Protein AF-0000000080983108 (afdb_homodimer)

Nearest PDB structures (foldseek):
  7ovx-assembly1_A  TM=9.553E-01  e=8.733E-21  Homo sapiens
  7y3a-assembly2_C  TM=9.576E-01  e=9.808E-21  Homo sapiens
  7y3c-assembly1_A  TM=9.564E-01  e=1.311E-20  Homo sapiens
  7y3a-assembly1_B  TM=9.528E-01  e=1.167E-20  Homo sapiens
  8a5m-assembly2_B  TM=9.554E-01  e=3.951E-20  Homo sapiens

Foldseek 3Di:
DPPPPPQDPVNVVVVVVVVVVVVVVVVVVVVVVVVVVVVVLVVQVVVVVVVVVVLLVVLVVVLVVVLVVLVVVVVVVLVVVQVVLVVVLVVVVVVLVVVVVVLVVVVVVLVVVLVVLVPDDPVSNVVCVVVSVVVPPPDDDPRDDDPPSDRPVCVRPPCNVVVSVVVSCVSVFAFLWFWDPVAFEQQWDADSRRFKIFGHDDRNPHRDDFNYAHPAGKTWTPDWDQAAKDKWKKFCAPAQWKKWAKFFPPQGRDDDDQQEVVRGHFIWIHHPNWTWGVYVPIGTWDDPDDQRMWMWMDHQVQQKIWIARPVVRHTGDMDGDHDDGIMIIMMHGNHRDMMGIDTDDDDDDDDPPPDD/DPPPPPQDPVNVVVVVVVVVVVVVVVVVVVVVVVVVVVVVLVVQVVVVVVVVVVLLVVLVVVLVVVLVVLVVVVVVVLVVVQVVLVVVLVVVVVVLVVVVVVVVVVVVVLVVVVVVLVPDDPVSNVVCVVVSPVVNPPPDDDRDDDPPSDRPVCVRPPCNVVVSVVVSCVSVFAFLWFWDPVAFEQQWDADSRRFKIFGHDDRNPDRDDFNYAHPAGKTWTPDWDQAAKDKWKKFCAPAQWKKWAKFFPPQGRDDDDQQEVVRGHFIWIHHPNWTWGVYVPIGTWDDPDDQRMWMWMDHQVQQKIWIARPVVRHTRDMDGDHDDGIMIIMMGGHHRDMMGIDTDDDDDDDDPPPDD

Radius of gyration: 43.67 Å; Cα contacts (8 Å, |Δi|>4): 1227; chains: 2; bounding box: 48×184×103 Å

InterPro domains:
  IPR001870 B30.2/SPRY domain [PS50188] (157-348)
  IPR003877 SPRY domain [PF00622] (230-337)
  IPR003877 SPRY domain [SM00449] (227-345)
  IPR003879 Butyrophylin-like, SPRY domain [PR01407] (173-190)
  IPR003879 Butyrophylin-like, SPRY domain [PR01407] (190-207)
  IPR003879 Butyrophylin-like, SPRY domain [PR01407] (212-236)
  IPR003879 Butyrophylin-like, SPRY domain [PR01407] (242-255)
  IPR003879 Butyrophylin-like, SPRY domain [PR01407] (285-309)
  IPR003879 Butyrophylin-like, SPRY domain [PR01407] (315-333)
  IPR006574 SPRY-associated [PF13765] (177-225)
  IPR006574 SPRY-associated [SM00589] (174-226)
  IPR013320 Concanavalin A-like lectin/glucanase domain superfamily [SSF49899] (174-339)
  IPR043136 B30.2/SPRY domain superfamily [G3DSA:2.60.120.920] (160-346)
  IPR050143 Tripartite motif-containing [PTHR24103] (2-336)

Secondary structure (DSSP, 8-state):
--------HHHHHHHHHHHHHHHHHHHHHHHHHHHHHHHHHHHHHHHHHHHHHHHHHHHHHHHHHHHHHHHHHHHHHHHHHHHHHHHHHHHHHHHHHHHHHHHHHHHHHHHHHHHHHHTS-HHHHHHHHHHHHHHHHSS-PPPPP-TT-S--HHHHHTTHHHHHHHHHGGGS-B-S--B-GGGS-TTEEE-TTSSEEEE-SS---PPP-TTS--SSSEEEBSS-BSSSEEEEEEE-TT--SEEEEEEETT--SSS---SSGGGTEEEEEEETTEEEE--SS-EE---SS--SEEEEEEETTTTEEEEE-TTT--EEEEEE----S-EEEEEEE--SSPEEEPPB-EEEEE------/--------HHHHHHHHHHHHHHHHHHHHHHHHHHHHHHHHHHHHHHHHHHHHHHHHHHHHHHHHHHHHHHHHHHHHHHHHHHHHHHHHHHHHHHHHHHHHHHHHHHHHHHHHHHHHHHTS-HHHHHHHHHHHHHHHHTT-PPPPP-TT-S--HHHHHTTHHHHHHHHHGGGS-B-S--B-GGGS-TTEEE-TTSSEEEE-SS---PPP-TTS--SSSEEEBSS-BSSSEEEEEEE-TT--SEEEEEEETT--SSS---SSGGGTEEEEEEETTEEEE--SS-EE---SS--SEEEEEEETTTTEEEEE-TTT--EEEEEE----S-EEEEEEE--SSPEEEPPB-EEEEE------

pLDDT: mean 90.58, std 11.95, range [24.92, 98.75]

Sequence (712 aa):
MHKGHDCSPTAEAALDCKDEMCAAMKILQHKLELFNKARQSSAFTLEHIKNQAQRVERQMKDEFLKLHQFLYEEEERRLSGLKEEEERRVAAVKNRDDDNRRRISALTDMIRTMEQTMNAEDLTLLQNFKATIQGTWCTLQDPECMSESLLDESKYLGNLKYKVWESMQAVAPYSPIILDPNTAHPCLTLSDDLTSLQYSTPNQGLPSNPERFHISAEVLGSTGFNSASHSWEVEVGDNEDWILGLASERVKRDQEVPARPENGFWTICLRDGQYRAMASPPMALKVEDKLQSVLVQLNWDSGEVIFSKPSCQEIIYAFKQVFTEKLLPYFYTQSKHPLRILSKPVLVSSFKIEKLMHKGHDCSPTAEAALDCKDEMCAAMKILQHKLELFNKARQSSAFTLEHIKNQAQRVERQMKDEFLKLHQFLYEEEERRLSGLKEEEERRVAAVKNRDDDNRRRISALTDMIRTMEQTMNAEDLTLLQNFKATIQGTWCTLQDPECMSESLLDESKYLGNLKYKVWESMQAVAPYSPIILDPNTAHPCLTLSDDLTSLQYSTPNQGLPSNPERFHISAEVLGSTGFNSASHSWEVEVGDNEDWILGLASERVKRDQEVPARPENGFWTICLRDGQYRAMASPPMALKVEDKLQSVLVQLNWDSGEVIFSKPSCQEIIYAFKQVFTEKLLPYFYTQSKHPLRILSKPVLVSSFKIEKL

Structure (mmCIF, N/CA/C/O backbone):
data_AF-0000000080983108-model_v1
#
loop_
_entity.id
_entity.type
_entity.pdbx_description
1 polymer 'B30.2/SPRY domain-containing protein'
#
loop_
_atom_site.group_PDB
_atom_site.id
_atom_site.type_symbol
_atom_site.label_atom_id
_atom_site.label_alt_id
_atom_site.label_comp_id
_atom_site.label_asym_id
_atom_site.label_entity_id
_atom_site.label_seq_id
_atom_site.pdbx_PDB_ins_code
_atom_site.Cartn_x
_atom_site.Cartn_y
_atom_site.Cartn_z
_atom_site.occupancy
_atom_site.B_iso_or_equiv
_atom_site.auth_seq_id
_atom_site.auth_comp_id
_atom_site.auth_asym_id
_atom_site.auth_atom_id
_atom_site.pdbx_PDB_model_num
ATOM 1 N N . MET A 1 1 ? 0.682 -93.625 -39.75 1 24.92 1 MET A N 1
ATOM 2 C CA . MET A 1 1 ? 0.151 -92.875 -40.906 1 24.92 1 MET A CA 1
ATOM 3 C C . MET A 1 1 ? -0.569 -91.625 -40.5 1 24.92 1 MET A C 1
ATOM 5 O O . MET A 1 1 ? -1.507 -91.688 -39.688 1 24.92 1 MET A O 1
ATOM 9 N N . HIS A 1 2 ? 0.217 -90.625 -40.188 1 34.03 2 HIS A N 1
ATOM 10 C CA . HIS A 1 2 ? -0.205 -89.312 -39.594 1 34.03 2 HIS A CA 1
ATOM 11 C C . HIS A 1 2 ? -1.342 -88.688 -40.406 1 34.03 2 HIS A C 1
ATOM 13 O O . HIS A 1 2 ? -1.218 -88.5 -41.594 1 34.03 2 HIS A O 1
ATOM 19 N N . LYS A 1 3 ? -2.609 -89.062 -40.344 1 42.75 3 LYS A N 1
ATOM 20 C CA . LYS A 1 3 ? -3.824 -88.562 -40.969 1 42.75 3 LYS A CA 1
ATOM 21 C C . LYS A 1 3 ? -3.783 -87.062 -41.062 1 42.75 3 LYS A C 1
ATOM 23 O O . LYS A 1 3 ? -3.867 -86.375 -40.062 1 42.75 3 LYS A O 1
ATOM 28 N N . GLY A 1 4 ? -2.861 -86.438 -41.906 1 40.69 4 GLY A N 1
ATOM 29 C CA . GLY A 1 4 ? -2.57 -85.062 -42.219 1 40.69 4 GLY A CA 1
ATOM 30 C C . GLY A 1 4 ? -3.818 -84.188 -42.469 1 40.69 4 GLY A C 1
ATOM 31 O O . GLY A 1 4 ? -4.723 -84.625 -43.188 1 40.69 4 GLY A O 1
ATOM 32 N N . HIS A 1 5 ? -4.406 -83.688 -41.438 1 46.78 5 HIS A N 1
ATOM 33 C CA . HIS A 1 5 ? -5.488 -82.688 -41.594 1 46.78 5 HIS A CA 1
ATOM 34 C C . HIS A 1 5 ? -5.367 -81.938 -42.906 1 46.78 5 HIS A C 1
ATOM 36 O O . HIS A 1 5 ? -4.398 -81.188 -43.094 1 46.78 5 HIS A O 1
ATOM 42 N N . ASP A 1 6 ? -5.66 -82.375 -44.031 1 49.06 6 ASP A N 1
ATOM 43 C CA . ASP A 1 6 ? -5.707 -81.812 -45.406 1 49.06 6 ASP A CA 1
ATOM 44 C C . ASP A 1 6 ? -6.305 -80.438 -45.406 1 49.06 6 ASP A C 1
ATOM 46 O O . ASP A 1 6 ? -7.512 -80.25 -45.594 1 49.06 6 ASP A O 1
ATOM 50 N N . CYS A 1 7 ? -6.047 -79.562 -44.531 1 58.97 7 CYS A N 1
ATOM 51 C CA . CYS A 1 7 ? -6.516 -78.188 -44.625 1 58.97 7 CYS A CA 1
ATOM 52 C C . CYS A 1 7 ? -6.156 -77.562 -45.969 1 58.97 7 CYS A C 1
ATOM 54 O O . CYS A 1 7 ? -5.004 -77.625 -46.406 1 58.97 7 CYS A O 1
ATOM 56 N N . SER A 1 8 ? -7.164 -77.438 -46.75 1 73.5 8 SER A N 1
ATOM 57 C CA . SER A 1 8 ? -7.02 -76.75 -48.031 1 73.5 8 SER A CA 1
ATOM 58 C C . SER A 1 8 ? -6.215 -75.438 -47.906 1 73.5 8 SER A C 1
ATOM 60 O O . SER A 1 8 ? -6.133 -74.875 -46.812 1 73.5 8 SER A O 1
ATOM 62 N N . PRO A 1 9 ? -5.34 -75.188 -48.906 1 80.94 9 PRO A N 1
ATOM 63 C CA . PRO A 1 9 ? -4.586 -73.938 -48.938 1 80.94 9 PRO A CA 1
ATOM 64 C C . PRO A 1 9 ? -5.422 -72.75 -48.5 1 80.94 9 PRO A C 1
ATOM 66 O O . PRO A 1 9 ? -4.914 -71.812 -47.812 1 80.94 9 PRO A O 1
ATOM 69 N N . THR A 1 10 ? -6.637 -72.812 -48.75 1 83.56 10 THR A N 1
ATOM 70 C CA . THR A 1 10 ? -7.551 -71.75 -48.406 1 83.56 10 THR A CA 1
ATOM 71 C C . THR A 1 10 ? -7.797 -71.75 -46.875 1 83.56 10 THR A C 1
ATOM 73 O O . THR A 1 10 ? -7.828 -70.688 -46.281 1 83.56 10 THR A O 1
ATOM 76 N N . ALA A 1 11 ? -7.988 -72.812 -46.281 1 83 11 ALA A N 1
ATOM 77 C CA . ALA A 1 11 ? -8.25 -72.938 -44.844 1 83 11 ALA A CA 1
ATOM 78 C C . ALA A 1 11 ? -7.039 -72.5 -44.031 1 83 11 ALA A C 1
ATOM 80 O O . ALA A 1 11 ? -7.18 -71.875 -43 1 83 11 ALA A O 1
ATOM 81 N N . GLU A 1 12 ? -5.891 -72.938 -44.5 1 86.5 12 GLU A N 1
ATOM 82 C CA . GLU A 1 12 ? -4.66 -72.5 -43.812 1 86.5 12 GLU A CA 1
ATOM 83 C C . GLU A 1 12 ? -4.441 -71 -43.875 1 86.5 12 GLU A C 1
ATOM 85 O O . GLU A 1 12 ? -4.039 -70.438 -42.875 1 86.5 12 GLU A O 1
ATOM 90 N N . ALA A 1 13 ? -4.648 -70.5 -45.062 1 87 13 ALA A N 1
ATOM 91 C CA . ALA A 1 13 ? -4.527 -69.062 -45.219 1 87 13 ALA A CA 1
ATOM 92 C C . ALA A 1 13 ? -5.527 -68.312 -44.344 1 87 13 ALA A C 1
ATOM 94 O O . ALA A 1 13 ? -5.199 -67.25 -43.75 1 87 13 ALA A O 1
ATOM 95 N N . ALA A 1 14 ? -6.723 -68.812 -44.219 1 88.88 14 ALA A N 1
ATOM 96 C CA . ALA A 1 14 ? -7.766 -68.25 -43.375 1 88.88 14 ALA A CA 1
ATOM 97 C C . ALA A 1 14 ? -7.371 -68.25 -41.906 1 88.88 14 ALA A C 1
ATOM 99 O O . ALA A 1 14 ? -7.625 -67.312 -41.188 1 88.88 14 ALA A O 1
ATOM 100 N N . LEU A 1 15 ? -6.758 -69.312 -41.531 1 89 15 LEU A N 1
ATOM 101 C CA . LEU A 1 15 ? -6.336 -69.438 -40.125 1 89 15 LEU A CA 1
ATOM 102 C C . LEU A 1 15 ? -5.254 -68.438 -39.812 1 89 15 LEU A C 1
ATOM 104 O O . LEU A 1 15 ? -5.262 -67.875 -38.719 1 89 15 LEU A O 1
ATOM 108 N N . ASP A 1 16 ? -4.332 -68.25 -40.75 1 88.94 16 ASP A N 1
ATOM 109 C CA . ASP A 1 16 ? -3.287 -67.25 -40.562 1 88.94 16 ASP A CA 1
ATOM 110 C C . ASP A 1 16 ? -3.879 -65.875 -40.438 1 88.94 16 ASP A C 1
ATOM 112 O O . ASP A 1 16 ? -3.447 -65.062 -39.625 1 88.94 16 ASP A O 1
ATOM 116 N N . CYS A 1 17 ? -4.805 -65.625 -41.312 1 88.19 17 CYS A N 1
ATOM 117 C CA . CYS A 1 17 ? -5.473 -64.312 -41.281 1 88.19 17 CYS A CA 1
ATOM 118 C C . CYS A 1 17 ? -6.234 -64.125 -40 1 88.19 17 CYS A C 1
ATOM 120 O O . CYS A 1 17 ? -6.23 -63 -39.438 1 88.19 17 CYS A O 1
ATOM 122 N N . LYS A 1 18 ? -6.879 -65.125 -39.438 1 89.5 18 LYS A N 1
ATOM 123 C CA . LYS A 1 18 ? -7.605 -65 -38.188 1 89.5 18 LYS A CA 1
ATOM 124 C C . LYS A 1 18 ? -6.656 -64.688 -37.031 1 89.5 18 LYS A C 1
ATOM 126 O O . LYS A 1 18 ? -6.988 -63.938 -36.125 1 89.5 18 LYS A O 1
ATOM 131 N N . ASP A 1 19 ? -5.453 -65.312 -37.094 1 89.56 19 ASP A N 1
ATOM 132 C CA . ASP A 1 19 ? -4.457 -65.062 -36.062 1 89.56 19 ASP A CA 1
ATOM 133 C C . ASP A 1 19 ? -4.012 -63.625 -36.062 1 89.56 19 ASP A C 1
ATOM 135 O O . ASP A 1 19 ? -3.863 -63 -35 1 89.56 19 ASP A O 1
ATOM 139 N N . GLU A 1 20 ? -3.809 -63.094 -37.281 1 87.31 20 GLU A N 1
ATOM 140 C CA . GLU A 1 20 ? -3.404 -61.719 -37.438 1 87.31 20 GLU A CA 1
ATOM 141 C C . GLU A 1 20 ? -4.508 -60.75 -36.969 1 87.31 20 GLU A C 1
ATOM 143 O O . GLU A 1 20 ? -4.234 -59.75 -36.344 1 87.31 20 GLU A O 1
ATOM 148 N N . MET A 1 21 ? -5.707 -61.062 -37.219 1 87.81 21 MET A N 1
ATOM 149 C CA . MET A 1 21 ? -6.844 -60.25 -36.812 1 87.81 21 MET A CA 1
ATOM 150 C C . MET A 1 21 ? -7.047 -60.312 -35.312 1 87.81 21 MET A C 1
ATOM 152 O O . MET A 1 21 ? -7.391 -59.281 -34.688 1 87.81 21 MET A O 1
ATOM 156 N N . CYS A 1 22 ? -6.77 -61.5 -34.75 1 89.06 22 CYS A N 1
ATOM 157 C CA . CYS A 1 22 ? -6.879 -61.656 -33.312 1 89.06 22 CYS A CA 1
ATOM 158 C C . CYS A 1 22 ? -5.855 -60.781 -32.594 1 89.06 22 CYS A C 1
ATOM 160 O O . CYS A 1 22 ? -6.168 -60.156 -31.578 1 89.06 22 CYS A O 1
ATOM 162 N N . ALA A 1 23 ? -4.684 -60.75 -33.156 1 87.75 23 ALA A N 1
ATOM 163 C CA . ALA A 1 23 ? -3.639 -59.906 -32.594 1 87.75 23 ALA A CA 1
ATOM 164 C C . ALA A 1 23 ? -4.004 -58.438 -32.719 1 87.75 23 ALA A C 1
ATOM 166 O O . ALA A 1 23 ? -3.801 -57.656 -31.766 1 87.75 23 ALA A O 1
ATOM 167 N N . ALA A 1 24 ? -4.527 -58.094 -33.812 1 85.81 24 ALA A N 1
ATOM 168 C CA . ALA A 1 24 ? -4.945 -56.688 -34.031 1 85.81 24 ALA A CA 1
ATOM 169 C C . ALA A 1 24 ? -6.094 -56.312 -33.094 1 85.81 24 ALA A C 1
ATOM 171 O O . ALA A 1 24 ? -6.137 -55.219 -32.562 1 85.81 24 ALA A O 1
ATOM 172 N N . MET A 1 25 ? -6.973 -57.188 -32.875 1 88.81 25 MET A N 1
ATOM 173 C CA . MET A 1 25 ? -8.125 -56.938 -32 1 88.81 25 MET A CA 1
ATOM 174 C C . MET A 1 25 ? -7.688 -56.719 -30.562 1 88.81 25 MET A C 1
ATOM 176 O O . MET A 1 25 ? -8.273 -55.906 -29.844 1 88.81 25 MET A O 1
ATOM 180 N N . LYS A 1 26 ? -6.695 -57.5 -30.203 1 89 26 LYS A N 1
ATOM 181 C CA . LYS A 1 26 ? -6.176 -57.312 -28.844 1 89 26 LYS A CA 1
ATOM 182 C C . LYS A 1 26 ? -5.609 -55.906 -28.656 1 89 26 LYS A C 1
ATOM 184 O O . LYS A 1 26 ? -5.793 -55.312 -27.594 1 89 26 LYS A O 1
ATOM 189 N N . ILE A 1 27 ? -4.93 -55.438 -29.672 1 87.62 27 ILE A N 1
ATOM 190 C CA . ILE A 1 27 ? -4.371 -54.094 -29.625 1 87.62 27 ILE A CA 1
ATOM 191 C C . ILE A 1 27 ? -5.5 -53.094 -29.531 1 87.62 27 ILE A C 1
ATOM 193 O O . ILE A 1 27 ? -5.434 -52.156 -28.734 1 87.62 27 ILE A O 1
ATOM 197 N N . LEU A 1 28 ? -6.539 -53.281 -30.297 1 88.56 28 LEU A N 1
ATOM 198 C CA . LEU A 1 28 ? -7.68 -52.375 -30.297 1 88.56 28 LEU A CA 1
ATOM 199 C C . LEU A 1 28 ? -8.406 -52.406 -28.969 1 88.56 28 LEU A C 1
ATOM 201 O O . LEU A 1 28 ? -8.859 -51.375 -28.469 1 88.56 28 LEU A O 1
ATOM 205 N N . GLN A 1 29 ? -8.5 -53.625 -28.438 1 90.75 29 GLN A N 1
ATOM 206 C CA . GLN A 1 29 ? -9.148 -53.781 -27.141 1 90.75 29 GLN A CA 1
ATOM 207 C C . GLN A 1 29 ? -8.367 -53.062 -26.047 1 90.75 29 GLN A C 1
ATOM 209 O O . GLN A 1 29 ? -8.961 -52.438 -25.141 1 90.75 29 GLN A O 1
ATOM 214 N N . HIS A 1 30 ? -7.098 -53.188 -26.172 1 90.31 30 HIS A N 1
ATOM 215 C CA . HIS A 1 30 ? -6.254 -52.469 -25.219 1 90.31 30 HIS A CA 1
ATOM 216 C C . HIS A 1 30 ? -6.43 -50.969 -25.344 1 90.31 30 HIS A C 1
ATOM 218 O O . HIS A 1 30 ? -6.512 -50.25 -24.328 1 90.31 30 HIS A O 1
ATOM 224 N N . LYS A 1 31 ? -6.469 -50.438 -26.484 1 88.25 31 LYS A N 1
ATOM 225 C CA . LYS A 1 31 ? -6.684 -49 -26.719 1 88.25 31 LYS A CA 1
ATOM 226 C C . LYS A 1 31 ? -8.039 -48.562 -26.188 1 88.25 31 LYS A C 1
ATOM 228 O O . LYS A 1 31 ? -8.164 -47.469 -25.625 1 88.25 31 LYS A O 1
ATOM 233 N N . LEU A 1 32 ? -9 -49.406 -26.422 1 90.69 32 LEU A N 1
ATOM 234 C CA . LEU A 1 32 ? -10.336 -49.125 -25.922 1 90.69 32 LEU A CA 1
ATOM 235 C C . LEU A 1 32 ? -10.336 -48.969 -24.406 1 90.69 32 LEU A C 1
ATOM 237 O O . LEU A 1 32 ? -11 -48.094 -23.859 1 90.69 32 LEU A O 1
ATOM 241 N N . GLU A 1 33 ? -9.602 -49.812 -23.797 1 91.69 33 GLU A N 1
ATOM 242 C CA . GLU A 1 33 ? -9.484 -49.75 -22.344 1 91.69 33 GLU A CA 1
ATOM 243 C C . GLU A 1 33 ? -8.828 -48.438 -21.906 1 91.69 33 GLU A C 1
ATOM 245 O O . GLU A 1 33 ? -9.242 -47.812 -20.922 1 91.69 33 GLU A O 1
ATOM 250 N N . LEU A 1 34 ? -7.777 -48.031 -22.625 1 89.88 34 LEU A N 1
ATOM 251 C CA . LEU A 1 34 ? -7.074 -46.781 -22.312 1 89.88 34 LEU A CA 1
ATOM 252 C C . LEU A 1 34 ? -8.008 -45.594 -22.438 1 89.88 34 LEU A C 1
ATOM 254 O O . LEU A 1 34 ? -8.008 -44.688 -21.594 1 89.88 34 LEU A O 1
ATOM 258 N N . PHE A 1 35 ? -8.773 -45.594 -23.422 1 90.75 35 PHE A N 1
ATOM 259 C CA . PHE A 1 35 ? -9.688 -44.469 -23.656 1 90.75 35 PHE A CA 1
ATOM 260 C C . PHE A 1 35 ? -10.805 -44.469 -22.609 1 90.75 35 PHE A C 1
ATOM 262 O O . PHE A 1 35 ? -11.25 -43.406 -22.188 1 90.75 35 PHE A O 1
ATOM 269 N N . ASN A 1 36 ? -11.258 -45.656 -22.266 1 91.12 36 ASN A N 1
ATOM 270 C CA . ASN A 1 36 ? -12.266 -45.719 -21.219 1 91.12 36 ASN A CA 1
ATOM 271 C C . ASN A 1 36 ? -11.727 -45.188 -19.891 1 91.12 36 ASN A C 1
ATOM 273 O O . ASN A 1 36 ? -12.438 -44.5 -19.156 1 91.12 36 ASN A O 1
ATOM 277 N N . LYS A 1 37 ? -10.547 -45.531 -19.578 1 88.5 37 LYS A N 1
ATOM 278 C CA . LYS A 1 37 ? -9.906 -45 -18.375 1 88.5 37 LYS A CA 1
ATOM 279 C C . LYS A 1 37 ? -9.75 -43.5 -18.453 1 88.5 37 LYS A C 1
ATOM 281 O O . LYS A 1 37 ? -9.906 -42.781 -17.453 1 88.5 37 LYS A O 1
ATOM 286 N N . ALA A 1 38 ? -9.438 -43 -19.578 1 88.12 38 ALA A N 1
ATOM 287 C CA . ALA A 1 38 ? -9.281 -41.562 -19.797 1 88.12 38 ALA A CA 1
ATOM 288 C C . ALA A 1 38 ? -10.594 -40.844 -19.547 1 88.12 38 ALA A C 1
ATOM 290 O O . ALA A 1 38 ? -10.602 -39.719 -19.016 1 88.12 38 ALA A O 1
ATOM 291 N N . ARG A 1 39 ? -11.656 -41.438 -19.953 1 88.56 39 ARG A N 1
ATOM 292 C CA . ARG A 1 39 ? -12.961 -40.844 -19.75 1 88.56 39 ARG A CA 1
ATOM 293 C C . ARG A 1 39 ? -13.289 -40.75 -18.25 1 88.56 39 ARG A C 1
ATOM 295 O O . ARG A 1 39 ? -13.852 -39.75 -17.797 1 88.56 39 ARG A O 1
ATOM 302 N N . GLN A 1 40 ? -12.992 -41.812 -17.562 1 86.94 40 GLN A N 1
ATOM 303 C CA . GLN A 1 40 ? -13.195 -41.812 -16.125 1 86.94 40 GLN A CA 1
ATOM 304 C C . GLN A 1 40 ? -12.359 -40.719 -15.461 1 86.94 40 GLN A C 1
ATOM 306 O O . GLN A 1 40 ? -12.82 -40.031 -14.547 1 86.94 40 GLN A O 1
ATOM 311 N N . SER A 1 41 ? -11.156 -40.562 -15.898 1 86.12 41 SER A N 1
ATOM 312 C CA . SER A 1 41 ? -10.25 -39.562 -15.367 1 86.12 41 SER A CA 1
ATOM 313 C C . SER A 1 41 ? -10.766 -38.156 -15.648 1 86.12 41 SER A C 1
ATOM 315 O O . SER A 1 41 ? -10.57 -37.219 -14.844 1 86.12 41 SER A O 1
ATOM 317 N N . SER A 1 42 ? -11.438 -38 -16.797 1 88.31 42 SER A N 1
ATOM 318 C CA . SER A 1 42 ? -12 -36.688 -17.156 1 88.31 42 SER A CA 1
ATOM 319 C C . SER A 1 42 ? -13.094 -36.281 -16.188 1 88.31 42 SER A C 1
ATOM 321 O O . SER A 1 42 ? -13.195 -35.094 -15.82 1 88.31 42 SER A O 1
ATOM 323 N N . ALA A 1 43 ? -13.93 -37.25 -15.789 1 87.81 43 ALA A N 1
ATOM 324 C CA . ALA A 1 43 ? -15 -36.938 -14.836 1 87.81 43 ALA A CA 1
ATOM 325 C C . ALA A 1 43 ? -14.43 -36.5 -13.492 1 87.81 43 ALA A C 1
ATOM 327 O O . ALA A 1 43 ? -14.945 -35.562 -12.875 1 87.81 43 ALA A O 1
ATOM 328 N N . PHE A 1 44 ? -13.414 -37.156 -13.078 1 89.38 44 PHE A N 1
ATOM 329 C CA . PHE A 1 44 ? -12.75 -36.812 -11.828 1 89.38 44 PHE A CA 1
ATOM 330 C C . PHE A 1 44 ? -12.109 -35.438 -11.922 1 89.38 44 PHE A C 1
ATOM 332 O O . PHE A 1 44 ? -12.18 -34.656 -10.977 1 89.38 44 PHE A O 1
ATOM 339 N N . THR A 1 45 ? -11.523 -35.156 -13.023 1 91.12 45 THR A N 1
ATOM 340 C CA . THR A 1 45 ? -10.859 -33.875 -13.258 1 91.12 45 THR A CA 1
ATOM 341 C C . THR A 1 45 ? -11.875 -32.75 -13.25 1 91.12 45 THR A C 1
ATOM 343 O O . THR A 1 45 ? -11.617 -31.688 -12.68 1 91.12 45 THR A O 1
ATOM 346 N N . LEU A 1 46 ? -13.016 -32.969 -13.852 1 92.69 46 LEU A N 1
ATOM 347 C CA . LEU A 1 46 ? -14.07 -31.953 -13.891 1 92.69 46 LEU A CA 1
ATOM 348 C C . LEU A 1 46 ? -14.555 -31.609 -12.484 1 92.69 46 LEU A C 1
ATOM 350 O O . LEU A 1 46 ? -14.695 -30.438 -12.141 1 92.69 46 LEU A O 1
ATOM 354 N N . GLU A 1 47 ? -14.758 -32.625 -11.734 1 93.62 47 GLU A N 1
ATOM 355 C CA . GLU A 1 47 ? -15.188 -32.406 -10.359 1 93.62 47 GLU A CA 1
ATOM 356 C C . GLU A 1 47 ? -14.125 -31.656 -9.555 1 93.62 47 GLU A C 1
ATOM 358 O O . GLU A 1 47 ? -14.453 -30.781 -8.758 1 93.62 47 GLU A O 1
ATOM 363 N N . HIS A 1 48 ? -12.898 -32.031 -9.773 1 93.31 48 HIS A N 1
ATOM 364 C CA . HIS A 1 48 ? -11.797 -31.406 -9.062 1 93.31 48 HIS A CA 1
ATOM 365 C C . HIS A 1 48 ? -11.703 -29.922 -9.414 1 93.31 48 HIS A C 1
ATOM 367 O O . HIS A 1 48 ? -11.492 -29.078 -8.531 1 93.31 48 HIS A O 1
ATOM 373 N N . ILE A 1 49 ? -11.867 -29.594 -10.641 1 95.31 49 ILE A N 1
ATOM 374 C CA . ILE A 1 49 ? -11.805 -28.203 -11.086 1 95.31 49 ILE A CA 1
ATOM 375 C C . ILE A 1 49 ? -12.883 -27.391 -10.383 1 95.31 49 ILE A C 1
ATOM 377 O O . ILE A 1 49 ? -12.617 -26.281 -9.914 1 95.31 49 ILE A O 1
ATOM 381 N N . LYS A 1 50 ? -14.031 -27.953 -10.312 1 95.44 50 LYS A N 1
ATOM 382 C CA . LYS A 1 50 ? -15.141 -27.266 -9.656 1 95.44 50 LYS A CA 1
ATOM 383 C C . LYS A 1 50 ? -14.852 -27.047 -8.172 1 95.44 50 LYS A C 1
ATOM 385 O O . LYS A 1 50 ? -15.102 -25.969 -7.637 1 95.44 50 LYS A O 1
ATOM 390 N N . ASN A 1 51 ? -14.336 -28.047 -7.586 1 94.94 51 ASN A N 1
ATOM 391 C CA . ASN A 1 51 ? -13.977 -27.953 -6.176 1 94.94 51 ASN A CA 1
ATOM 392 C C . ASN A 1 51 ? -12.875 -26.922 -5.949 1 94.94 51 ASN A C 1
ATOM 394 O O . ASN A 1 51 ? -12.93 -26.156 -4.984 1 94.94 51 ASN A O 1
ATOM 398 N N . GLN A 1 52 ? -11.859 -26.953 -6.805 1 94.56 52 GLN A N 1
ATOM 399 C CA . GLN A 1 52 ? -10.805 -25.953 -6.738 1 94.56 52 GLN A CA 1
ATOM 400 C C . GLN A 1 52 ? -11.383 -24.531 -6.801 1 94.56 52 GLN A C 1
ATOM 402 O O . GLN A 1 52 ? -11.039 -23.672 -5.984 1 94.56 52 GLN A O 1
ATOM 407 N N . ALA A 1 53 ? -12.234 -24.344 -7.75 1 97.25 53 ALA A N 1
ATOM 408 C CA . ALA A 1 53 ? -12.812 -23.016 -7.973 1 97.25 53 ALA A CA 1
ATOM 409 C C . ALA A 1 53 ? -13.586 -22.547 -6.746 1 97.25 53 ALA A C 1
ATOM 411 O O . ALA A 1 53 ? -13.469 -21.391 -6.332 1 97.25 53 ALA A O 1
ATOM 412 N N . GLN A 1 54 ? -14.367 -23.422 -6.199 1 97.25 54 GLN A N 1
ATOM 413 C CA . GLN A 1 54 ? -15.156 -23.078 -5.02 1 97.25 54 GLN A CA 1
ATOM 414 C C . GLN A 1 54 ? -14.258 -22.734 -3.836 1 97.25 54 GLN A C 1
ATOM 416 O O . GLN A 1 54 ? -14.516 -21.766 -3.117 1 97.25 54 GLN A O 1
ATOM 421 N N . ARG A 1 55 ? -13.289 -23.516 -3.662 1 96.19 55 ARG A N 1
ATOM 422 C CA . ARG A 1 55 ? -12.344 -23.266 -2.576 1 96.19 55 ARG A CA 1
ATOM 423 C C . ARG A 1 55 ? -11.617 -21.938 -2.766 1 96.19 55 ARG A C 1
ATOM 425 O O . ARG A 1 55 ? -11.484 -21.172 -1.819 1 96.19 55 ARG A O 1
ATOM 432 N N . VAL A 1 56 ? -11.102 -21.75 -3.945 1 97.75 56 VAL A N 1
ATOM 433 C CA . VAL A 1 56 ? -10.391 -20.516 -4.25 1 97.75 56 VAL A CA 1
ATOM 434 C C . VAL A 1 56 ? -11.305 -19.312 -4.023 1 97.75 56 VAL A C 1
ATOM 436 O O . VAL A 1 56 ? -10.891 -18.297 -3.453 1 97.75 56 VAL A O 1
ATOM 439 N N . GLU A 1 57 ? -12.555 -19.422 -4.504 1 98.31 57 GLU A N 1
ATOM 440 C CA . GLU A 1 57 ? -13.523 -18.344 -4.312 1 98.31 57 GLU A CA 1
ATOM 441 C C . GLU A 1 57 ? -13.719 -18.031 -2.832 1 98.31 57 GLU A C 1
ATOM 443 O O . GLU A 1 57 ? -13.695 -16.875 -2.43 1 98.31 57 GLU A O 1
ATOM 448 N N . ARG A 1 58 ? -13.906 -19.062 -2.102 1 97.88 58 ARG A N 1
ATOM 449 C CA . ARG A 1 58 ? -14.102 -18.891 -0.667 1 97.88 58 ARG A CA 1
ATOM 450 C C . ARG A 1 58 ? -12.883 -18.234 -0.023 1 97.88 58 ARG A C 1
ATOM 452 O O . ARG A 1 58 ? -13.023 -17.312 0.787 1 97.88 58 ARG A O 1
ATOM 459 N N . GLN A 1 59 ? -11.734 -18.688 -0.354 1 97.56 59 GLN A N 1
ATOM 460 C CA . GLN A 1 59 ? -10.5 -18.156 0.226 1 97.56 59 GLN A CA 1
ATOM 461 C C . GLN A 1 59 ? -10.289 -16.703 -0.176 1 97.56 59 GLN A C 1
ATOM 463 O O . GLN A 1 59 ? -9.844 -15.891 0.637 1 97.56 59 GLN A O 1
ATOM 468 N N . MET A 1 60 ? -10.531 -16.391 -1.394 1 98.12 60 MET A N 1
ATOM 469 C CA . MET A 1 60 ? -10.43 -15 -1.854 1 98.12 60 MET A CA 1
ATOM 470 C C . MET A 1 60 ? -11.344 -14.086 -1.037 1 98.12 60 MET A C 1
ATOM 472 O O . MET A 1 60 ? -10.914 -13.031 -0.567 1 98.12 60 MET A O 1
ATOM 476 N N . LYS A 1 61 ? -12.625 -14.516 -0.872 1 98.25 61 LYS A N 1
ATOM 477 C CA . LYS A 1 61 ? -13.586 -13.727 -0.104 1 98.25 61 LYS A CA 1
ATOM 478 C C . LYS A 1 61 ? -13.109 -13.531 1.331 1 98.25 61 LYS A C 1
ATOM 480 O O . LYS A 1 61 ? -13.258 -12.445 1.895 1 98.25 61 LYS A O 1
ATOM 485 N N . ASP A 1 62 ? -12.531 -14.562 1.842 1 97.88 62 ASP A N 1
ATOM 486 C CA . ASP A 1 62 ? -12 -14.477 3.199 1 97.88 62 ASP A CA 1
ATOM 487 C C . ASP A 1 62 ? -10.875 -13.445 3.281 1 97.88 62 ASP A C 1
ATOM 489 O O . ASP A 1 62 ? -10.805 -12.672 4.238 1 97.88 62 ASP A O 1
ATOM 493 N N . GLU A 1 63 ? -9.961 -13.492 2.383 1 97.69 63 GLU A N 1
ATOM 494 C CA . GLU A 1 63 ? -8.836 -12.555 2.367 1 97.69 63 GLU A CA 1
ATOM 495 C C . GLU A 1 63 ? -9.32 -11.117 2.209 1 97.69 63 GLU A C 1
ATOM 497 O O . GLU A 1 63 ? -8.789 -10.203 2.854 1 97.69 63 GLU A O 1
ATOM 502 N N . PHE A 1 64 ? -10.328 -10.883 1.395 1 98.44 64 PHE A N 1
ATOM 503 C CA . PHE A 1 64 ? -10.883 -9.547 1.225 1 98.44 64 PHE A CA 1
ATOM 504 C C . PHE A 1 64 ? -11.586 -9.086 2.492 1 98.44 64 PHE A C 1
ATOM 506 O O . PHE A 1 64 ? -11.555 -7.902 2.838 1 98.44 64 PHE A O 1
ATOM 513 N N . LEU A 1 65 ? -12.258 -10.055 3.123 1 98.25 65 LEU A N 1
ATOM 514 C CA . LEU A 1 65 ? -12.906 -9.734 4.387 1 98.25 65 LEU A CA 1
ATOM 515 C C . LEU A 1 65 ? -11.891 -9.195 5.395 1 98.25 65 LEU A C 1
ATOM 517 O O . LEU A 1 65 ? -12.188 -8.242 6.125 1 98.25 65 LEU A O 1
ATOM 521 N N . LYS A 1 66 ? -10.734 -9.758 5.434 1 97.81 66 LYS A N 1
ATOM 522 C CA . LYS A 1 66 ? -9.688 -9.297 6.34 1 97.81 66 LYS A CA 1
ATOM 523 C C . LYS A 1 66 ? -9.258 -7.875 6 1 97.81 66 LYS A C 1
ATOM 525 O O . LYS A 1 66 ? -8.977 -7.074 6.895 1 97.81 66 LYS A O 1
ATOM 530 N N . LEU A 1 67 ? -9.117 -7.555 4.723 1 98.62 67 LEU A N 1
ATOM 531 C CA . LEU A 1 67 ? -8.75 -6.203 4.301 1 98.62 67 LEU A CA 1
ATOM 532 C C . LEU A 1 67 ? -9.836 -5.203 4.691 1 98.62 67 LEU A C 1
AT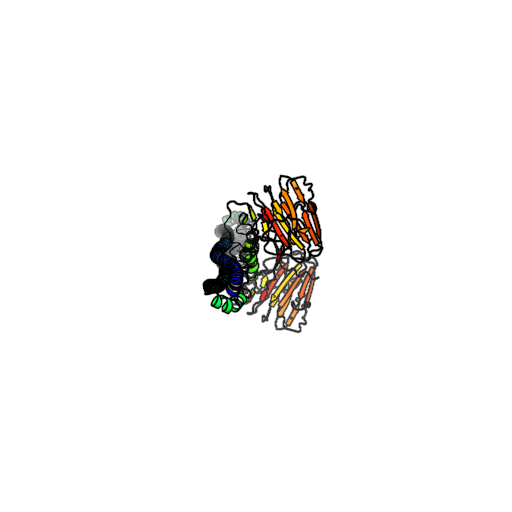OM 534 O O . LEU A 1 67 ? -9.531 -4.109 5.168 1 98.62 67 LEU A O 1
ATOM 538 N N . HIS A 1 68 ? -11.164 -5.605 4.531 1 98.69 68 HIS A N 1
ATOM 539 C CA . HIS A 1 68 ? -12.266 -4.758 4.969 1 98.69 68 HIS A CA 1
ATOM 540 C C . HIS A 1 68 ? -12.219 -4.527 6.477 1 98.69 68 HIS A C 1
ATOM 542 O O . HIS A 1 68 ? -12.453 -3.41 6.945 1 98.69 68 HIS A O 1
ATOM 548 N N . GLN A 1 69 ? -11.953 -5.602 7.148 1 98.56 69 GLN A N 1
ATOM 549 C CA . GLN A 1 69 ? -11.891 -5.512 8.602 1 98.56 69 GLN A CA 1
ATOM 550 C C . GLN A 1 69 ? -10.797 -4.547 9.055 1 98.56 69 GLN A C 1
ATOM 552 O O . GLN A 1 69 ? -10.992 -3.766 9.984 1 98.56 69 GLN A O 1
ATOM 557 N N . PHE A 1 70 ? -9.648 -4.594 8.438 1 98.75 70 PHE A N 1
ATOM 558 C CA . PHE A 1 70 ? -8.586 -3.646 8.75 1 98.75 70 PHE A CA 1
ATOM 559 C C . PHE A 1 70 ? -9.07 -2.213 8.586 1 98.75 70 PHE A C 1
ATOM 561 O O . PHE A 1 70 ? -8.828 -1.366 9.445 1 98.75 70 PHE A O 1
ATOM 568 N N . LEU A 1 71 ? -9.711 -1.913 7.473 1 98.75 71 LEU A N 1
ATOM 569 C CA . LEU A 1 71 ? -10.188 -0.564 7.188 1 98.75 71 LEU A CA 1
ATOM 570 C C . LEU A 1 71 ? -11.188 -0.109 8.242 1 98.75 71 LEU A C 1
ATOM 572 O O . LEU A 1 71 ? -11.148 1.04 8.688 1 98.75 71 LEU A O 1
ATOM 576 N N . TYR A 1 72 ? -12.125 -1.054 8.648 1 98.62 72 TYR A N 1
ATOM 577 C CA . TYR A 1 72 ? -13.102 -0.714 9.68 1 98.62 72 TYR A CA 1
ATOM 578 C C . TYR A 1 72 ? -12.406 -0.365 10.992 1 98.62 72 TYR A C 1
ATOM 580 O O . TYR A 1 72 ? -12.75 0.629 11.633 1 98.62 72 TYR A O 1
ATOM 588 N N . GLU A 1 73 ? -11.438 -1.138 11.32 1 98.56 73 GLU A N 1
ATOM 589 C CA . GLU A 1 73 ? -10.719 -0.912 12.57 1 98.56 73 GLU A CA 1
ATOM 590 C C . GLU A 1 73 ? -9.914 0.381 12.516 1 98.56 73 GLU A C 1
ATOM 592 O O . GLU A 1 73 ? -9.891 1.145 13.477 1 98.56 73 GLU A O 1
ATOM 597 N N . GLU A 1 74 ? -9.211 0.588 11.414 1 98.44 74 GLU A N 1
ATOM 598 C CA . GLU A 1 74 ? -8.43 1.808 11.234 1 98.44 74 GLU A CA 1
ATOM 599 C C . GLU A 1 74 ? -9.312 3.047 11.289 1 98.44 74 GLU A C 1
ATOM 601 O O . GLU A 1 74 ? -8.953 4.051 11.906 1 98.44 74 GLU A O 1
ATOM 606 N N . GLU A 1 75 ? -10.477 3.004 10.617 1 98.44 75 GLU A N 1
ATOM 607 C CA . GLU A 1 75 ? -11.43 4.109 10.648 1 98.44 75 GLU A CA 1
ATOM 608 C C . GLU A 1 75 ? -11.867 4.414 12.078 1 98.44 75 GLU A C 1
ATOM 610 O O . GLU A 1 75 ? -11.867 5.574 12.5 1 98.44 75 GLU A O 1
ATOM 615 N N . GLU A 1 76 ? -12.219 3.373 12.812 1 98.44 76 GLU A N 1
ATOM 616 C CA . GLU A 1 76 ? -12.656 3.539 14.203 1 98.44 76 GLU A CA 1
ATOM 617 C C . GLU A 1 76 ? -11.555 4.16 15.055 1 98.44 76 GLU A C 1
ATOM 619 O O . GLU A 1 76 ? -11.82 5.039 15.875 1 98.44 76 GLU A O 1
ATOM 624 N N . ARG A 1 77 ? -10.375 3.684 14.875 1 98.25 77 ARG A N 1
ATOM 625 C CA . ARG A 1 77 ? -9.234 4.191 15.633 1 98.25 77 ARG A CA 1
ATOM 626 C C . ARG A 1 77 ? -9.008 5.672 15.352 1 98.25 77 ARG A C 1
ATOM 628 O O . ARG A 1 77 ? -8.797 6.461 16.281 1 98.25 77 ARG A O 1
ATOM 635 N N . ARG A 1 78 ? -8.984 6.074 14.109 1 98.12 78 ARG A N 1
ATOM 636 C CA . ARG A 1 78 ? -8.727 7.457 13.727 1 98.12 78 ARG A CA 1
ATOM 637 C C . ARG A 1 78 ? -9.867 8.367 14.164 1 98.12 78 ARG A C 1
ATOM 639 O O . ARG A 1 78 ? -9.641 9.5 14.586 1 98.12 78 ARG A O 1
ATOM 646 N N . LEU A 1 79 ? -11.156 7.855 14.039 1 98.38 79 LEU A N 1
ATOM 647 C CA . LEU A 1 79 ? -12.305 8.641 14.5 1 98.38 79 LEU A CA 1
ATOM 648 C C . LEU A 1 79 ? -12.25 8.844 16 1 98.38 79 LEU A C 1
ATOM 650 O O . LEU A 1 79 ? -12.617 9.914 16.5 1 98.38 79 LEU A O 1
ATOM 654 N N . SER A 1 80 ? -11.828 7.801 16.734 1 98.31 80 SER A N 1
ATOM 655 C CA . SER A 1 80 ? -11.656 7.93 18.172 1 98.31 80 SER A CA 1
ATOM 656 C C . SER A 1 80 ? -10.609 8.984 18.516 1 98.31 80 SER A C 1
ATOM 658 O O . SER A 1 80 ? -10.773 9.758 19.453 1 98.31 80 SER A O 1
ATOM 660 N N . GLY A 1 81 ? -9.523 8.953 17.75 1 97.75 81 GLY A N 1
ATOM 661 C CA . GLY A 1 81 ? -8.508 9.984 17.938 1 97.75 81 GLY A CA 1
ATOM 662 C C . GLY A 1 81 ? -9.031 11.383 17.703 1 97.75 81 GLY A C 1
ATOM 663 O O . GLY A 1 81 ? -8.695 12.312 18.453 1 97.75 81 GLY A O 1
ATOM 664 N N . LEU A 1 82 ? -9.82 11.578 16.672 1 98 82 LEU A N 1
ATOM 665 C CA . LEU A 1 82 ? -10.438 12.859 16.375 1 98 82 LEU A CA 1
ATOM 666 C C . LEU A 1 82 ? -11.328 13.32 17.531 1 98 82 LEU A C 1
ATOM 668 O O . LEU A 1 82 ? -11.281 14.484 17.938 1 98 82 LEU A O 1
ATOM 672 N N . LYS A 1 83 ? -12.156 12.414 18.078 1 97.69 83 LYS A N 1
ATOM 673 C CA . LYS A 1 83 ? -13.07 12.734 19.172 1 97.69 83 LYS A CA 1
ATOM 674 C C . LYS A 1 83 ? -12.297 13.172 20.422 1 97.69 83 LYS A C 1
ATOM 676 O O . LYS A 1 83 ? -12.695 14.117 21.109 1 97.69 83 LYS A O 1
ATOM 681 N N . GLU A 1 84 ? -11.289 12.469 20.703 1 97.62 84 GLU A N 1
ATOM 682 C CA . GLU A 1 84 ? -10.453 12.812 21.859 1 97.62 84 GLU A CA 1
ATOM 683 C C . GLU A 1 84 ? -9.859 14.211 21.703 1 97.62 84 GLU A C 1
ATOM 685 O O . GLU A 1 84 ? -9.82 14.984 22.656 1 97.62 84 GLU A O 1
ATOM 690 N N . GLU A 1 85 ? -9.344 14.484 20.516 1 96.56 85 GLU A N 1
ATOM 691 C CA . GLU A 1 85 ? -8.781 15.812 20.25 1 96.56 85 GLU A CA 1
ATOM 692 C C . GLU A 1 85 ? -9.852 16.891 20.375 1 96.56 85 GLU A C 1
ATOM 694 O O . GLU A 1 85 ? -9.594 17.969 20.938 1 96.56 85 GLU A O 1
ATOM 699 N N . GLU A 1 86 ? -11.008 16.672 19.812 1 97.19 86 GLU A N 1
ATOM 700 C CA . GLU A 1 86 ? -12.117 17.609 19.938 1 97.19 86 GLU A CA 1
ATOM 701 C C . GLU A 1 86 ? -12.414 17.922 21.391 1 97.19 86 GLU A C 1
ATOM 703 O O . GLU A 1 86 ? -12.555 19.078 21.766 1 97.19 86 GLU A O 1
ATOM 708 N N . GLU A 1 87 ? -12.492 16.859 22.25 1 96.88 87 GLU A N 1
ATOM 709 C CA . GLU A 1 87 ? -12.789 17.031 23.672 1 96.88 87 GLU A CA 1
ATOM 710 C C . GLU A 1 87 ? -11.703 17.844 24.375 1 96.88 87 GLU A C 1
ATOM 712 O O . GLU A 1 87 ? -12 18.688 25.219 1 96.88 87 GLU A O 1
ATOM 717 N N . ARG A 1 88 ? -10.562 17.547 24.016 1 95.81 88 ARG A N 1
ATOM 718 C CA . ARG A 1 88 ? -9.445 18.266 24.609 1 95.81 88 ARG A CA 1
ATOM 719 C C . ARG A 1 88 ? -9.492 19.75 24.266 1 95.81 88 ARG A C 1
ATOM 721 O O . ARG A 1 88 ? -9.281 20.609 25.125 1 95.81 88 ARG A O 1
ATOM 728 N N . ARG A 1 89 ? -9.75 20.047 22.984 1 94.62 89 ARG A N 1
ATOM 729 C CA . ARG A 1 89 ? -9.797 21.438 22.531 1 94.62 89 ARG A CA 1
ATOM 730 C C . ARG A 1 89 ? -10.984 22.172 23.141 1 94.62 89 ARG A C 1
ATOM 732 O O . ARG A 1 89 ? -10.859 23.328 23.547 1 94.62 89 ARG A O 1
ATOM 739 N N . VAL A 1 90 ? -12.109 21.531 23.172 1 95.56 90 VAL A N 1
ATOM 740 C CA . VAL A 1 90 ? -13.305 22.125 23.766 1 95.56 90 VAL A CA 1
ATOM 741 C C . VAL A 1 90 ? -13.055 22.422 25.234 1 95.56 90 VAL A C 1
ATOM 743 O O . VAL A 1 90 ? -13.391 23.5 25.719 1 95.56 90 VAL A O 1
ATOM 746 N N . ALA A 1 91 ? -12.414 21.516 25.969 1 95.25 91 ALA A N 1
ATOM 747 C CA . ALA A 1 91 ? -12.109 21.703 27.391 1 95.25 91 ALA A CA 1
ATOM 748 C C . ALA A 1 91 ? -11.164 22.875 27.594 1 95.25 91 ALA A C 1
ATOM 750 O O . ALA A 1 91 ? -11.328 23.656 28.531 1 95.25 91 ALA A O 1
ATOM 751 N N . ALA A 1 92 ? -10.211 22.969 26.734 1 92.81 92 ALA A N 1
ATOM 752 C CA . ALA A 1 92 ? -9.25 24.062 26.828 1 92.81 92 ALA A CA 1
ATOM 753 C C . ALA A 1 92 ? -9.938 25.422 26.672 1 92.81 92 ALA A C 1
ATOM 755 O O . ALA A 1 92 ? -9.641 26.359 27.391 1 92.81 92 ALA A O 1
ATOM 756 N N . VAL A 1 93 ? -10.82 25.516 25.672 1 92.38 93 VAL A N 1
ATOM 757 C CA . VAL A 1 93 ? -11.531 26.766 25.422 1 92.38 93 VAL A CA 1
ATOM 758 C C . VAL A 1 93 ? -12.469 27.062 26.594 1 92.38 93 VAL A C 1
ATOM 760 O O . VAL A 1 93 ? -12.578 28.219 27.016 1 92.38 93 VAL A O 1
ATOM 763 N N . LYS A 1 94 ? -13.117 26.094 27.141 1 93.12 94 LYS A N 1
ATOM 764 C CA . LYS A 1 94 ? -14.031 26.281 28.25 1 93.12 94 LYS A CA 1
ATOM 765 C C . LYS A 1 94 ? -13.281 26.734 29.5 1 93.12 94 LYS A C 1
ATOM 767 O O . LYS A 1 94 ? -13.766 27.594 30.234 1 93.12 94 LYS A O 1
ATOM 772 N N . ASN A 1 95 ? -12.133 26.156 29.75 1 92.81 95 ASN A N 1
ATOM 773 C CA . ASN A 1 95 ? -11.32 26.562 30.906 1 92.81 95 ASN A CA 1
ATOM 774 C C . ASN A 1 95 ? -10.898 28.031 30.797 1 92.81 95 ASN A C 1
ATOM 776 O O . ASN A 1 95 ? -10.914 28.75 31.797 1 92.81 95 ASN A O 1
ATOM 780 N N . ARG A 1 96 ? -10.555 28.359 29.625 1 89.75 96 ARG A N 1
ATOM 781 C CA . ARG A 1 96 ? -10.18 29.75 29.406 1 89.75 96 ARG A CA 1
ATOM 782 C C . ARG A 1 96 ? -11.375 30.672 29.609 1 89.75 96 ARG A C 1
ATOM 784 O O . ARG A 1 96 ? -11.234 31.766 30.156 1 89.75 96 ARG A O 1
ATOM 791 N N . ASP A 1 97 ? -12.484 30.281 29.094 1 91.62 97 ASP A N 1
ATOM 792 C CA . ASP A 1 97 ? -13.703 31.062 29.266 1 91.62 97 ASP A CA 1
ATOM 793 C C . ASP A 1 97 ? -14.047 31.234 30.734 1 91.62 97 ASP A C 1
ATOM 795 O O . ASP A 1 97 ? -14.484 32.312 31.172 1 91.62 97 ASP A O 1
ATOM 799 N N . ASP A 1 98 ? -13.828 30.219 31.547 1 92.88 98 ASP A N 1
ATOM 800 C CA . ASP A 1 98 ? -14.07 30.281 33 1 92.88 98 ASP A CA 1
ATOM 801 C C . ASP A 1 98 ? -13.125 31.266 33.656 1 92.88 98 ASP A C 1
ATOM 803 O O . ASP A 1 98 ? -13.531 32.031 34.562 1 92.88 98 ASP A O 1
ATOM 807 N N . ASP A 1 99 ? -11.945 31.172 33.25 1 91.25 99 ASP A N 1
ATOM 808 C CA . ASP A 1 99 ? -10.969 32.125 33.781 1 91.25 99 ASP A CA 1
ATOM 809 C C . ASP A 1 99 ? -11.352 33.562 33.469 1 91.25 99 ASP A C 1
ATOM 811 O O . ASP A 1 99 ? -11.266 34.438 34.312 1 91.25 99 ASP A O 1
ATOM 815 N N . ASN A 1 100 ? -11.695 33.781 32.219 1 90.88 100 ASN A N 1
ATOM 816 C CA . ASN A 1 100 ? -12.133 35.094 31.797 1 90.88 100 ASN A CA 1
ATOM 817 C C . ASN A 1 100 ? -13.344 35.562 32.594 1 90.88 100 ASN A C 1
ATOM 819 O O . ASN A 1 100 ? -13.438 36.75 32.938 1 90.88 100 ASN A O 1
ATOM 823 N N . ARG A 1 101 ? -14.219 34.656 32.938 1 92.75 101 ARG A N 1
ATOM 824 C CA . ARG A 1 101 ? -15.398 35 33.719 1 92.75 101 ARG A CA 1
ATOM 825 C C . ARG A 1 101 ? -14.992 35.438 35.125 1 92.75 101 ARG A C 1
ATOM 827 O O . ARG A 1 101 ? -15.562 36.406 35.656 1 92.75 101 ARG A O 1
ATOM 834 N N . ARG A 1 102 ? -14.023 34.812 35.625 1 92.44 102 ARG A N 1
ATOM 835 C CA . ARG A 1 102 ? -13.531 35.219 36.969 1 92.44 102 ARG A CA 1
ATOM 836 C C . ARG A 1 102 ? -12.891 36.594 36.906 1 92.44 102 ARG A C 1
ATOM 838 O O . ARG A 1 102 ? -13.102 37.406 37.812 1 92.44 102 ARG A O 1
ATOM 845 N N . ARG A 1 103 ? -12.211 36.75 35.844 1 90.44 103 ARG A N 1
ATOM 846 C CA . ARG A 1 103 ? -11.539 38.031 35.688 1 90.44 103 ARG A CA 1
ATOM 847 C C . ARG A 1 103 ? -12.547 39.156 35.5 1 90.44 103 ARG A C 1
ATOM 849 O O . ARG A 1 103 ? -12.375 40.25 36.031 1 90.44 103 ARG A O 1
ATOM 856 N N . ILE A 1 104 ? -13.539 38.906 34.75 1 92.25 104 ILE A N 1
ATOM 857 C CA . ILE A 1 104 ? -14.594 39.875 34.531 1 92.25 104 ILE A CA 1
ATOM 858 C C . ILE A 1 104 ? -15.273 40.25 35.844 1 92.25 104 ILE A C 1
ATOM 860 O O . ILE A 1 104 ? -15.508 41.406 36.156 1 92.25 104 ILE A O 1
ATOM 864 N N . SER A 1 105 ? -15.539 39.25 36.656 1 92.81 105 SER A N 1
ATOM 865 C CA . SER A 1 105 ? -16.156 39.469 37.969 1 92.81 105 SER A CA 1
ATOM 866 C C . SER A 1 105 ? -15.258 40.344 38.875 1 92.81 105 SER A C 1
ATOM 868 O O . SER A 1 105 ? -15.734 41.25 39.531 1 92.81 105 SER A O 1
ATOM 870 N N . ALA A 1 106 ? -14.055 40 38.812 1 89.81 106 ALA A N 1
ATOM 871 C CA . ALA A 1 106 ? -13.102 40.75 39.625 1 89.81 106 ALA A CA 1
ATOM 872 C C . ALA A 1 106 ? -13.039 42.219 39.188 1 89.81 106 ALA A C 1
ATOM 874 O O . ALA A 1 106 ? -13.023 43.125 40 1 89.81 106 ALA A O 1
ATOM 875 N N . LEU A 1 107 ? -12.953 42.406 37.844 1 90.56 107 LEU A N 1
ATOM 876 C CA . LEU A 1 107 ? -12.891 43.75 37.312 1 90.56 107 LEU A CA 1
ATOM 877 C C . LEU A 1 107 ? -14.156 44.531 37.625 1 90.56 107 LEU A C 1
ATOM 879 O O . LEU A 1 107 ? -14.086 45.719 37.969 1 90.56 107 LEU A O 1
ATOM 883 N N . THR A 1 108 ? -15.281 43.938 37.531 1 91.81 108 THR A N 1
ATOM 884 C CA . THR A 1 108 ? -16.562 44.562 37.844 1 91.81 108 THR A CA 1
ATOM 885 C C . THR A 1 108 ? -16.609 44.969 39.281 1 91.81 108 THR A C 1
ATOM 887 O O . THR A 1 108 ? -17.094 46.062 39.625 1 91.81 108 THR A O 1
ATOM 890 N N . ASP A 1 109 ? -16.047 44.156 40.156 1 91.5 109 ASP A N 1
ATOM 891 C CA . ASP A 1 109 ? -16.016 44.469 41.594 1 91.5 109 ASP A CA 1
ATOM 892 C C . ASP A 1 109 ? -15.086 45.656 41.844 1 91.5 109 ASP A C 1
ATOM 894 O O . ASP A 1 109 ? -15.398 46.5 42.688 1 91.5 109 ASP A O 1
ATOM 898 N N . MET A 1 110 ? -14.039 45.625 41.125 1 89 110 MET A N 1
ATOM 899 C CA . MET A 1 110 ? -13.086 46.719 41.312 1 89 110 MET A CA 1
ATOM 900 C C . MET A 1 110 ? -13.703 48.062 40.844 1 89 110 MET A C 1
ATOM 902 O O . MET A 1 110 ? -13.539 49.062 41.531 1 89 110 MET A O 1
ATOM 906 N N . ILE A 1 111 ? -14.328 48.031 39.781 1 91.06 111 ILE A N 1
ATOM 907 C CA . ILE A 1 111 ? -14.969 49.219 39.25 1 91.06 111 ILE A CA 1
ATOM 908 C C . ILE A 1 111 ? -16.047 49.688 40.219 1 91.06 111 ILE A C 1
ATOM 910 O O . ILE A 1 111 ? -16.156 50.875 40.5 1 91.06 111 ILE A O 1
ATOM 914 N N . ARG A 1 112 ? -16.781 48.812 40.781 1 91.62 112 ARG A N 1
ATOM 915 C CA . ARG A 1 112 ? -17.812 49.125 41.719 1 91.62 112 ARG A CA 1
ATOM 916 C C . ARG A 1 112 ? -17.234 49.781 42.969 1 91.62 112 ARG A C 1
ATOM 918 O O . ARG A 1 112 ? -17.75 50.781 43.469 1 91.62 112 ARG A O 1
ATOM 925 N N . THR A 1 113 ? -16.188 49.25 43.438 1 89.69 113 THR A N 1
ATOM 926 C CA . THR A 1 113 ? -15.516 49.781 44.625 1 89.69 113 THR A CA 1
ATOM 927 C C . THR A 1 113 ? -14.992 51.188 44.375 1 89.69 113 THR A C 1
ATOM 929 O O . THR A 1 113 ? -15.109 52.062 45.219 1 89.69 113 THR A O 1
ATOM 932 N N . MET A 1 114 ? -14.492 51.312 43.188 1 89.25 114 MET A N 1
ATOM 933 C CA . MET A 1 114 ? -13.961 52.625 42.844 1 89.25 114 MET A CA 1
ATOM 934 C C . MET A 1 114 ? -15.086 53.656 42.75 1 89.25 114 MET A C 1
ATOM 936 O O . MET A 1 114 ? -14.938 54.781 43.188 1 89.25 114 MET A O 1
ATOM 940 N N . GLU A 1 115 ? -16.156 53.25 42.156 1 91.5 115 GLU A N 1
ATOM 941 C CA . GLU A 1 115 ? -17.328 54.125 42.031 1 91.5 115 GLU A CA 1
ATOM 942 C C . GLU A 1 115 ? -17.859 54.531 43.438 1 91.5 115 GLU A C 1
ATOM 944 O O . GLU A 1 115 ? -18.188 55.688 43.656 1 91.5 115 GLU A O 1
ATOM 949 N N . GLN A 1 116 ? -17.859 53.594 44.344 1 91.19 116 GLN A N 1
ATOM 950 C CA . GLN A 1 116 ? -18.344 53.844 45.688 1 91.19 116 GLN A CA 1
ATOM 951 C C . GLN A 1 116 ? -17.422 54.812 46.438 1 91.19 116 GLN A C 1
ATOM 953 O O . GLN A 1 116 ? -17.875 55.688 47.156 1 91.19 116 GLN A O 1
ATOM 958 N N . THR A 1 117 ? -16.141 54.656 46.125 1 89.06 117 THR A N 1
ATOM 959 C CA . THR A 1 117 ? -15.164 55.5 46.781 1 89.06 117 THR A CA 1
ATOM 960 C C . THR A 1 117 ? -15.234 56.938 46.25 1 89.06 117 THR A C 1
ATOM 962 O O . THR A 1 117 ? -15.141 57.875 47 1 89.06 117 THR A O 1
ATOM 965 N N . MET A 1 118 ? -15.422 57.062 44.938 1 89.38 118 MET A N 1
ATOM 966 C CA . MET A 1 118 ? -15.492 58.344 44.312 1 89.38 118 MET A CA 1
ATOM 967 C C . MET A 1 118 ? -16.719 59.125 44.75 1 89.38 118 MET A C 1
ATOM 969 O O . MET A 1 118 ? -16.719 60.375 44.812 1 89.38 118 MET A O 1
ATOM 973 N N . ASN A 1 119 ? -17.75 58.406 45.156 1 90.31 119 ASN A N 1
ATOM 974 C CA . ASN A 1 119 ? -19 59.031 45.531 1 90.31 119 ASN A CA 1
ATOM 975 C C . ASN A 1 119 ? -19.078 59.25 47.062 1 90.31 119 ASN A C 1
ATOM 977 O O . ASN A 1 119 ? -20.047 59.844 47.562 1 90.31 119 ASN A O 1
ATOM 981 N N . ALA A 1 120 ? -18.016 58.812 47.719 1 88.19 120 ALA A N 1
ATOM 982 C CA . ALA A 1 120 ? -17.984 59 49.188 1 88.19 120 ALA A CA 1
ATOM 983 C C . ALA A 1 120 ? -17.625 60.438 49.531 1 88.19 120 ALA A C 1
ATOM 985 O O . ALA A 1 120 ? -17.203 61.219 48.688 1 88.19 120 ALA A O 1
ATOM 986 N N . GLU A 1 121 ? -17.828 60.781 50.812 1 89.75 121 GLU A N 1
ATOM 987 C CA . GLU A 1 121 ? -17.422 62.094 51.312 1 89.75 121 GLU A CA 1
ATOM 988 C C . GLU A 1 121 ? -15.922 62.312 51.156 1 89.75 121 GLU A C 1
ATOM 990 O O . GLU A 1 121 ? -15.156 61.344 51.188 1 89.75 121 GLU A O 1
ATOM 995 N N . ASP A 1 122 ? -15.5 63.438 51 1 86.12 122 ASP A N 1
ATOM 996 C CA . ASP A 1 122 ? -14.117 63.812 50.688 1 86.12 122 ASP A CA 1
ATOM 997 C C . ASP A 1 122 ? -13.148 63.156 51.656 1 86.12 122 ASP A C 1
ATOM 999 O O . ASP A 1 122 ? -12.133 62.562 51.25 1 86.12 122 ASP A O 1
ATOM 1003 N N . LEU A 1 123 ? -13.523 63.219 53 1 87.38 123 LEU A N 1
ATOM 1004 C CA . LEU A 1 123 ? -12.625 62.656 54 1 87.38 123 LEU A CA 1
ATOM 1005 C C . LEU A 1 123 ? -12.523 61.156 53.844 1 87.38 123 LEU A C 1
ATOM 1007 O O . LEU A 1 123 ? -11.43 60.562 53.969 1 87.38 123 LEU A O 1
ATOM 1011 N N . THR A 1 124 ? -13.625 60.656 53.562 1 87.19 124 THR A N 1
ATOM 1012 C CA . THR A 1 124 ? -13.688 59.188 53.375 1 87.19 124 THR A CA 1
ATOM 1013 C C . THR A 1 124 ? -12.945 58.781 52.125 1 87.19 124 THR A C 1
ATOM 1015 O O . THR A 1 124 ? -12.266 57.75 52.094 1 87.19 124 THR A O 1
ATOM 1018 N N . LEU A 1 125 ? -13.094 59.5 51.062 1 89.62 125 LEU A N 1
ATOM 1019 C CA . LEU A 1 125 ? -12.414 59.25 49.781 1 89.62 125 LEU A CA 1
ATOM 1020 C C . LEU A 1 125 ? -10.898 59.281 49.969 1 89.62 125 LEU A C 1
ATOM 1022 O O . LEU A 1 125 ? -10.203 58.375 49.5 1 89.62 125 LEU A O 1
ATOM 1026 N N . LEU A 1 126 ? -10.438 60.219 50.719 1 87.19 126 LEU A N 1
ATOM 1027 C CA . LEU A 1 126 ? -9 60.375 50.906 1 87.19 126 LEU A CA 1
ATOM 1028 C C . LEU A 1 126 ? -8.438 59.219 51.75 1 87.19 126 LEU A C 1
ATOM 1030 O O . LEU A 1 126 ? -7.312 58.781 51.531 1 87.19 126 LEU A O 1
ATOM 1034 N N . GLN A 1 127 ? -9.25 58.75 52.688 1 88.69 127 GLN A N 1
ATOM 1035 C CA . GLN A 1 127 ? -8.82 57.688 53.562 1 88.69 127 GLN A CA 1
ATOM 1036 C C . GLN A 1 127 ? -8.703 56.375 52.812 1 88.69 127 GLN A C 1
ATOM 1038 O O . GLN A 1 127 ? -7.824 55.562 53.094 1 88.69 127 GLN A O 1
ATOM 1043 N N . ASN A 1 128 ? -9.539 56.281 51.875 1 85.81 128 ASN A N 1
ATOM 1044 C CA . ASN A 1 128 ? -9.625 55 51.188 1 85.81 128 ASN A CA 1
ATOM 1045 C C . ASN A 1 128 ? -8.898 55 49.844 1 85.81 128 ASN A C 1
ATOM 1047 O O . ASN A 1 128 ? -8.797 54 49.156 1 85.81 128 ASN A O 1
ATOM 1051 N N . PHE A 1 129 ? -8.477 56.156 49.438 1 86.88 129 PHE A N 1
ATOM 1052 C CA . PHE A 1 129 ? -7.914 56.375 48.094 1 86.88 129 PHE A CA 1
ATOM 1053 C C . PHE A 1 129 ? -6.734 55.438 47.875 1 86.88 129 PHE A C 1
ATOM 1055 O O . PHE A 1 129 ? -6.703 54.719 46.875 1 86.88 129 PHE A O 1
ATOM 1062 N N . LYS A 1 130 ? -5.75 55.375 48.781 1 83.12 130 LYS A N 1
ATOM 1063 C CA . LYS A 1 130 ? -4.527 54.594 48.594 1 83.12 130 LYS A CA 1
ATOM 1064 C C . LYS A 1 130 ? -4.832 53.125 48.5 1 83.12 130 LYS A C 1
ATOM 1066 O O . LYS A 1 130 ? -4.285 52.438 47.625 1 83.12 130 LYS A O 1
ATOM 1071 N N . ALA A 1 131 ? -5.746 52.625 49.281 1 80.81 131 ALA A N 1
ATOM 1072 C CA . ALA A 1 131 ? -6.102 51.219 49.281 1 80.81 131 ALA A CA 1
ATOM 1073 C C . ALA A 1 131 ? -6.82 50.812 48 1 80.81 131 ALA A C 1
ATOM 1075 O O . ALA A 1 131 ? -6.617 49.719 47.5 1 80.81 131 ALA A O 1
ATOM 1076 N N . THR A 1 132 ? -7.598 51.719 47.469 1 81.75 132 THR A N 1
ATOM 1077 C CA . THR A 1 132 ? -8.406 51.438 46.312 1 81.75 132 THR A CA 1
ATOM 1078 C C . THR A 1 132 ? -7.539 51.438 45.031 1 81.75 132 THR A C 1
ATOM 1080 O O . THR A 1 132 ? -7.68 50.594 44.188 1 81.75 132 THR A O 1
ATOM 1083 N N . ILE A 1 133 ? -6.617 52.344 44.938 1 80.25 133 ILE A N 1
ATOM 1084 C CA . ILE A 1 133 ? -5.84 52.531 43.719 1 80.25 133 ILE A CA 1
ATOM 1085 C C . ILE A 1 133 ? -4.73 51.469 43.656 1 80.25 133 ILE A C 1
ATOM 1087 O O . ILE A 1 133 ? -4.383 51 42.562 1 80.25 133 ILE A O 1
ATOM 1091 N N . GLN A 1 134 ? -4.074 51.188 44.688 1 74.81 134 GLN A N 1
ATOM 1092 C CA . GLN A 1 134 ? -3.002 50.188 44.719 1 74.81 134 GLN A CA 1
ATOM 1093 C C . GLN A 1 134 ? -3.516 48.812 44.312 1 74.81 134 GLN A C 1
ATOM 1095 O O . GLN A 1 134 ? -2.83 48.062 43.625 1 74.81 134 GLN A O 1
ATOM 1100 N N . GLY A 1 135 ? -4.578 48.469 44.562 1 65.06 135 GLY A N 1
ATOM 1101 C CA . GLY A 1 135 ? -5.188 47.188 44.219 1 65.06 135 GLY A CA 1
ATOM 1102 C C . GLY A 1 135 ? -5.547 47.062 42.75 1 65.06 135 GLY A C 1
ATOM 1103 O O . GLY A 1 135 ? -5.641 45.969 42.188 1 65.06 135 GLY A O 1
ATOM 1104 N N . THR A 1 136 ? -5.789 48.188 42.094 1 64.88 136 THR A N 1
ATOM 1105 C CA . THR A 1 136 ? -6.27 48.219 40.719 1 64.88 136 THR A CA 1
ATOM 1106 C C . THR A 1 136 ? -5.145 47.875 39.75 1 64.88 136 THR A C 1
ATOM 1108 O O . THR A 1 136 ? -5.359 47.188 38.75 1 64.88 136 THR A O 1
ATOM 1111 N N . TRP A 1 137 ? -3.875 48.406 39.781 1 59.44 137 TRP A N 1
ATOM 1112 C CA . TRP A 1 137 ? -2.812 48.344 38.781 1 59.44 137 TRP A CA 1
ATOM 1113 C C . TRP A 1 137 ? -2.24 46.938 38.719 1 59.44 137 TRP A C 1
ATOM 1115 O O . TRP A 1 137 ? -1.69 46.531 37.688 1 59.44 137 TRP A O 1
ATOM 1125 N N . CYS A 1 138 ? -2.008 46.25 39.688 1 53.97 138 CYS A N 1
ATOM 1126 C CA . CYS A 1 138 ? -1.186 45.031 39.656 1 53.97 138 CYS A CA 1
ATOM 1127 C C . CYS A 1 138 ? -1.761 44.031 38.688 1 53.97 138 CYS A C 1
ATOM 1129 O O . CYS A 1 138 ? -1.016 43.25 38.062 1 53.97 138 CYS A O 1
ATOM 1131 N N . THR A 1 139 ? -2.986 43.656 38.594 1 56.03 139 THR A N 1
ATOM 1132 C CA . THR A 1 139 ? -3.414 42.281 38.312 1 56.03 139 THR A CA 1
ATOM 1133 C C . THR A 1 139 ? -3.848 42.188 36.844 1 56.03 139 THR A C 1
ATOM 1135 O O . THR A 1 139 ? -4.152 41.094 36.375 1 56.03 139 THR A O 1
ATOM 1138 N N . LEU A 1 140 ? -3.887 43.25 36 1 63.88 140 LEU A N 1
ATOM 1139 C CA . LEU A 1 140 ? -4.875 42.969 34.969 1 63.88 140 LEU A CA 1
ATOM 1140 C C . LEU A 1 140 ? -4.195 42.625 33.625 1 63.88 140 LEU A C 1
ATOM 1142 O O . LEU A 1 140 ? -3.664 43.5 32.969 1 63.88 140 LEU A O 1
ATOM 1146 N N . GLN A 1 141 ? -3.641 41.438 33.594 1 75.5 141 GLN A N 1
ATOM 1147 C CA . GLN A 1 141 ? -3.107 41 32.312 1 75.5 141 GLN A CA 1
ATOM 1148 C C . GLN A 1 141 ? -4.215 40.875 31.266 1 75.5 141 GLN A C 1
ATOM 1150 O O . GLN A 1 141 ? -5.371 40.625 31.609 1 75.5 141 GLN A O 1
ATOM 1155 N N . ASP A 1 142 ? -3.922 41.344 29.984 1 81 142 ASP A N 1
ATOM 1156 C CA . ASP A 1 142 ? -4.852 41.219 28.859 1 81 142 ASP A CA 1
ATOM 1157 C C . ASP A 1 142 ? -5.18 39.75 28.594 1 81 142 ASP A C 1
ATOM 1159 O O . ASP A 1 142 ? -4.43 38.844 29 1 81 142 ASP A O 1
ATOM 1163 N N . PRO A 1 143 ? -6.418 39.594 28.062 1 81.19 143 PRO A N 1
ATOM 1164 C CA . PRO A 1 143 ? -6.742 38.219 27.719 1 81.19 143 PRO A CA 1
ATOM 1165 C C . PRO A 1 143 ? -5.73 37.594 26.766 1 81.19 143 PRO A C 1
ATOM 1167 O O . PRO A 1 143 ? -5.199 38.281 25.891 1 81.19 143 PRO A O 1
ATOM 1170 N N . GLU A 1 144 ? -5.309 36.438 27.016 1 71.5 144 GLU A N 1
ATOM 1171 C CA . GLU A 1 144 ? -4.316 35.719 26.219 1 71.5 144 GLU A CA 1
ATOM 1172 C C . GLU A 1 144 ? -4.91 35.25 24.891 1 71.5 144 GLU A C 1
ATOM 1174 O O . GLU A 1 144 ? -6.09 34.906 24.828 1 71.5 144 GLU A O 1
ATOM 1179 N N . CYS A 1 145 ? -4.148 35.531 23.797 1 65.5 145 CYS A N 1
ATOM 1180 C CA . CYS A 1 145 ? -4.543 34.969 22.516 1 65.5 145 CYS A CA 1
ATOM 1181 C C . CYS A 1 145 ? -4.363 33.469 22.516 1 65.5 145 CYS A C 1
ATOM 1183 O O . CYS A 1 145 ? -3.42 32.938 23.109 1 65.5 145 CYS A O 1
ATOM 1185 N N . MET A 1 146 ? -5.395 32.781 22.172 1 69.56 146 MET A N 1
ATOM 1186 C CA . MET A 1 146 ? -5.398 31.312 22.219 1 69.56 146 MET A CA 1
ATOM 1187 C C . MET A 1 146 ? -4.738 30.734 20.969 1 69.56 146 MET A C 1
ATOM 1189 O O . MET A 1 146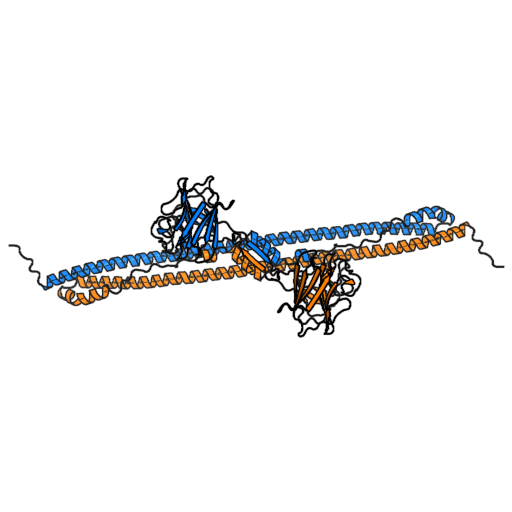 ? -5.359 30.656 19.906 1 69.56 146 MET A O 1
ATOM 1193 N N . SER A 1 147 ? -3.4 30.484 21.078 1 74.12 147 SER A N 1
ATOM 1194 C CA . SER A 1 147 ? -2.738 29.781 19.984 1 74.12 147 SER A CA 1
ATOM 1195 C C . SER A 1 147 ? -3.076 28.297 19.984 1 74.12 147 SER A C 1
ATOM 1197 O O . SER A 1 147 ? -3.291 27.703 21.047 1 74.12 147 SER A O 1
ATOM 1199 N N . GLU A 1 148 ? -3.236 27.703 18.859 1 77.19 148 GLU A N 1
ATOM 1200 C CA . GLU A 1 148 ? -3.412 26.266 18.688 1 77.19 148 GLU A CA 1
ATOM 1201 C C . GLU A 1 148 ? -4.688 25.781 19.375 1 77.19 148 GLU A C 1
ATOM 1203 O O . GLU A 1 148 ? -4.691 24.734 20.016 1 77.19 148 GLU A O 1
ATOM 1208 N N . SER A 1 149 ? -5.742 26.609 19.359 1 84 149 SER A N 1
ATOM 1209 C CA . SER A 1 149 ? -7.004 26.266 20 1 84 149 SER A CA 1
ATOM 1210 C C . SER A 1 149 ? -7.902 25.453 19.078 1 84 149 SER A C 1
ATOM 1212 O O . SER A 1 149 ? -8.773 24.719 19.531 1 84 149 SER A O 1
ATOM 1214 N N . LEU A 1 150 ? -7.613 25.547 17.828 1 91.88 150 LEU A N 1
ATOM 1215 C CA . LEU A 1 150 ? -8.508 24.906 16.859 1 91.88 150 LEU A CA 1
ATOM 1216 C C . LEU A 1 150 ? -8.062 23.484 16.562 1 91.88 150 LEU A C 1
ATOM 1218 O O . LEU A 1 150 ? -6.969 23.078 16.953 1 91.88 150 LEU A O 1
ATOM 1222 N N . LEU A 1 151 ? -9.023 22.797 16 1 94.25 151 LEU A N 1
ATOM 1223 C CA . LEU A 1 151 ? -8.742 21.406 15.617 1 94.25 151 LEU A CA 1
ATOM 1224 C C . LEU A 1 151 ? -7.73 21.359 14.477 1 94.25 151 LEU A C 1
ATOM 1226 O O . LEU A 1 151 ? -7.816 22.141 13.523 1 94.25 151 LEU A O 1
ATOM 1230 N N . ASP A 1 152 ? -6.742 20.469 14.602 1 93.5 152 ASP A N 1
ATOM 1231 C CA . ASP A 1 152 ? -5.762 20.266 13.539 1 93.5 152 ASP A CA 1
ATOM 1232 C C . ASP A 1 152 ? -6.324 19.391 12.43 1 93.5 152 ASP A C 1
ATOM 1234 O O . ASP A 1 152 ? -6.07 18.188 12.398 1 93.5 152 ASP A O 1
ATOM 1238 N N . GLU A 1 153 ? -6.977 19.938 11.5 1 94.94 153 GLU A N 1
ATOM 1239 C CA . GLU A 1 153 ? -7.645 19.203 10.438 1 94.94 153 GLU A CA 1
ATOM 1240 C C . GLU A 1 153 ? -6.637 18.469 9.555 1 94.94 153 GLU A C 1
ATOM 1242 O O . GLU A 1 153 ? -6.918 17.375 9.055 1 94.94 153 GLU A O 1
ATOM 1247 N N . SER A 1 154 ? -5.465 19.094 9.305 1 95.56 154 SER A N 1
ATOM 1248 C CA . SER A 1 154 ? -4.449 18.531 8.43 1 95.56 154 SER A CA 1
ATOM 1249 C C . SER A 1 154 ? -3.926 17.203 8.984 1 95.56 154 SER A C 1
ATOM 1251 O O . SER A 1 154 ? -3.564 16.297 8.227 1 95.56 154 SER A O 1
ATOM 1253 N N . LYS A 1 155 ? -3.922 17.078 10.312 1 95.06 155 LYS A N 1
ATOM 1254 C CA . LYS A 1 155 ? -3.486 15.859 10.969 1 95.06 155 LYS A CA 1
ATOM 1255 C C . LYS A 1 155 ? -4.383 14.68 10.594 1 95.06 155 LYS A C 1
ATOM 1257 O O . LYS A 1 155 ? -3.9 13.562 10.414 1 95.06 155 LYS A O 1
ATOM 1262 N N . TYR A 1 156 ? -5.641 14.945 10.406 1 96.5 156 TYR A N 1
ATOM 1263 C CA . TYR A 1 156 ? -6.613 13.875 10.211 1 96.5 156 TYR A CA 1
ATOM 1264 C C . TYR A 1 156 ? -6.922 13.688 8.727 1 96.5 156 TYR A C 1
ATOM 1266 O O . TYR A 1 156 ? -7.215 12.57 8.289 1 96.5 156 TYR A O 1
ATOM 1274 N N . LEU A 1 157 ? -6.84 14.758 8 1 97 157 LEU A N 1
ATOM 1275 C CA . LEU A 1 157 ? -7.285 14.688 6.613 1 97 157 LEU A CA 1
ATOM 1276 C C . LEU A 1 157 ? -6.094 14.602 5.664 1 97 157 LEU A C 1
ATOM 1278 O O . LEU A 1 157 ? -6.23 14.141 4.531 1 97 157 LEU A O 1
ATOM 1282 N N . GLY A 1 158 ? -4.957 15.109 6.055 1 95.94 158 GLY A N 1
ATOM 1283 C CA . GLY A 1 158 ? -3.783 15.117 5.195 1 95.94 158 GLY A CA 1
ATOM 1284 C C . GLY A 1 158 ? -3.309 13.719 4.828 1 95.94 158 GLY A C 1
ATOM 1285 O O . GLY A 1 158 ? -2.92 12.938 5.699 1 95.94 158 GLY A O 1
ATOM 1286 N N . ASN A 1 159 ? -3.309 13.469 3.51 1 96.25 159 ASN A N 1
ATOM 1287 C CA . ASN A 1 159 ? -2.834 12.18 3.012 1 96.25 159 ASN A CA 1
ATOM 1288 C C . ASN A 1 159 ? -3.477 11.016 3.764 1 96.25 159 ASN A C 1
ATOM 1290 O O . ASN A 1 159 ? -2.805 10.039 4.09 1 96.25 159 ASN A O 1
ATOM 1294 N N . LEU A 1 160 ? -4.715 11.172 4.051 1 97.81 160 LEU A N 1
ATOM 1295 C CA . LEU A 1 160 ? -5.398 10.172 4.867 1 97.81 160 LEU A CA 1
ATOM 1296 C C . LEU A 1 160 ? -5.379 8.812 4.188 1 97.81 160 LEU A C 1
ATOM 1298 O O . LEU A 1 160 ? -4.926 7.824 4.777 1 97.81 160 LEU A O 1
ATOM 1302 N N . LYS A 1 161 ? -5.84 8.719 2.928 1 97.62 161 LYS A N 1
ATOM 1303 C CA . LYS A 1 161 ? -5.875 7.438 2.227 1 97.62 161 LYS A CA 1
ATOM 1304 C C . LYS A 1 161 ? -4.48 6.828 2.115 1 97.62 161 LYS A C 1
ATOM 1306 O O . LYS A 1 161 ? -4.309 5.621 2.285 1 97.62 161 LYS A O 1
ATOM 1311 N N . TYR A 1 162 ? -3.504 7.684 1.803 1 96.62 162 TYR A N 1
ATOM 1312 C CA . TYR A 1 162 ? -2.131 7.211 1.66 1 96.62 162 TYR A CA 1
ATOM 1313 C C . TYR A 1 162 ? -1.626 6.602 2.961 1 96.62 162 TYR A C 1
ATOM 1315 O O . TYR A 1 162 ? -1.026 5.523 2.959 1 96.62 162 TYR A O 1
ATOM 1323 N N . LYS A 1 163 ? -1.863 7.293 4.051 1 96.94 163 LYS A N 1
ATOM 1324 C CA . LYS A 1 163 ? -1.412 6.805 5.352 1 96.94 163 LYS A CA 1
ATOM 1325 C C . LYS A 1 163 ? -2.082 5.48 5.707 1 96.94 163 LYS A C 1
ATOM 1327 O O . LYS A 1 163 ? -1.443 4.586 6.258 1 96.94 163 LYS A O 1
ATOM 1332 N N . VAL A 1 164 ? -3.375 5.426 5.457 1 98.31 164 VAL A N 1
ATOM 1333 C CA . VAL A 1 164 ? -4.117 4.195 5.715 1 98.31 164 VAL A CA 1
ATOM 1334 C C . VAL A 1 164 ? -3.561 3.066 4.848 1 98.31 164 VAL A C 1
ATOM 1336 O O . VAL A 1 164 ? -3.338 1.955 5.336 1 98.31 164 VAL A O 1
ATOM 1339 N N . TRP A 1 165 ? -3.412 3.363 3.529 1 97.69 165 TRP A N 1
ATOM 1340 C CA . TRP A 1 165 ? -2.834 2.4 2.598 1 97.69 165 TRP A CA 1
ATOM 1341 C C . TRP A 1 165 ? -1.462 1.938 3.078 1 97.69 165 TRP A C 1
ATOM 1343 O O . TRP A 1 165 ? -1.175 0.738 3.09 1 97.69 165 TRP A O 1
ATOM 1353 N N . GLU A 1 166 ? -0.627 2.859 3.51 1 96.06 166 GLU A N 1
ATOM 1354 C CA . GLU A 1 166 ? 0.697 2.514 4.02 1 96.06 166 GLU A CA 1
ATOM 1355 C C . GLU A 1 166 ? 0.601 1.583 5.223 1 96.06 166 GLU A C 1
ATOM 1357 O O . GLU A 1 166 ? 1.335 0.597 5.312 1 96.06 166 GLU A O 1
ATOM 1362 N N . SER A 1 167 ? -0.3 1.863 6.133 1 96.69 167 SER A N 1
ATOM 1363 C CA . SER A 1 167 ? -0.482 1.062 7.34 1 96.69 167 SER A CA 1
ATOM 1364 C C . SER A 1 167 ? -1.021 -0.325 7.008 1 96.69 167 SER A C 1
ATOM 1366 O O . SER A 1 167 ? -0.722 -1.297 7.703 1 96.69 167 SER A O 1
ATOM 1368 N N . MET A 1 168 ? -1.744 -0.403 5.973 1 97.81 168 MET A N 1
ATOM 1369 C CA . MET A 1 168 ? -2.385 -1.657 5.586 1 97.81 168 MET A CA 1
ATOM 1370 C C . MET A 1 168 ? -1.348 -2.693 5.168 1 97.81 168 MET A C 1
ATOM 1372 O O . MET A 1 168 ? -1.647 -3.887 5.102 1 97.81 168 MET A O 1
ATOM 1376 N N . GLN A 1 169 ? -0.149 -2.287 4.816 1 95.69 169 GLN A N 1
ATOM 1377 C CA . GLN A 1 169 ? 0.917 -3.199 4.418 1 95.69 169 GLN A CA 1
ATOM 1378 C C . GLN A 1 169 ? 1.175 -4.25 5.492 1 95.69 169 GLN A C 1
ATOM 1380 O O . GLN A 1 169 ? 1.569 -5.379 5.188 1 95.69 169 GLN A O 1
ATOM 1385 N N . ALA A 1 170 ? 0.84 -3.916 6.715 1 95.06 170 ALA A N 1
ATOM 1386 C CA . ALA A 1 170 ? 1.079 -4.816 7.84 1 95.06 170 ALA A CA 1
ATOM 1387 C C . ALA A 1 170 ? 0.278 -6.105 7.688 1 95.06 170 ALA A C 1
ATOM 1389 O O . ALA A 1 170 ? 0.706 -7.168 8.148 1 95.06 170 ALA A O 1
ATOM 1390 N N . VAL A 1 171 ? -0.869 -6.023 7.031 1 96.75 171 VAL A N 1
ATOM 1391 C CA . VAL A 1 171 ? -1.725 -7.199 6.922 1 96.75 171 VAL A CA 1
ATOM 1392 C C . VAL A 1 171 ? -1.638 -7.77 5.508 1 96.75 171 VAL A C 1
ATOM 1394 O O . VAL A 1 171 ? -2.426 -8.641 5.137 1 96.75 171 VAL A O 1
ATOM 1397 N N . ALA A 1 172 ? -0.776 -7.266 4.703 1 96.12 172 ALA A N 1
ATOM 1398 C CA . ALA A 1 172 ? -0.586 -7.727 3.332 1 96.12 172 ALA A CA 1
ATOM 1399 C C . ALA A 1 172 ? 0.874 -8.094 3.072 1 96.12 172 ALA A C 1
ATOM 1401 O O . ALA A 1 172 ? 1.538 -7.461 2.244 1 96.12 172 ALA A O 1
ATOM 1402 N N . PRO A 1 173 ? 1.318 -9.086 3.705 1 94.94 173 PRO A N 1
ATOM 1403 C CA . PRO A 1 173 ? 2.723 -9.477 3.543 1 94.94 173 PRO A CA 1
ATOM 1404 C C . PRO A 1 173 ? 3.039 -9.977 2.137 1 94.94 173 PRO A C 1
ATOM 1406 O O . PRO A 1 173 ? 2.148 -10.469 1.438 1 94.94 173 PRO A O 1
ATOM 1409 N N . TYR A 1 174 ? 4.309 -9.844 1.723 1 96.25 174 TYR A N 1
ATOM 1410 C CA . TYR A 1 174 ? 4.789 -10.297 0.422 1 96.25 174 TYR A CA 1
ATOM 1411 C C . TYR A 1 174 ? 5.668 -11.531 0.566 1 96.25 174 TYR A C 1
ATOM 1413 O O . TYR A 1 174 ? 6.613 -11.547 1.359 1 96.25 174 TYR A O 1
ATOM 1421 N N . SER A 1 175 ? 5.305 -12.492 -0.156 1 96.25 175 SER A N 1
ATOM 1422 C CA . SER A 1 175 ? 6.141 -13.68 -0.252 1 96.25 175 SER A CA 1
ATOM 1423 C C . SER A 1 175 ? 6.852 -13.75 -1.6 1 96.25 175 SER A C 1
ATOM 1425 O O . SER A 1 175 ? 6.211 -13.711 -2.65 1 96.25 175 SER A O 1
ATOM 1427 N N . PRO A 1 176 ? 8.195 -13.891 -1.604 1 95.12 176 PRO A N 1
ATOM 1428 C CA . PRO A 1 176 ? 8.938 -13.891 -2.863 1 95.12 176 PRO A CA 1
ATOM 1429 C C . PRO A 1 176 ? 8.586 -15.07 -3.762 1 95.12 176 PRO A C 1
ATOM 1431 O O . PRO A 1 176 ? 8.734 -14.992 -4.984 1 95.12 176 PRO A O 1
ATOM 1434 N N . ILE A 1 177 ? 8.219 -16.203 -3.146 1 96.75 177 ILE A N 1
ATOM 1435 C CA . ILE A 1 177 ? 7.77 -17.359 -3.92 1 96.75 177 ILE A CA 1
ATOM 1436 C C . ILE A 1 177 ? 6.496 -17.938 -3.299 1 96.75 177 ILE A C 1
ATOM 1438 O O . ILE A 1 177 ? 6.25 -17.766 -2.102 1 96.75 177 ILE A O 1
ATOM 1442 N N . ILE A 1 178 ? 5.727 -18.594 -4.137 1 97.62 178 ILE A N 1
ATOM 1443 C CA . ILE A 1 178 ? 4.492 -19.25 -3.721 1 97.62 178 ILE A CA 1
ATOM 1444 C C . ILE A 1 178 ? 4.457 -20.688 -4.254 1 97.62 178 ILE A C 1
ATOM 1446 O O . ILE A 1 178 ? 4.98 -20.969 -5.336 1 97.62 178 ILE A O 1
ATOM 1450 N N . LEU A 1 179 ? 3.799 -21.516 -3.486 1 98.44 179 LEU A N 1
ATOM 1451 C CA . LEU A 1 179 ? 3.727 -22.922 -3.871 1 98.44 179 LEU A CA 1
ATOM 1452 C C . LEU A 1 179 ? 2.656 -23.141 -4.934 1 98.44 179 LEU A C 1
ATOM 1454 O O . LEU A 1 179 ? 1.66 -22.422 -4.977 1 98.44 179 LEU A O 1
ATOM 1458 N N . ASP A 1 180 ? 2.904 -24.094 -5.75 1 97.25 180 ASP A N 1
ATOM 1459 C CA . ASP A 1 180 ? 1.94 -24.469 -6.777 1 97.25 180 ASP A CA 1
ATOM 1460 C C . ASP A 1 180 ? 1.181 -25.734 -6.379 1 97.25 180 ASP A C 1
ATOM 1462 O O . ASP A 1 180 ? 1.708 -26.844 -6.484 1 97.25 180 ASP A O 1
ATOM 1466 N N . PRO A 1 181 ? -0.09 -25.578 -6.055 1 96 181 PRO A N 1
ATOM 1467 C CA . PRO A 1 181 ? -0.859 -26.734 -5.605 1 96 181 PRO A CA 1
ATOM 1468 C C . PRO A 1 181 ? -0.97 -27.812 -6.676 1 96 181 PRO A C 1
ATOM 1470 O O . PRO A 1 181 ? -1.117 -29 -6.355 1 96 181 PRO A O 1
ATOM 1473 N N . ASN A 1 182 ? -0.876 -27.469 -7.93 1 94.62 182 ASN A N 1
ATOM 1474 C CA . ASN A 1 182 ? -1.045 -28.422 -9.016 1 94.62 182 ASN A CA 1
ATOM 1475 C C . ASN A 1 182 ? 0.172 -29.344 -9.148 1 94.62 182 ASN A C 1
ATOM 1477 O O . ASN A 1 182 ? 0.112 -30.359 -9.836 1 94.62 182 ASN A O 1
ATOM 1481 N N . THR A 1 183 ? 1.261 -29 -8.508 1 96.12 183 THR A N 1
ATOM 1482 C CA . THR A 1 183 ? 2.459 -29.828 -8.562 1 96.12 183 THR A CA 1
ATOM 1483 C C . THR A 1 183 ? 2.605 -30.641 -7.285 1 96.12 183 THR A C 1
ATOM 1485 O O . THR A 1 183 ? 3.459 -31.531 -7.203 1 96.12 183 THR A O 1
ATOM 1488 N N . ALA A 1 184 ? 1.8 -30.422 -6.293 1 96.44 184 ALA A N 1
ATOM 1489 C CA . ALA A 1 184 ? 1.973 -30.984 -4.957 1 96.44 184 ALA A CA 1
ATOM 1490 C C . ALA A 1 184 ? 1.523 -32.438 -4.91 1 96.44 184 ALA A C 1
ATOM 1492 O O . ALA A 1 184 ? 0.484 -32.781 -5.473 1 96.44 184 ALA A O 1
ATOM 1493 N N . HIS A 1 185 ? 2.32 -33.219 -4.316 1 96.19 185 HIS A N 1
ATOM 1494 C CA . HIS A 1 185 ? 1.945 -34.594 -4.027 1 96.19 185 HIS A CA 1
ATOM 1495 C C . HIS A 1 185 ? 0.654 -34.656 -3.221 1 96.19 185 HIS A C 1
ATOM 1497 O O . HIS A 1 185 ? 0.403 -33.781 -2.375 1 96.19 185 HIS A O 1
ATOM 1503 N N . PRO A 1 186 ? -0.119 -35.656 -3.346 1 95.19 186 PRO A N 1
ATOM 1504 C CA . PRO A 1 186 ? -1.436 -35.75 -2.709 1 95.19 186 PRO A CA 1
ATOM 1505 C C . PRO A 1 186 ? -1.35 -35.875 -1.189 1 95.19 186 PRO A C 1
ATOM 1507 O O . PRO A 1 186 ? -2.354 -35.688 -0.495 1 95.19 186 PRO A O 1
ATOM 1510 N N . CYS A 1 187 ? -0.187 -36.219 -0.702 1 96.25 187 CYS A N 1
ATOM 1511 C CA . CYS A 1 187 ? -0.039 -36.344 0.744 1 96.25 187 CYS A CA 1
ATOM 1512 C C . CYS A 1 187 ? 0.541 -35.062 1.344 1 96.25 187 CYS A C 1
ATOM 1514 O O . CYS A 1 187 ? 1.038 -35.062 2.471 1 96.25 187 CYS A O 1
ATOM 1516 N N . LEU A 1 188 ? 0.567 -34 0.666 1 96.81 188 LEU A N 1
ATOM 1517 C CA . LEU A 1 188 ? 0.989 -32.688 1.176 1 96.81 188 LEU A CA 1
ATOM 1518 C C . LEU A 1 188 ? -0.209 -31.781 1.36 1 96.81 188 LEU A C 1
ATOM 1520 O O . LEU A 1 188 ? -1.111 -31.75 0.52 1 96.81 188 LEU A O 1
ATOM 1524 N N . THR A 1 189 ? -0.247 -31.109 2.455 1 96.56 189 THR A N 1
ATOM 1525 C CA . THR A 1 189 ? -1.219 -30.047 2.693 1 96.56 189 THR A CA 1
ATOM 1526 C C . THR A 1 189 ? -0.551 -28.688 2.619 1 96.56 189 THR A C 1
ATOM 1528 O O . THR A 1 189 ? 0.482 -28.453 3.25 1 96.56 189 THR A O 1
ATOM 1531 N N . LEU A 1 190 ? -1.132 -27.844 1.824 1 96.56 190 LEU A N 1
ATOM 1532 C CA . LEU A 1 190 ? -0.635 -26.484 1.688 1 96.56 190 LEU A CA 1
ATOM 1533 C C . LEU A 1 190 ? -1.532 -25.5 2.436 1 96.56 190 LEU A C 1
ATOM 1535 O O . LEU A 1 190 ? -2.736 -25.734 2.572 1 96.56 190 LEU A O 1
ATOM 1539 N N . SER A 1 191 ? -0.917 -24.469 2.963 1 95.88 191 SER A N 1
ATOM 1540 C CA . SER A 1 191 ? -1.69 -23.406 3.607 1 95.88 191 SER A CA 1
ATOM 1541 C C . SER A 1 191 ? -2.561 -22.672 2.598 1 95.88 191 SER A C 1
ATOM 1543 O O . SER A 1 191 ? -2.338 -22.766 1.39 1 95.88 191 SER A O 1
ATOM 1545 N N . ASP A 1 192 ? -3.518 -21.891 3.059 1 92.62 192 ASP A N 1
ATOM 1546 C CA . ASP A 1 192 ? -4.449 -21.156 2.207 1 92.62 192 ASP A CA 1
ATOM 1547 C C . ASP A 1 192 ? -3.719 -20.125 1.347 1 92.62 192 ASP A C 1
ATOM 1549 O O . ASP A 1 192 ? -4.102 -19.891 0.2 1 92.62 192 ASP A O 1
ATOM 1553 N N . ASP A 1 193 ? -2.652 -19.609 1.89 1 93 193 ASP A N 1
ATOM 1554 C CA . ASP A 1 193 ? -1.936 -18.578 1.144 1 93 193 ASP A CA 1
ATOM 1555 C C . ASP A 1 193 ? -0.79 -19.188 0.335 1 93 193 ASP A C 1
ATOM 1557 O O . ASP A 1 193 ? -0.02 -18.469 -0.299 1 93 193 ASP A O 1
ATOM 1561 N N . LEU A 1 194 ? -0.6 -20.484 0.426 1 97.88 194 LEU A N 1
ATOM 1562 C CA . LEU A 1 194 ? 0.329 -21.25 -0.393 1 97.88 194 LEU A CA 1
ATOM 1563 C C . LEU A 1 194 ? 1.773 -20.938 -0.021 1 97.88 194 LEU A C 1
ATOM 1565 O O . LEU A 1 194 ? 2.645 -20.875 -0.892 1 97.88 194 LEU A O 1
ATOM 1569 N N . THR A 1 195 ? 2.025 -20.672 1.286 1 97.88 195 THR A N 1
ATOM 1570 C CA . THR A 1 195 ? 3.375 -20.328 1.723 1 97.88 195 THR A CA 1
ATOM 1571 C C . THR A 1 195 ? 3.898 -21.375 2.711 1 97.88 195 THR A C 1
ATOM 1573 O O . THR A 1 195 ? 5.023 -21.266 3.203 1 97.88 195 THR A O 1
ATOM 1576 N N . SER A 1 196 ? 3.111 -22.359 3.014 1 98.06 196 SER A N 1
ATOM 1577 C CA . SER A 1 196 ? 3.551 -23.406 3.926 1 98.06 196 SER A CA 1
ATOM 1578 C C . SER A 1 196 ? 3.07 -24.781 3.461 1 98.06 196 SER A C 1
ATOM 1580 O O . SER A 1 196 ? 2.098 -24.875 2.713 1 98.06 196 SER A O 1
ATOM 1582 N N . LEU A 1 197 ? 3.783 -25.828 3.812 1 98.19 197 LEU A N 1
ATOM 1583 C CA . LEU A 1 197 ? 3.436 -27.203 3.461 1 98.19 197 LEU A CA 1
ATOM 1584 C C . LEU A 1 197 ? 3.77 -28.156 4.602 1 98.19 197 LEU A C 1
ATOM 1586 O O . LEU A 1 197 ? 4.691 -27.891 5.383 1 98.19 197 LEU A O 1
ATOM 1590 N N . GLN A 1 198 ? 3.084 -29.172 4.707 1 97.62 198 GLN A N 1
ATOM 1591 C CA . GLN A 1 198 ? 3.342 -30.25 5.66 1 97.62 198 GLN A CA 1
ATOM 1592 C C . GLN A 1 198 ? 2.799 -31.578 5.148 1 97.62 198 GLN A C 1
ATOM 1594 O O . GLN A 1 198 ? 1.919 -31.609 4.285 1 97.62 198 GLN A O 1
ATOM 1599 N N . TYR A 1 199 ? 3.412 -32.594 5.602 1 97.44 199 TYR A N 1
ATOM 1600 C CA . TYR A 1 199 ? 2.953 -33.938 5.246 1 97.44 199 TYR A CA 1
ATOM 1601 C C . TYR A 1 199 ? 1.669 -34.281 5.992 1 97.44 199 TYR A C 1
ATOM 1603 O O . TYR A 1 199 ? 1.522 -33.969 7.176 1 97.44 199 TYR A O 1
ATOM 1611 N N . SER A 1 200 ? 0.752 -34.719 5.25 1 92.88 200 SER A N 1
ATOM 1612 C CA . SER A 1 200 ? -0.519 -35.125 5.852 1 92.88 200 SER A CA 1
ATOM 1613 C C . SER A 1 200 ? -1.014 -36.438 5.285 1 92.88 200 SER A C 1
ATOM 1615 O O . SER A 1 200 ? -0.833 -36.719 4.102 1 92.88 200 SER A O 1
ATOM 1617 N N . THR A 1 201 ? -1.506 -37.312 6.098 1 87.5 201 THR A N 1
ATOM 1618 C CA . THR A 1 201 ? -2.186 -38.531 5.738 1 87.5 201 THR A CA 1
ATOM 1619 C C . THR A 1 201 ? -3.66 -38.5 6.133 1 87.5 201 THR A C 1
ATOM 1621 O O . THR A 1 201 ? -4.012 -37.875 7.152 1 87.5 201 THR A O 1
ATOM 1624 N N . PRO A 1 202 ? -4.574 -38.938 5.27 1 86.5 202 PRO A N 1
ATOM 1625 C CA . PRO A 1 202 ? -4.383 -39.812 4.117 1 86.5 202 PRO A CA 1
ATOM 1626 C C . PRO A 1 202 ? -4.199 -39.062 2.809 1 86.5 202 PRO A C 1
ATOM 1628 O O . PRO A 1 202 ? -4.301 -37.812 2.785 1 86.5 202 PRO A O 1
ATOM 1631 N N . ASN A 1 203 ? -3.951 -39.781 1.796 1 86.94 203 ASN A N 1
ATOM 1632 C CA . ASN A 1 203 ? -3.926 -39.281 0.425 1 86.94 203 ASN A CA 1
ATOM 1633 C C . ASN A 1 203 ? -5.188 -38.469 0.092 1 86.94 203 ASN A C 1
ATOM 1635 O O . ASN A 1 203 ? -6.301 -38.969 0.312 1 86.94 203 ASN A O 1
ATOM 1639 N N . GLN A 1 204 ? -5.07 -37.25 -0.365 1 85.31 204 GLN A N 1
ATOM 1640 C CA . GLN A 1 204 ? -6.184 -36.344 -0.588 1 85.31 204 GLN A CA 1
ATOM 1641 C C . GLN A 1 204 ? -6.98 -36.75 -1.829 1 85.31 204 GLN A C 1
ATOM 1643 O O . GLN A 1 204 ? -8.039 -36.188 -2.096 1 85.31 204 GLN A O 1
ATOM 1648 N N . GLY A 1 205 ? -6.586 -37.688 -2.531 1 84.12 205 GLY A N 1
ATOM 1649 C CA . GLY A 1 205 ? -7.324 -38.188 -3.684 1 84.12 205 GLY A CA 1
ATOM 1650 C C . GLY A 1 205 ? -7.379 -37.188 -4.82 1 84.12 205 GLY A C 1
ATOM 1651 O O . GLY A 1 205 ? -8.453 -36.938 -5.379 1 84.12 205 GLY A O 1
ATOM 1652 N N . LEU A 1 206 ? -6.262 -36.625 -5.16 1 87.44 206 LEU A N 1
ATOM 1653 C CA . LEU A 1 206 ? -6.164 -35.625 -6.219 1 87.44 206 LEU A CA 1
ATOM 1654 C C . LEU A 1 206 ? -6.055 -36.312 -7.586 1 87.44 206 LEU A C 1
ATOM 1656 O O . LEU A 1 206 ? -5.539 -37.406 -7.695 1 87.44 206 LEU A O 1
ATOM 1660 N N . PRO A 1 207 ? -6.68 -35.625 -8.555 1 86.25 207 PRO A N 1
ATOM 1661 C CA . PRO A 1 207 ? -6.551 -36.219 -9.891 1 86.25 207 PRO A CA 1
ATOM 1662 C C . P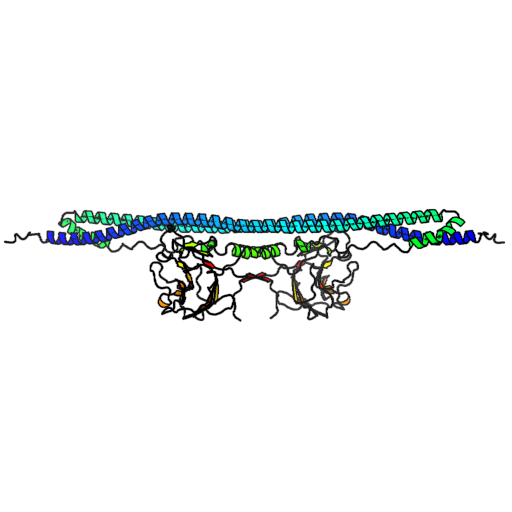RO A 1 207 ? -5.105 -36.25 -10.375 1 86.25 207 PRO A C 1
ATOM 1664 O O . PRO A 1 207 ? -4.281 -35.438 -9.953 1 86.25 207 PRO A O 1
ATOM 1667 N N . SER A 1 208 ? -4.941 -37.188 -11.234 1 79.5 208 SER A N 1
ATOM 1668 C CA . SER A 1 208 ? -3.625 -37.281 -11.852 1 79.5 208 SER A CA 1
ATOM 1669 C C . SER A 1 208 ? -3.432 -36.188 -12.898 1 79.5 208 SER A C 1
ATOM 1671 O O . SER A 1 208 ? -4.359 -35.875 -13.641 1 79.5 208 SER A O 1
ATOM 1673 N N . ASN A 1 209 ? -2.436 -35.531 -12.805 1 85.69 209 ASN A N 1
ATOM 1674 C CA . ASN A 1 209 ? -2.016 -34.594 -13.828 1 85.69 209 ASN A CA 1
ATOM 1675 C C . ASN A 1 209 ? -0.503 -34.625 -14.031 1 85.69 209 ASN A C 1
ATOM 1677 O O . ASN A 1 209 ? 0.244 -34.969 -13.109 1 85.69 209 ASN A O 1
ATOM 1681 N N . PRO A 1 210 ? -0.112 -34.344 -15.234 1 87.19 210 PRO A N 1
ATOM 1682 C CA . PRO A 1 210 ? 1.309 -34.5 -15.562 1 87.19 210 PRO A CA 1
ATOM 1683 C C . PRO A 1 210 ? 2.205 -33.594 -14.719 1 87.19 210 PRO A C 1
ATOM 1685 O O . PRO A 1 210 ? 3.395 -33.875 -14.555 1 87.19 210 PRO A O 1
ATOM 1688 N N . GLU A 1 211 ? 1.724 -32.5 -14.133 1 91.62 211 GLU A N 1
ATOM 1689 C CA . GLU A 1 211 ? 2.535 -31.547 -13.391 1 91.62 211 GLU A CA 1
ATOM 1690 C C . GLU A 1 211 ? 2.725 -31.984 -11.945 1 91.62 211 GLU A C 1
ATOM 1692 O O . GLU A 1 211 ? 3.617 -31.5 -11.25 1 91.62 211 GLU A O 1
ATOM 1697 N N . ARG A 1 212 ? 1.984 -32.875 -11.406 1 93.62 212 ARG A N 1
ATOM 1698 C CA . ARG A 1 212 ? 1.97 -33.25 -10 1 93.62 212 ARG A CA 1
ATOM 1699 C C . ARG A 1 212 ? 2.984 -34.344 -9.711 1 93.62 212 ARG A C 1
ATOM 1701 O O . ARG A 1 212 ? 3.133 -35.281 -10.508 1 93.62 212 ARG A O 1
ATOM 1708 N N . PHE A 1 213 ? 3.646 -34.219 -8.609 1 94.5 213 PHE A N 1
ATOM 1709 C CA . PHE A 1 213 ? 4.449 -35.312 -8.109 1 94.5 213 PHE A CA 1
ATOM 1710 C C . PHE A 1 213 ? 3.557 -36.438 -7.539 1 94.5 213 PHE A C 1
ATOM 1712 O O . PHE A 1 213 ? 2.721 -36.156 -6.672 1 94.5 213 PHE A O 1
ATOM 1719 N N . HIS A 1 214 ? 3.756 -37.625 -7.949 1 90 214 HIS A N 1
ATOM 1720 C CA . HIS A 1 214 ? 2.844 -38.688 -7.52 1 90 214 HIS A CA 1
ATOM 1721 C C . HIS A 1 214 ? 3.564 -39.719 -6.652 1 90 214 HIS A C 1
ATOM 1723 O O . HIS A 1 214 ? 2.926 -40.438 -5.902 1 90 214 HIS A O 1
ATOM 1729 N N . ILE A 1 215 ? 4.82 -39.656 -6.754 1 91.62 215 ILE A N 1
ATOM 1730 C CA . ILE A 1 215 ? 5.559 -40.75 -6.105 1 91.62 215 ILE A CA 1
ATOM 1731 C C . ILE A 1 215 ? 6.109 -40.25 -4.766 1 91.62 215 ILE A C 1
ATOM 1733 O O . ILE A 1 215 ? 5.961 -40.938 -3.744 1 91.62 215 ILE A O 1
ATOM 1737 N N . SER A 1 216 ? 6.707 -39.094 -4.785 1 93.69 216 SER A N 1
ATOM 1738 C CA . SER A 1 216 ? 7.324 -38.531 -3.59 1 93.69 216 SER A CA 1
ATOM 1739 C C . SER A 1 216 ? 6.621 -37.25 -3.154 1 93.69 216 SER A C 1
ATOM 1741 O O . SER A 1 216 ? 6.043 -36.531 -3.98 1 93.69 216 SER A O 1
ATOM 1743 N N . ALA A 1 217 ? 6.691 -36.969 -1.828 1 96.12 217 ALA A N 1
ATOM 1744 C CA . ALA A 1 217 ? 5.988 -35.844 -1.242 1 96.12 217 ALA A CA 1
ATOM 1745 C C . ALA A 1 217 ? 6.695 -34.531 -1.58 1 96.12 217 ALA A C 1
ATOM 1747 O O . ALA A 1 217 ? 7.23 -33.844 -0.694 1 96.12 217 ALA A O 1
ATOM 1748 N N . GLU A 1 218 ? 6.629 -34.125 -2.812 1 97.31 218 GLU A N 1
ATOM 1749 C CA . GLU A 1 218 ? 7.332 -32.969 -3.352 1 97.31 218 GLU A CA 1
ATOM 1750 C C . GLU A 1 218 ? 6.348 -31.922 -3.867 1 97.31 218 GLU A C 1
ATOM 1752 O O . GLU A 1 218 ? 5.176 -32.219 -4.098 1 97.31 218 GLU A O 1
ATOM 1757 N N . VAL A 1 219 ? 6.754 -30.734 -3.902 1 97.94 219 VAL A N 1
ATOM 1758 C CA . VAL A 1 219 ? 5.984 -29.641 -4.48 1 97.94 219 VAL A CA 1
ATOM 1759 C C . VAL A 1 219 ? 6.934 -28.578 -5.039 1 97.94 219 VAL A C 1
ATOM 1761 O O . VAL A 1 219 ? 8.039 -28.391 -4.523 1 97.94 219 VAL A O 1
ATOM 1764 N N . LEU A 1 220 ? 6.516 -27.859 -6.086 1 98.25 220 LEU A N 1
ATOM 1765 C CA . LEU A 1 220 ? 7.309 -26.812 -6.711 1 98.25 220 LEU A CA 1
ATOM 1766 C C . LEU A 1 220 ? 6.684 -25.438 -6.473 1 98.25 220 LEU A C 1
ATOM 1768 O O . LEU A 1 220 ? 5.508 -25.344 -6.109 1 98.25 220 LEU A O 1
ATOM 1772 N N . GLY A 1 221 ? 7.516 -24.484 -6.602 1 98.19 221 GLY A N 1
ATOM 1773 C CA . GLY A 1 221 ? 6.988 -23.125 -6.664 1 98.19 221 GLY A CA 1
ATOM 1774 C C . GLY A 1 221 ? 6.215 -22.844 -7.938 1 98.19 221 GLY A C 1
ATOM 1775 O O . GLY A 1 221 ? 6.387 -23.547 -8.938 1 98.19 221 GLY A O 1
ATOM 1776 N N . SER A 1 222 ? 5.41 -21.812 -7.895 1 96.44 222 SER A N 1
ATOM 1777 C CA . SER A 1 222 ? 4.531 -21.5 -9.016 1 96.44 222 SER A CA 1
ATOM 1778 C C . SER A 1 222 ? 5.27 -20.703 -10.086 1 96.44 222 SER A C 1
ATOM 1780 O O . SER A 1 222 ? 4.828 -20.625 -11.234 1 96.44 222 SER A O 1
ATOM 1782 N N . THR A 1 223 ? 6.367 -20.078 -9.727 1 94.38 223 THR A N 1
ATOM 1783 C CA . THR A 1 223 ? 7.094 -19.234 -10.672 1 94.38 223 THR A CA 1
ATOM 1784 C C . THR A 1 223 ? 8.516 -19.75 -10.875 1 94.38 223 THR A C 1
ATOM 1786 O O . THR A 1 223 ? 9.227 -20.031 -9.906 1 94.38 223 THR A O 1
ATOM 1789 N N . GLY A 1 224 ? 8.867 -19.891 -12.109 1 95.81 224 GLY A N 1
ATOM 1790 C CA . GLY A 1 224 ? 10.227 -20.281 -12.445 1 95.81 224 GLY A CA 1
ATOM 1791 C C . GLY A 1 224 ? 11.125 -19.094 -12.758 1 95.81 224 GLY A C 1
ATOM 1792 O O . GLY A 1 224 ? 10.648 -18.031 -13.117 1 95.81 224 GLY A O 1
ATOM 1793 N N . PHE A 1 225 ? 12.406 -19.359 -12.57 1 96.94 225 PHE A N 1
ATOM 1794 C CA . PHE A 1 225 ? 13.398 -18.312 -12.781 1 96.94 225 PHE A CA 1
ATOM 1795 C C . PHE A 1 225 ? 14.352 -18.672 -13.914 1 96.94 225 PHE A C 1
ATOM 1797 O O . PHE A 1 225 ? 14.781 -19.828 -14.023 1 96.94 225 PHE A O 1
ATOM 1804 N N . ASN A 1 226 ? 14.625 -17.688 -14.797 1 96.88 226 ASN A N 1
ATOM 1805 C CA . ASN A 1 226 ? 15.57 -17.938 -15.883 1 96.88 226 ASN A CA 1
ATOM 1806 C C . ASN A 1 226 ? 16.5 -16.75 -16.094 1 96.88 226 ASN A C 1
ATOM 1808 O O . ASN A 1 226 ? 17.047 -16.562 -17.172 1 96.88 226 ASN A O 1
ATOM 1812 N N . SER A 1 227 ? 16.484 -15.961 -15.047 1 94.75 227 SER A N 1
ATOM 1813 C CA . SER A 1 227 ? 17.375 -14.805 -15.055 1 94.75 227 SER A CA 1
ATOM 1814 C C . SER A 1 227 ? 17.438 -14.141 -13.688 1 94.75 227 SER A C 1
ATOM 1816 O O . SER A 1 227 ? 16.609 -14.438 -12.812 1 94.75 227 SER A O 1
ATOM 1818 N N . ALA A 1 228 ? 18.438 -13.398 -13.438 1 92.69 228 ALA A N 1
ATOM 1819 C CA . ALA A 1 228 ? 18.531 -12.484 -12.305 1 92.69 228 ALA A CA 1
ATOM 1820 C C . ALA A 1 228 ? 18.734 -13.25 -11 1 92.69 228 ALA A C 1
ATOM 1822 O O . ALA A 1 228 ? 19.047 -14.445 -11.008 1 92.69 228 ALA A O 1
ATOM 1823 N N . SER A 1 229 ? 18.844 -12.508 -10.039 1 94.94 229 SER A N 1
ATOM 1824 C CA . SER A 1 229 ? 19.047 -13.055 -8.703 1 94.94 229 SER A CA 1
ATOM 1825 C C . SER A 1 229 ? 17.734 -13.094 -7.918 1 94.94 229 SER A C 1
ATOM 1827 O O . SER A 1 229 ? 16.938 -12.164 -8 1 94.94 229 SER A O 1
ATOM 1829 N N . HIS A 1 230 ? 17.562 -14.188 -7.27 1 95.88 230 HIS A N 1
ATOM 1830 C CA . HIS A 1 230 ? 16.375 -14.391 -6.434 1 95.88 230 HIS A CA 1
ATOM 1831 C C . HIS A 1 230 ? 16.75 -15.008 -5.09 1 95.88 230 HIS A C 1
ATOM 1833 O O . HIS A 1 230 ? 17.766 -15.695 -4.98 1 95.88 230 HIS A O 1
ATOM 1839 N N . SER A 1 231 ? 16.031 -14.719 -4.078 1 95.81 231 SER A N 1
ATOM 1840 C CA . SER A 1 231 ? 16.281 -15.305 -2.766 1 95.81 231 SER A CA 1
ATOM 1841 C C . SER A 1 231 ? 14.992 -15.422 -1.955 1 95.81 231 SER A C 1
ATOM 1843 O O . SER A 1 231 ? 14.07 -14.625 -2.127 1 95.81 231 SER A O 1
ATOM 1845 N N . TRP A 1 232 ? 14.922 -16.375 -1.137 1 96.81 232 TRP A N 1
ATOM 1846 C CA . TRP A 1 232 ? 13.82 -16.547 -0.198 1 96.81 232 TRP A CA 1
ATOM 1847 C C . TRP A 1 232 ? 14.273 -17.344 1.028 1 96.81 232 TRP A C 1
ATOM 1849 O O . TRP A 1 232 ? 15.258 -18.078 0.97 1 96.81 232 TRP A O 1
ATOM 1859 N N . GLU A 1 233 ? 13.68 -17.125 2.105 1 97.19 233 GLU A N 1
ATOM 1860 C CA . GLU A 1 233 ? 13.984 -17.781 3.373 1 97.19 233 GLU A CA 1
ATOM 1861 C C . GLU A 1 233 ? 12.898 -18.781 3.75 1 97.19 233 GLU A C 1
ATOM 1863 O O . GLU A 1 233 ? 11.703 -18.516 3.574 1 97.19 233 GLU A O 1
ATOM 1868 N N . VAL A 1 234 ? 13.312 -19.984 4.195 1 98.44 234 VAL A N 1
ATOM 1869 C CA . VAL A 1 234 ? 12.383 -21.031 4.594 1 98.44 234 VAL A CA 1
ATOM 1870 C C . VAL A 1 234 ? 12.578 -21.359 6.074 1 98.44 234 VAL A C 1
ATOM 1872 O O . VAL A 1 234 ? 13.68 -21.719 6.496 1 98.44 234 VAL A O 1
ATOM 1875 N N . GLU A 1 235 ? 11.531 -21.234 6.836 1 98.44 235 GLU A N 1
ATOM 1876 C CA . GLU A 1 235 ? 11.531 -21.703 8.219 1 98.44 235 GLU A CA 1
ATOM 1877 C C . GLU A 1 235 ? 11.367 -23.219 8.289 1 98.44 235 GLU A C 1
ATOM 1879 O O . GLU A 1 235 ? 10.344 -23.75 7.859 1 98.44 235 GLU A O 1
ATOM 1884 N N . VAL A 1 236 ? 12.312 -23.906 8.773 1 97.88 236 VAL A N 1
ATOM 1885 C CA . VAL A 1 236 ? 12.266 -25.359 8.859 1 97.88 236 VAL A CA 1
ATOM 1886 C C . VAL A 1 236 ? 11.898 -25.797 10.273 1 97.88 236 VAL A C 1
ATOM 1888 O O . VAL A 1 236 ? 11.281 -26.828 10.477 1 97.88 236 VAL A O 1
ATOM 1891 N N . GLY A 1 237 ? 12.289 -25.047 11.281 1 94.88 237 GLY A N 1
ATOM 1892 C CA . GLY A 1 237 ? 11.883 -25.25 12.664 1 94.88 237 GLY A CA 1
ATOM 1893 C C . GLY A 1 237 ? 12.062 -26.672 13.148 1 94.88 237 GLY A C 1
ATOM 1894 O O . GLY A 1 237 ? 13.164 -27.219 13.086 1 94.88 237 GLY A O 1
ATOM 1895 N N . ASP A 1 238 ? 10.938 -27.297 13.531 1 95.25 238 ASP A N 1
ATOM 1896 C CA . ASP A 1 238 ? 10.961 -28.641 14.117 1 95.25 238 ASP A CA 1
ATOM 1897 C C . ASP A 1 238 ? 10.789 -29.719 13.055 1 95.25 238 ASP A C 1
ATOM 1899 O O . ASP A 1 238 ? 10.641 -30.891 13.375 1 95.25 238 ASP A O 1
ATOM 1903 N N . ASN A 1 239 ? 10.805 -29.328 11.789 1 97.56 239 ASN A N 1
ATOM 1904 C CA . ASN A 1 239 ? 10.711 -30.312 10.711 1 97.56 239 ASN A CA 1
ATOM 1905 C C . ASN A 1 239 ? 11.93 -31.234 10.68 1 97.56 239 ASN A C 1
ATOM 1907 O O . ASN A 1 239 ? 13.062 -30.75 10.578 1 97.56 239 ASN A O 1
ATOM 1911 N N . GLU A 1 240 ? 11.742 -32.5 10.703 1 96.06 240 GLU A N 1
ATOM 1912 C CA . GLU A 1 240 ? 12.852 -33.438 10.875 1 96.06 240 GLU A CA 1
ATOM 1913 C C . GLU A 1 240 ? 13.18 -34.156 9.57 1 96.06 240 GLU A C 1
ATOM 1915 O O . GLU A 1 240 ? 14.086 -35 9.531 1 96.06 240 GLU A O 1
ATOM 1920 N N . ASP A 1 241 ? 12.445 -33.906 8.562 1 98.06 241 ASP A N 1
ATOM 1921 C CA . ASP A 1 241 ? 12.656 -34.594 7.285 1 98.06 241 ASP A CA 1
ATOM 1922 C C . ASP A 1 241 ? 12.266 -33.688 6.121 1 98.06 241 ASP A C 1
ATOM 1924 O O . ASP A 1 241 ? 11.109 -33.656 5.699 1 98.06 241 ASP A O 1
ATOM 1928 N N . TRP A 1 242 ? 13.258 -33.062 5.551 1 98.38 242 TRP A N 1
ATOM 1929 C CA . TRP A 1 242 ? 12.938 -32.125 4.469 1 98.38 242 TRP A CA 1
ATOM 1930 C C . TRP A 1 242 ? 14.086 -32.062 3.463 1 98.38 242 TRP A C 1
ATOM 1932 O O . TRP A 1 242 ? 15.227 -32.375 3.789 1 98.38 242 TRP A O 1
ATOM 1942 N N . ILE A 1 243 ? 13.805 -31.766 2.219 1 98.56 243 ILE A N 1
ATOM 1943 C CA . ILE A 1 243 ? 14.695 -31.359 1.137 1 98.56 243 ILE A CA 1
ATOM 1944 C C . ILE A 1 243 ? 14.234 -30.016 0.559 1 98.56 243 ILE A C 1
ATOM 1946 O O . ILE A 1 243 ? 13.039 -29.812 0.329 1 98.56 243 ILE A O 1
ATOM 1950 N N . LEU A 1 244 ? 15.086 -29.078 0.455 1 98.38 244 LEU A N 1
ATOM 1951 C CA . LEU A 1 244 ? 14.672 -27.828 -0.152 1 98.38 244 LEU A CA 1
ATOM 1952 C C . LEU A 1 244 ? 15.766 -27.281 -1.07 1 98.38 244 LEU A C 1
ATOM 1954 O O . LEU A 1 244 ? 16.938 -27.609 -0.907 1 98.38 244 LEU A O 1
ATOM 1958 N N . GLY A 1 245 ? 15.359 -26.484 -2.064 1 98.56 245 GLY A N 1
ATOM 1959 C CA . GLY A 1 245 ? 16.25 -25.891 -3.045 1 98.56 245 GLY A CA 1
ATOM 1960 C C . GLY A 1 245 ? 15.555 -25.547 -4.352 1 98.56 245 GLY A C 1
ATOM 1961 O O . GLY A 1 245 ? 14.539 -24.844 -4.355 1 98.56 245 GLY A O 1
ATOM 1962 N N . LEU A 1 246 ? 16.188 -26.031 -5.438 1 98.5 246 LEU A N 1
ATOM 1963 C CA . LEU A 1 246 ? 15.672 -25.719 -6.766 1 98.5 246 LEU A CA 1
ATOM 1964 C C . LEU A 1 246 ? 15.586 -26.984 -7.625 1 98.5 246 LEU A C 1
ATOM 1966 O O . LEU A 1 246 ? 16.344 -27.922 -7.426 1 98.5 246 LEU A O 1
ATOM 1970 N N . ALA A 1 247 ? 14.648 -26.938 -8.492 1 98 247 ALA A N 1
ATOM 1971 C CA . ALA A 1 247 ? 14.484 -28.016 -9.484 1 98 247 ALA A CA 1
ATOM 1972 C C . ALA A 1 247 ? 14.312 -27.438 -10.883 1 98 247 ALA A C 1
ATOM 1974 O O . ALA A 1 247 ? 13.695 -26.391 -11.062 1 98 247 ALA A O 1
ATOM 1975 N N . SER A 1 248 ? 14.836 -28.125 -11.828 1 97 248 SER A N 1
ATOM 1976 C CA . SER A 1 248 ? 14.594 -27.781 -13.219 1 97 248 SER A CA 1
ATOM 1977 C C . SER A 1 248 ? 13.125 -27.953 -13.586 1 97 248 SER A C 1
ATOM 1979 O O . SER A 1 248 ? 12.453 -28.859 -13.07 1 97 248 SER A O 1
ATOM 1981 N N . GLU A 1 249 ? 12.68 -27.172 -14.523 1 94.81 249 GLU A N 1
ATOM 1982 C CA . GLU A 1 249 ? 11.297 -27.281 -14.992 1 94.81 249 GLU A CA 1
ATOM 1983 C C . GLU A 1 249 ? 11.055 -28.609 -15.688 1 94.81 249 GLU A C 1
ATOM 1985 O O . GLU A 1 249 ? 9.906 -29.047 -15.836 1 94.81 249 GLU A O 1
ATOM 1990 N N . ARG A 1 250 ? 12.062 -29.391 -15.992 1 92.38 250 ARG A N 1
ATOM 1991 C CA . ARG A 1 250 ? 11.953 -30.578 -16.812 1 92.38 250 ARG A CA 1
ATOM 1992 C C . ARG A 1 250 ? 12.008 -31.844 -15.961 1 92.38 250 ARG A C 1
ATOM 1994 O O . ARG A 1 250 ? 11.93 -32.969 -16.484 1 92.38 250 ARG A O 1
ATOM 2001 N N . VAL A 1 251 ? 12.086 -31.656 -14.711 1 94.5 251 VAL A N 1
ATOM 2002 C CA . VAL A 1 251 ? 12.211 -32.844 -13.867 1 94.5 251 VAL A CA 1
ATOM 2003 C C . VAL A 1 251 ? 10.969 -33.719 -14.023 1 94.5 251 VAL A C 1
ATOM 2005 O O . VAL A 1 251 ? 9.859 -33.219 -14.188 1 94.5 251 VAL A O 1
ATOM 2008 N N . LYS A 1 252 ? 11.18 -34.969 -13.977 1 89.44 252 LYS A N 1
ATOM 2009 C CA . LYS A 1 252 ? 10.078 -35.906 -14.117 1 89.44 252 LYS A CA 1
ATOM 2010 C C . LYS A 1 252 ? 9.234 -35.969 -12.852 1 89.44 252 LYS A C 1
ATOM 2012 O O . LYS A 1 252 ? 9.773 -35.969 -11.742 1 89.44 252 LYS A O 1
ATOM 2017 N N . ARG A 1 253 ? 7.969 -36.094 -13.07 1 90.81 253 ARG A N 1
ATOM 2018 C CA . ARG A 1 253 ? 7.043 -36.031 -11.945 1 90.81 253 ARG A CA 1
ATOM 2019 C C . ARG A 1 253 ? 6.555 -37.438 -11.586 1 90.81 253 ARG A C 1
ATOM 2021 O O . ARG A 1 253 ? 6 -37.656 -10.508 1 90.81 253 ARG A O 1
ATOM 2028 N N . ASP A 1 254 ? 6.738 -38.406 -12.492 1 86.56 254 ASP A N 1
ATOM 2029 C CA . ASP A 1 254 ? 6.148 -39.719 -12.336 1 86.56 254 ASP A CA 1
ATOM 2030 C C . ASP A 1 254 ? 7.199 -40.75 -11.891 1 86.56 254 ASP A C 1
ATOM 2032 O O . ASP A 1 254 ? 6.949 -41.938 -11.906 1 86.56 254 ASP A O 1
ATOM 2036 N N . GLN A 1 255 ? 8.414 -40.281 -11.633 1 88.38 255 GLN A N 1
ATOM 2037 C CA . GLN A 1 255 ? 9.477 -41.156 -11.148 1 88.38 255 GLN A CA 1
ATOM 2038 C C . GLN A 1 255 ? 10.203 -40.531 -9.961 1 88.38 255 GLN A C 1
ATOM 2040 O O . GLN A 1 255 ? 10.258 -39.312 -9.828 1 88.38 255 GLN A O 1
ATOM 2045 N N . GLU A 1 256 ? 10.594 -41.406 -9.148 1 86.75 256 GLU A N 1
ATOM 2046 C CA . GLU A 1 256 ? 11.414 -40.938 -8.039 1 86.75 256 GLU A CA 1
ATOM 2047 C C . GLU A 1 256 ? 12.898 -40.938 -8.406 1 86.75 256 GLU A C 1
ATOM 2049 O O . GLU A 1 256 ? 13.445 -42 -8.758 1 86.75 256 GLU A O 1
ATOM 2054 N N . VAL A 1 257 ? 13.398 -39.812 -8.484 1 90.06 257 VAL A N 1
ATOM 2055 C CA . VAL A 1 257 ? 14.828 -39.688 -8.727 1 90.06 257 VAL A CA 1
ATOM 2056 C C . VAL A 1 257 ? 15.484 -38.906 -7.594 1 90.06 257 VAL A C 1
ATOM 2058 O O . VAL A 1 257 ? 14.844 -38.031 -6.984 1 90.06 257 VAL A O 1
ATOM 2061 N N . PRO A 1 258 ? 16.766 -39.281 -7.32 1 93.25 258 PRO A N 1
ATOM 2062 C CA . PRO A 1 258 ? 17.453 -38.5 -6.293 1 93.25 258 PRO A CA 1
ATOM 2063 C C . PRO A 1 258 ? 17.531 -37.031 -6.648 1 93.25 258 PRO A C 1
ATOM 2065 O O . PRO A 1 258 ? 17.734 -36.656 -7.812 1 93.25 258 PRO A O 1
ATOM 2068 N N . ALA A 1 259 ? 17.344 -36.188 -5.656 1 95.56 259 ALA A N 1
ATOM 2069 C CA . ALA A 1 259 ? 17.359 -34.75 -5.852 1 95.56 259 ALA A CA 1
ATOM 2070 C C . ALA A 1 259 ? 18.781 -34.219 -5.957 1 95.56 259 ALA A C 1
ATOM 2072 O O . ALA A 1 259 ? 19.219 -33.438 -5.113 1 95.56 259 ALA A O 1
ATOM 2073 N N . ARG A 1 260 ? 19.438 -34.594 -7.023 1 96.56 260 ARG A N 1
ATOM 2074 C CA . ARG A 1 260 ? 20.828 -34.25 -7.285 1 96.56 260 ARG A CA 1
ATOM 2075 C C . ARG A 1 260 ? 20.969 -33.5 -8.609 1 96.56 260 ARG A C 1
ATOM 2077 O O . ARG A 1 260 ? 20.062 -33.531 -9.445 1 96.56 260 ARG A O 1
ATOM 2084 N N . PRO A 1 261 ? 22.062 -32.812 -8.773 1 96.19 261 PRO A N 1
ATOM 2085 C CA . PRO A 1 261 ? 22.234 -31.969 -9.961 1 96.19 261 PRO A CA 1
ATOM 2086 C C . PRO A 1 261 ? 22.109 -32.781 -11.266 1 96.19 261 PRO A C 1
ATOM 2088 O O . PRO A 1 261 ? 21.562 -32.281 -12.25 1 96.19 261 PRO A O 1
ATOM 2091 N N . GLU A 1 262 ? 22.484 -33.969 -11.297 1 94.62 262 GLU A N 1
ATOM 2092 C CA . GLU A 1 262 ? 22.422 -34.781 -12.508 1 94.62 262 GLU A CA 1
ATOM 2093 C C . GLU A 1 262 ? 20.984 -35.031 -12.938 1 94.62 262 GLU A C 1
ATOM 2095 O O . GLU A 1 262 ? 20.719 -35.344 -14.102 1 94.62 262 GLU A O 1
ATOM 2100 N N . ASN A 1 263 ? 20.156 -34.938 -11.906 1 95.31 263 ASN A N 1
ATOM 2101 C CA . ASN A 1 263 ? 18.734 -35.156 -12.18 1 95.31 263 ASN A CA 1
ATOM 2102 C C . ASN A 1 263 ? 17.984 -33.812 -12.234 1 95.31 263 ASN A C 1
ATOM 2104 O O . ASN A 1 263 ? 16.75 -33.812 -12.266 1 95.31 263 ASN A O 1
ATOM 2108 N N . GLY A 1 264 ? 18.656 -32.75 -12.133 1 96.25 264 GLY A N 1
ATOM 2109 C CA . GLY A 1 264 ? 18.047 -31.438 -12.297 1 96.25 264 GLY A CA 1
ATOM 2110 C C . GLY A 1 264 ? 17.641 -30.797 -10.984 1 96.25 264 GLY A C 1
ATOM 2111 O O . GLY A 1 264 ? 16.766 -29.922 -10.945 1 96.25 264 GLY A O 1
ATOM 2112 N N . PHE A 1 265 ? 18.281 -31.281 -9.891 1 97.25 265 PHE A N 1
ATOM 2113 C CA . PHE A 1 265 ? 17.969 -30.734 -8.57 1 97.25 265 PHE A CA 1
ATOM 2114 C C . PHE A 1 265 ? 19.203 -30.156 -7.91 1 97.25 265 PHE A C 1
ATOM 2116 O O . PHE A 1 265 ? 20.297 -30.703 -8.023 1 97.25 265 PHE A O 1
ATOM 2123 N N . TRP A 1 266 ? 19.141 -29.062 -7.293 1 98.12 266 TRP A N 1
ATOM 2124 C CA . TRP A 1 266 ? 20.141 -28.438 -6.426 1 98.12 266 TRP A CA 1
ATOM 2125 C C . TRP A 1 266 ? 19.562 -28.188 -5.035 1 98.12 266 TRP A C 1
ATOM 2127 O O . TRP A 1 266 ? 18.906 -27.172 -4.797 1 98.12 266 TRP A O 1
ATOM 2137 N N . THR A 1 267 ? 19.906 -29.141 -4.109 1 98.56 267 THR A N 1
ATOM 2138 C CA . THR A 1 267 ? 19.156 -29.125 -2.857 1 98.56 267 THR A CA 1
ATOM 2139 C C . THR A 1 267 ? 20.062 -29.484 -1.682 1 98.56 267 THR A C 1
ATOM 2141 O O . THR A 1 267 ? 21.156 -30.016 -1.873 1 98.56 267 THR A O 1
ATOM 2144 N N . ILE A 1 268 ? 19.641 -29.125 -0.522 1 98.44 268 ILE A N 1
ATOM 2145 C CA . ILE A 1 268 ? 20.156 -29.656 0.735 1 98.44 268 ILE A CA 1
ATOM 2146 C C . ILE A 1 268 ? 19.031 -30.328 1.516 1 98.44 268 ILE A C 1
ATOM 2148 O O . ILE A 1 268 ? 17.859 -30.141 1.218 1 98.44 268 ILE A O 1
ATOM 2152 N N . CYS A 1 269 ? 19.406 -31.141 2.512 1 97.94 269 CYS A N 1
ATOM 2153 C CA . CYS A 1 269 ? 18.359 -31.875 3.195 1 97.94 269 CYS A CA 1
ATOM 2154 C C . CYS A 1 269 ? 18.719 -32.156 4.648 1 97.94 269 CYS A C 1
ATOM 2156 O O . CYS A 1 269 ? 19.891 -32 5.035 1 97.94 269 CYS A O 1
ATOM 2158 N N . LEU A 1 270 ? 17.766 -32.281 5.438 1 97.75 270 LEU A N 1
ATOM 2159 C CA . LEU A 1 270 ? 17.844 -32.875 6.758 1 97.75 270 LEU A CA 1
ATOM 2160 C C . LEU A 1 270 ? 17.062 -34.188 6.797 1 97.75 270 LEU A C 1
ATOM 2162 O O . LEU A 1 270 ? 15.867 -34.219 6.539 1 97.75 270 LEU A O 1
ATOM 2166 N N . ARG A 1 271 ? 17.656 -35.25 7.031 1 95.38 271 ARG A N 1
ATOM 2167 C CA . ARG A 1 271 ? 17.047 -36.562 7.148 1 95.38 271 ARG A CA 1
ATOM 2168 C C . ARG A 1 271 ? 17.781 -37.406 8.18 1 95.38 271 ARG A C 1
ATOM 2170 O O . ARG A 1 271 ? 19.016 -37.469 8.18 1 95.38 271 ARG A O 1
ATOM 2177 N N . ASP A 1 272 ? 17.094 -38.031 9.008 1 93.81 272 ASP A N 1
ATOM 2178 C CA . ASP A 1 272 ? 17.656 -38.875 10.047 1 93.81 272 ASP A CA 1
ATOM 2179 C C . ASP A 1 272 ? 18.656 -38.125 10.898 1 93.81 272 ASP A C 1
ATOM 2181 O O . ASP A 1 272 ? 19.75 -38.625 11.203 1 93.81 272 ASP A O 1
ATOM 2185 N N . GLY A 1 273 ? 18.391 -36.938 11.094 1 92.31 273 GLY A N 1
ATOM 2186 C CA . GLY A 1 273 ? 19.188 -36.094 11.992 1 92.31 273 GLY A CA 1
ATOM 2187 C C . GLY A 1 273 ? 20.469 -35.594 11.352 1 92.31 273 GLY A C 1
ATOM 2188 O O . GLY A 1 273 ? 21.281 -34.938 12.008 1 92.31 273 GLY A O 1
ATOM 2189 N N . GLN A 1 274 ? 20.656 -35.812 10.102 1 95.06 274 GLN A N 1
ATOM 2190 C CA . GLN A 1 274 ? 21.875 -35.406 9.422 1 95.06 274 GLN A CA 1
ATOM 2191 C C . GLN A 1 274 ? 21.578 -34.438 8.297 1 95.06 274 GLN A C 1
ATOM 2193 O O . GLN A 1 274 ? 20.625 -34.625 7.527 1 95.06 274 GLN A O 1
ATOM 2198 N N . TYR A 1 275 ? 22.328 -33.406 8.328 1 97.12 275 TYR A N 1
ATOM 2199 C CA . TYR A 1 275 ? 22.266 -32.438 7.215 1 97.12 275 TYR A CA 1
ATOM 2200 C C . TYR A 1 275 ? 23.172 -32.906 6.07 1 97.12 275 TYR A C 1
ATOM 2202 O O . TYR A 1 275 ? 24.297 -33.344 6.301 1 97.12 275 TYR A O 1
ATOM 2210 N N . ARG A 1 276 ? 22.688 -32.781 4.824 1 97.88 276 ARG A N 1
ATOM 2211 C CA . ARG A 1 276 ? 23.484 -33.156 3.66 1 97.88 276 ARG A CA 1
ATOM 2212 C C . ARG A 1 276 ? 23.25 -32.188 2.506 1 97.88 276 ARG A C 1
ATOM 2214 O O . ARG A 1 276 ? 22.156 -31.641 2.35 1 97.88 276 ARG A O 1
ATOM 2221 N N . ALA A 1 277 ? 24.281 -31.891 1.768 1 98.12 277 ALA A N 1
ATOM 2222 C CA . ALA A 1 277 ? 24.141 -31.344 0.421 1 98.12 277 ALA A CA 1
ATOM 2223 C C . ALA A 1 277 ? 23.938 -32.438 -0.604 1 98.12 277 ALA A C 1
ATOM 2225 O O . ALA A 1 277 ? 24.688 -33.438 -0.631 1 98.12 277 ALA A O 1
ATOM 2226 N N . MET A 1 278 ? 22.891 -32.312 -1.337 1 97.88 278 MET A N 1
ATOM 2227 C CA . MET A 1 278 ? 22.609 -33.344 -2.316 1 97.88 278 MET A CA 1
ATOM 2228 C C . MET A 1 278 ? 23.422 -33.156 -3.586 1 97.88 278 MET A C 1
ATOM 2230 O O . MET A 1 278 ? 22.875 -33.094 -4.688 1 97.88 278 MET A O 1
ATOM 2234 N N . ALA A 1 279 ? 24.703 -33.062 -3.381 1 96.19 279 ALA A N 1
ATOM 2235 C CA . ALA A 1 279 ? 25.656 -33 -4.488 1 96.19 279 ALA A CA 1
ATOM 2236 C C . ALA A 1 279 ? 25.906 -34.375 -5.09 1 96.19 279 ALA A C 1
ATOM 2238 O O . ALA A 1 279 ? 25.25 -35.344 -4.727 1 96.19 279 ALA A O 1
ATOM 2239 N N . SER A 1 280 ? 26.75 -34.375 -6.059 1 91.69 280 SER A N 1
ATOM 2240 C CA . SER A 1 280 ? 27.156 -35.656 -6.664 1 91.69 280 SER A CA 1
ATOM 2241 C C . SER A 1 280 ? 28.625 -35.938 -6.41 1 91.69 280 SER A C 1
ATOM 2243 O O . SER A 1 280 ? 29.5 -35.406 -7.098 1 91.69 280 SER A O 1
ATOM 2245 N N . PRO A 1 281 ? 28.875 -36.812 -5.449 1 93.31 281 PRO A N 1
ATOM 2246 C CA . PRO A 1 281 ? 27.953 -37.5 -4.531 1 93.31 281 PRO A CA 1
ATOM 2247 C C . PRO A 1 281 ? 27.484 -36.594 -3.393 1 93.31 281 PRO A C 1
ATOM 2249 O O . PRO A 1 281 ? 28.031 -35.5 -3.197 1 93.31 281 PRO A O 1
ATOM 2252 N N . PRO A 1 282 ? 26.531 -37.062 -2.631 1 95.75 282 PRO A N 1
ATOM 2253 C CA . PRO A 1 282 ? 26.047 -36.25 -1.504 1 95.75 282 PRO A CA 1
ATOM 2254 C C . PRO A 1 282 ? 27.141 -36 -0.465 1 95.75 282 PRO A C 1
ATOM 2256 O O . PRO A 1 282 ? 28.031 -36.844 -0.272 1 95.75 282 PRO A O 1
ATOM 2259 N N . MET A 1 283 ? 27.062 -34.844 0.164 1 96.25 283 MET A N 1
ATOM 2260 C CA . MET A 1 283 ? 28.078 -34.438 1.135 1 96.25 283 MET A CA 1
ATOM 2261 C C . MET A 1 283 ? 27.438 -34.094 2.473 1 96.25 283 MET A C 1
ATOM 2263 O O . MET A 1 283 ? 26.438 -33.375 2.516 1 96.25 283 MET A O 1
ATOM 2267 N N . ALA A 1 284 ? 28.094 -34.625 3.5 1 95.94 284 ALA A N 1
ATOM 2268 C CA . ALA A 1 284 ? 27.641 -34.25 4.836 1 95.94 284 ALA A CA 1
ATOM 2269 C C . ALA A 1 284 ? 27.953 -32.812 5.148 1 95.94 284 ALA A C 1
ATOM 2271 O O . ALA A 1 284 ? 29.031 -32.312 4.809 1 95.94 284 ALA A O 1
ATOM 2272 N N . LEU A 1 285 ? 26.969 -32.156 5.695 1 95.69 285 LEU A N 1
ATOM 2273 C CA . LEU A 1 285 ? 27.172 -30.766 6.055 1 95.69 285 LEU A CA 1
ATOM 2274 C C . LEU A 1 285 ? 27.422 -30.609 7.547 1 95.69 285 LEU A C 1
ATOM 2276 O O . LEU A 1 285 ? 26.812 -31.312 8.359 1 95.69 285 LEU A O 1
ATOM 2280 N N . LYS A 1 286 ? 28.406 -29.781 7.918 1 88.25 286 LYS A N 1
ATOM 2281 C CA . LYS A 1 286 ? 28.672 -29.484 9.32 1 88.25 286 LYS A CA 1
ATOM 2282 C C . LYS A 1 286 ? 27.875 -28.266 9.781 1 88.25 286 LYS A C 1
ATOM 2284 O O . LYS A 1 286 ? 28.188 -27.125 9.414 1 88.25 286 LYS A O 1
ATOM 2289 N N . VAL A 1 287 ? 26.844 -28.625 10.344 1 84.69 287 VAL A N 1
ATOM 2290 C CA . VAL A 1 287 ? 26 -27.578 10.898 1 84.69 287 VAL A CA 1
ATOM 2291 C C . VAL A 1 287 ? 26 -27.641 12.422 1 84.69 287 VAL A C 1
ATOM 2293 O O . VAL A 1 287 ? 25.719 -28.688 13 1 84.69 287 VAL A O 1
ATOM 2296 N N . GLU A 1 288 ? 26.578 -26.75 13.078 1 75.69 288 GLU A N 1
ATOM 2297 C CA . GLU A 1 288 ? 26.75 -26.766 14.531 1 75.69 288 GLU A CA 1
ATOM 2298 C C . GLU A 1 288 ? 25.406 -26.812 15.242 1 75.69 288 GLU A C 1
ATOM 2300 O O . GLU A 1 288 ? 25.188 -27.641 16.125 1 75.69 288 GLU A O 1
ATOM 2305 N N . ASP A 1 289 ? 24.469 -25.891 14.961 1 83.19 289 ASP A N 1
ATOM 2306 C CA . ASP A 1 289 ? 23.156 -25.797 15.594 1 83.19 289 ASP A CA 1
ATOM 2307 C C . ASP A 1 289 ? 22.047 -26.156 14.602 1 83.19 289 ASP A C 1
ATOM 2309 O O . ASP A 1 289 ? 22.219 -26 13.391 1 83.19 289 ASP A O 1
ATOM 2313 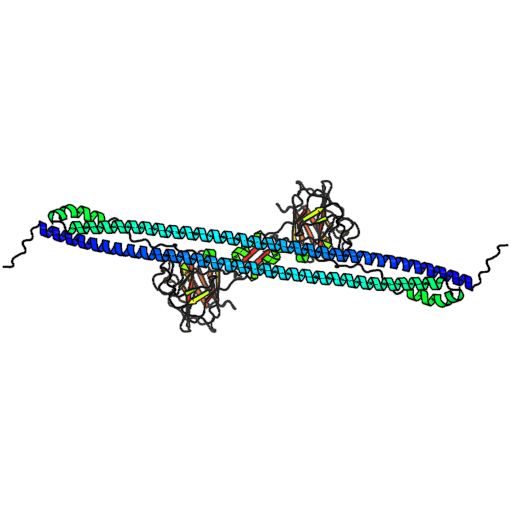N N . LYS A 1 290 ? 21.047 -26.719 15.258 1 90.44 290 LYS A N 1
ATOM 2314 C CA . LYS A 1 290 ? 19.875 -27.047 14.438 1 90.44 290 LYS A CA 1
ATOM 2315 C C . LYS A 1 290 ? 19.406 -25.828 13.641 1 90.44 290 LYS A C 1
ATOM 2317 O O . LYS A 1 290 ? 19.219 -24.75 14.203 1 90.44 290 LYS A O 1
ATOM 2322 N N . LEU A 1 291 ? 19.25 -26.031 12.367 1 94.31 291 LEU A N 1
ATOM 2323 C CA . LEU A 1 291 ? 18.812 -24.938 11.523 1 94.31 291 LEU A CA 1
ATOM 2324 C C . LEU A 1 291 ? 17.359 -24.578 11.812 1 94.31 291 LEU A C 1
ATOM 2326 O O . LEU A 1 291 ? 16.484 -25.453 11.867 1 94.31 291 LEU A O 1
ATOM 2330 N N . GLN A 1 292 ? 17.094 -23.328 12.062 1 95.56 292 GLN A N 1
ATOM 2331 C CA . GLN A 1 292 ? 15.727 -22.859 12.242 1 95.56 292 GLN A CA 1
ATOM 2332 C C . GLN A 1 292 ? 15.156 -22.328 10.938 1 95.56 292 GLN A C 1
ATOM 2334 O O . GLN A 1 292 ? 13.945 -22.375 10.719 1 95.56 292 GLN A O 1
ATOM 2339 N N . SER A 1 293 ? 16.016 -21.844 10.117 1 96.62 293 SER A N 1
ATOM 2340 C CA . SER A 1 293 ? 15.648 -21.344 8.797 1 96.62 293 SER A CA 1
ATOM 2341 C C . SER A 1 293 ? 16.812 -21.453 7.82 1 96.62 293 SER A C 1
ATOM 2343 O O . SER A 1 293 ? 17.969 -21.594 8.234 1 96.62 293 SER A O 1
ATOM 2345 N N . VAL A 1 294 ? 16.516 -21.516 6.59 1 97.31 294 VAL A N 1
ATOM 2346 C CA . VAL A 1 294 ? 17.516 -21.594 5.527 1 97.31 294 VAL A CA 1
ATOM 2347 C C . VAL A 1 294 ? 17.234 -20.516 4.477 1 97.31 294 VAL A C 1
ATOM 2349 O O . VAL A 1 294 ? 16.109 -20.375 4.012 1 97.31 294 VAL A O 1
ATOM 2352 N N . LEU A 1 295 ? 18.234 -19.766 4.184 1 97.56 295 LEU A N 1
ATOM 2353 C CA . LEU A 1 295 ? 18.156 -18.812 3.082 1 97.56 295 LEU A CA 1
ATOM 2354 C C . LEU A 1 295 ? 18.625 -19.453 1.779 1 97.56 295 LEU A C 1
ATOM 2356 O O . LEU A 1 295 ? 19.75 -19.953 1.705 1 97.56 295 LEU A O 1
ATOM 2360 N N . VAL A 1 296 ? 17.781 -19.5 0.824 1 97.88 296 VAL A N 1
ATOM 2361 C CA . VAL A 1 296 ? 18.125 -20.016 -0.501 1 97.88 296 VAL A CA 1
ATOM 2362 C C . VAL A 1 296 ? 18.344 -18.844 -1.461 1 97.88 296 VAL A C 1
ATOM 2364 O O . VAL A 1 296 ? 17.5 -17.953 -1.572 1 97.88 296 VAL A O 1
ATOM 2367 N N . GLN A 1 297 ? 19.484 -18.812 -2.141 1 97 297 GLN A N 1
ATOM 2368 C CA . GLN A 1 297 ? 19.812 -17.766 -3.109 1 97 297 GLN A CA 1
ATOM 2369 C C . GLN A 1 297 ? 20.156 -18.375 -4.469 1 97 297 GLN A C 1
ATOM 2371 O O . GLN A 1 297 ? 20.953 -19.312 -4.555 1 97 297 GLN A O 1
ATOM 2376 N N . LEU A 1 298 ? 19.5 -17.875 -5.461 1 97.56 298 LEU A N 1
ATOM 2377 C CA . LEU A 1 298 ? 19.781 -18.266 -6.84 1 97.56 298 LEU A CA 1
ATOM 2378 C C . LEU A 1 298 ? 20.328 -17.078 -7.633 1 97.56 298 LEU A C 1
ATOM 2380 O O . LEU A 1 298 ? 19.719 -16.016 -7.676 1 97.56 298 LEU A O 1
ATOM 2384 N N . ASN A 1 299 ? 21.469 -17.219 -8.086 1 96.69 299 ASN A N 1
ATOM 2385 C CA . ASN A 1 299 ? 21.953 -16.359 -9.164 1 96.69 299 ASN A CA 1
ATOM 2386 C C . ASN A 1 299 ? 21.984 -17.109 -10.5 1 96.69 299 ASN A C 1
ATOM 2388 O O . ASN A 1 299 ? 22.938 -17.812 -10.797 1 96.69 299 ASN A O 1
ATOM 2392 N N . TRP A 1 300 ? 20.984 -16.953 -11.273 1 96.06 300 TRP A N 1
ATOM 2393 C CA . TRP A 1 300 ? 20.812 -17.719 -12.492 1 96.06 300 TRP A CA 1
ATOM 2394 C C . TRP A 1 300 ? 21.906 -17.375 -13.508 1 96.06 300 TRP A C 1
ATOM 2396 O O . TRP A 1 300 ? 22.484 -18.25 -14.148 1 96.06 300 TRP A O 1
ATOM 2406 N N . ASP A 1 301 ? 22.219 -16.125 -13.578 1 95.62 301 ASP A N 1
ATOM 2407 C CA . ASP A 1 301 ? 23.172 -15.633 -14.562 1 95.62 301 ASP A CA 1
ATOM 2408 C C . ASP A 1 301 ? 24.578 -16.172 -14.273 1 95.62 301 ASP A C 1
ATOM 2410 O O . ASP A 1 301 ? 25.297 -16.547 -15.195 1 95.62 301 ASP A O 1
ATOM 2414 N N . SER A 1 302 ? 24.906 -16.188 -13.023 1 95.75 302 SER A N 1
ATOM 2415 C CA . SER A 1 302 ? 26.234 -16.656 -12.648 1 95.75 302 SER A CA 1
ATOM 2416 C C . SER A 1 302 ? 26.234 -18.156 -12.383 1 95.75 302 SER A C 1
ATOM 2418 O O . SER A 1 302 ? 27.297 -18.75 -12.125 1 95.75 302 SER A O 1
ATOM 2420 N N . GLY A 1 303 ? 25.125 -18.781 -12.359 1 96.25 303 GLY A N 1
ATOM 2421 C CA . GLY A 1 303 ? 25 -20.219 -12.18 1 96.25 303 GLY A CA 1
ATOM 2422 C C . GLY A 1 303 ? 25.328 -20.688 -10.773 1 96.25 303 GLY A C 1
ATOM 2423 O O . GLY A 1 303 ? 26.141 -21.594 -10.578 1 96.25 303 GLY A O 1
ATOM 2424 N N . GLU A 1 304 ? 24.734 -20.016 -9.844 1 97.5 304 GLU A N 1
ATOM 2425 C CA . GLU A 1 304 ? 25.031 -20.344 -8.453 1 97.5 304 GLU A CA 1
ATOM 2426 C C . GLU A 1 304 ? 23.75 -20.516 -7.645 1 97.5 304 GLU A C 1
ATOM 2428 O O . GLU A 1 304 ? 22.797 -19.75 -7.797 1 97.5 304 GLU A O 1
ATOM 2433 N N . VAL A 1 305 ? 23.703 -21.578 -6.875 1 98 305 VAL A N 1
ATOM 2434 C CA . VAL A 1 305 ? 22.688 -21.781 -5.844 1 98 305 VAL A CA 1
ATOM 2435 C C . VAL A 1 305 ? 23.359 -21.844 -4.473 1 98 305 VAL A C 1
ATOM 2437 O O . VAL A 1 305 ? 24.141 -22.75 -4.195 1 98 305 VAL A O 1
ATOM 2440 N N . ILE A 1 306 ? 23 -20.891 -3.652 1 97.62 306 ILE A N 1
ATOM 2441 C CA . ILE A 1 306 ? 23.688 -20.781 -2.369 1 97.62 306 ILE A CA 1
ATOM 2442 C C . ILE A 1 306 ? 22.688 -20.969 -1.232 1 97.62 306 ILE A C 1
ATOM 2444 O O . ILE A 1 306 ? 21.594 -20.406 -1.262 1 97.62 306 ILE A O 1
ATOM 2448 N N . PHE A 1 307 ? 23.031 -21.781 -0.264 1 97.75 307 PHE A N 1
ATOM 2449 C CA . PHE A 1 307 ? 22.297 -21.969 0.976 1 97.75 307 PHE A CA 1
ATOM 2450 C C . PHE A 1 307 ? 23.047 -21.359 2.156 1 97.75 307 PHE A C 1
ATOM 2452 O O . PHE A 1 307 ? 24.234 -21.656 2.357 1 97.75 307 PHE A O 1
ATOM 2459 N N . SER A 1 308 ? 22.359 -20.562 2.883 1 96.25 308 SER A N 1
ATOM 2460 C CA . SER A 1 308 ? 23.031 -19.922 4 1 96.25 308 SER A CA 1
ATOM 2461 C C . SER A 1 308 ? 22.125 -19.812 5.215 1 96.25 308 SER A C 1
ATOM 2463 O O . SER A 1 308 ? 20.906 -20.016 5.105 1 96.25 308 SER A O 1
ATOM 2465 N N . LYS A 1 309 ? 22.703 -19.562 6.367 1 93.88 309 LYS A N 1
ATOM 2466 C CA . LYS A 1 309 ? 21.969 -19.172 7.566 1 93.88 309 LYS A CA 1
ATOM 2467 C C . LYS A 1 309 ? 21.562 -17.688 7.504 1 93.88 309 LYS A C 1
ATOM 2469 O O . LYS A 1 309 ? 22.406 -16.828 7.332 1 93.88 309 LYS A O 1
ATOM 2474 N N . PRO A 1 310 ? 20.312 -17.438 7.605 1 90.44 310 PRO A N 1
ATOM 2475 C CA . PRO A 1 310 ? 19.875 -16.047 7.438 1 90.44 310 PRO A CA 1
ATOM 2476 C C . PRO A 1 310 ? 20.438 -15.125 8.516 1 90.44 310 PRO A C 1
ATOM 2478 O O . PRO A 1 310 ? 20.656 -13.938 8.273 1 90.44 310 PRO A O 1
ATOM 2481 N N . SER A 1 311 ? 20.609 -15.547 9.742 1 82 311 SER A N 1
ATOM 2482 C CA . SER A 1 311 ? 21 -14.719 10.875 1 82 311 SER A CA 1
ATOM 2483 C C . SER A 1 311 ? 22.406 -14.172 10.703 1 82 311 SER A C 1
ATOM 2485 O O . SER A 1 311 ? 22.688 -13.023 11.047 1 82 311 SER A O 1
ATOM 2487 N N . CYS A 1 312 ? 23.312 -14.977 10.141 1 80.19 312 CYS A N 1
ATOM 2488 C CA . CYS A 1 312 ? 24.703 -14.555 10.062 1 80.19 312 CYS A CA 1
ATOM 2489 C C . CYS A 1 312 ? 25.234 -14.664 8.641 1 80.19 312 CYS A C 1
ATOM 2491 O O . CYS A 1 312 ? 26.406 -14.391 8.383 1 80.19 312 CYS A O 1
ATOM 2493 N N . GLN A 1 313 ? 24.484 -15.062 7.723 1 81.19 313 GLN A N 1
ATOM 2494 C CA . GLN A 1 313 ? 24.812 -15.211 6.312 1 81.19 313 GLN A CA 1
ATOM 2495 C C . GLN A 1 313 ? 25.953 -16.203 6.113 1 81.19 313 GLN A C 1
ATOM 2497 O O . GLN A 1 313 ? 26.766 -16.062 5.184 1 81.19 313 GLN A O 1
ATOM 2502 N N . GLU A 1 314 ? 26.062 -17.031 7.055 1 89.56 314 GLU A N 1
ATOM 2503 C CA . GLU A 1 314 ? 27.016 -18.125 6.902 1 89.56 314 GLU A CA 1
ATOM 2504 C C . GLU A 1 314 ? 26.578 -19.094 5.816 1 89.56 314 GLU A C 1
ATOM 2506 O O . GLU A 1 314 ? 25.484 -19.641 5.875 1 89.56 314 GLU A O 1
ATOM 2511 N N . ILE A 1 315 ? 27.484 -19.297 4.918 1 94.5 315 ILE A N 1
ATOM 2512 C CA . ILE A 1 315 ? 27.172 -20.188 3.801 1 94.5 315 ILE A CA 1
ATOM 2513 C C . ILE A 1 315 ? 27.203 -21.641 4.273 1 94.5 315 ILE A C 1
ATOM 2515 O O . ILE A 1 315 ? 28.172 -22.094 4.879 1 94.5 315 ILE A O 1
ATOM 2519 N N . ILE A 1 316 ? 26.172 -22.312 4.094 1 95.31 316 ILE A N 1
ATOM 2520 C CA . ILE A 1 316 ? 26.062 -23.734 4.387 1 95.31 316 ILE A CA 1
ATOM 2521 C C . ILE A 1 316 ? 26.641 -24.547 3.229 1 95.31 316 ILE A C 1
ATOM 2523 O O . ILE A 1 316 ? 27.484 -25.422 3.436 1 95.31 316 ILE A O 1
ATOM 2527 N N . TYR A 1 317 ? 26.172 -24.25 2.029 1 96.69 317 TYR A N 1
ATOM 2528 C CA . TYR A 1 317 ? 26.641 -24.938 0.826 1 96.69 317 TYR A CA 1
ATOM 2529 C C . TYR A 1 317 ? 26.344 -24.109 -0.419 1 96.69 317 TYR A C 1
ATOM 2531 O O . TYR A 1 317 ? 25.391 -23.328 -0.436 1 96.69 317 TYR A O 1
ATOM 2539 N N . ALA A 1 318 ? 27.125 -24.281 -1.452 1 97.5 318 ALA A N 1
ATOM 2540 C CA . ALA A 1 318 ? 26.906 -23.594 -2.717 1 97.5 318 ALA A CA 1
ATOM 2541 C C . ALA A 1 318 ? 27.109 -24.531 -3.902 1 97.5 318 ALA A C 1
ATOM 2543 O O . ALA A 1 318 ? 28.094 -25.266 -3.957 1 97.5 318 ALA A O 1
ATOM 2544 N N . PHE A 1 319 ? 26.156 -24.547 -4.77 1 98 319 PHE A N 1
ATOM 2545 C CA . PHE A 1 319 ? 26.297 -25.234 -6.051 1 98 319 PHE A CA 1
ATOM 2546 C C . PHE A 1 319 ? 26.734 -24.266 -7.137 1 98 319 PHE A C 1
ATOM 2548 O O . PHE A 1 319 ? 26.328 -23.109 -7.148 1 98 319 PHE A O 1
ATOM 2555 N N . LYS A 1 320 ? 27.516 -24.672 -7.977 1 96.25 320 LYS A N 1
ATOM 2556 C CA . LYS A 1 320 ? 27.891 -23.922 -9.164 1 96.25 320 LYS A CA 1
ATOM 2557 C C . LYS A 1 320 ? 27.641 -24.719 -10.438 1 96.25 320 LYS A C 1
ATOM 2559 O O . LYS A 1 320 ? 28.094 -25.859 -10.547 1 96.25 320 LYS A O 1
ATOM 2564 N N . GLN A 1 321 ? 26.875 -24.188 -11.266 1 92.81 321 GLN A N 1
ATOM 2565 C CA . GLN A 1 321 ? 26.516 -24.844 -12.516 1 92.81 321 GLN A CA 1
ATOM 2566 C C . GLN A 1 321 ? 25.984 -23.844 -13.531 1 92.81 321 GLN A C 1
ATOM 2568 O O . GLN A 1 321 ? 25.344 -22.859 -13.164 1 92.81 321 GLN A O 1
ATOM 2573 N N . VAL A 1 322 ? 26.219 -24.078 -14.742 1 92.06 322 VAL A N 1
ATOM 2574 C CA . VAL A 1 322 ? 25.609 -23.266 -15.789 1 92.06 322 VAL A CA 1
ATOM 2575 C C . VAL A 1 322 ? 24.203 -23.781 -16.078 1 92.06 322 VAL A C 1
ATOM 2577 O O . VAL A 1 322 ? 24.016 -24.922 -16.484 1 92.06 322 VAL A O 1
ATOM 2580 N N . PHE A 1 323 ? 23.25 -22.906 -15.852 1 94.56 323 PHE A N 1
ATOM 2581 C CA . PHE A 1 323 ? 21.859 -23.312 -16.031 1 94.56 323 PHE A CA 1
ATOM 2582 C C . PHE A 1 323 ? 21.391 -23.016 -17.453 1 94.56 323 PHE A C 1
ATOM 2584 O O . PHE A 1 323 ? 21.766 -21.984 -18.031 1 94.56 323 PHE A O 1
ATOM 2591 N N . THR A 1 324 ? 20.609 -23.875 -17.953 1 92.44 324 THR A N 1
ATOM 2592 C CA . THR A 1 324 ? 20.062 -23.656 -19.297 1 92.44 324 THR A CA 1
ATOM 2593 C C . THR A 1 324 ? 18.531 -23.656 -19.25 1 92.44 324 THR A C 1
ATOM 2595 O O . THR A 1 324 ? 17.891 -23.156 -20.172 1 92.44 324 THR A O 1
ATOM 2598 N N . GLU A 1 325 ? 18.016 -24.219 -18.188 1 94.31 325 GLU A N 1
ATOM 2599 C CA . GLU A 1 325 ? 16.562 -24.328 -18.047 1 94.31 325 GLU A CA 1
ATOM 2600 C C . GLU A 1 325 ? 16.047 -23.422 -16.938 1 94.31 325 GLU A C 1
ATOM 2602 O O . GLU A 1 325 ? 16.828 -22.922 -16.125 1 94.31 325 GLU A O 1
ATOM 2607 N N . LYS A 1 326 ? 14.75 -23.25 -17.016 1 96.56 326 LYS A N 1
ATOM 2608 C CA . LYS A 1 326 ? 14.07 -22.562 -15.922 1 96.56 326 LYS A CA 1
ATOM 2609 C C . LYS A 1 326 ? 14.133 -23.391 -14.641 1 96.56 326 LYS A C 1
ATOM 2611 O O . LYS A 1 326 ? 13.953 -24.609 -14.672 1 96.56 326 LYS A O 1
ATOM 2616 N N . LEU A 1 327 ? 14.406 -22.641 -13.562 1 98.12 327 LEU A N 1
ATOM 2617 C CA . LEU A 1 327 ? 14.484 -23.312 -12.273 1 98.12 327 LEU A CA 1
ATOM 2618 C C . LEU A 1 327 ? 13.312 -22.906 -11.375 1 98.12 327 LEU A C 1
ATOM 2620 O O . LEU A 1 327 ? 12.93 -21.734 -11.359 1 98.12 327 LEU A O 1
ATOM 2624 N N . LEU A 1 328 ? 12.758 -23.859 -10.672 1 98.5 328 LEU A N 1
ATOM 2625 C CA . LEU A 1 328 ? 11.648 -23.594 -9.758 1 98.5 328 LEU A CA 1
ATOM 2626 C C . LEU A 1 328 ? 12.047 -23.922 -8.32 1 98.5 328 LEU A C 1
ATOM 2628 O O . LEU A 1 328 ? 12.812 -24.859 -8.078 1 98.5 328 LEU A O 1
ATOM 2632 N N . PRO A 1 329 ? 11.547 -23.141 -7.375 1 98.69 329 PRO A N 1
ATOM 2633 C CA . PRO A 1 329 ? 11.711 -23.562 -5.98 1 98.69 329 PRO A CA 1
ATOM 2634 C C . PRO A 1 329 ? 11.18 -24.969 -5.723 1 98.69 329 PRO A C 1
ATOM 2636 O O . PRO A 1 329 ? 10.141 -25.359 -6.273 1 98.69 329 PRO A O 1
ATOM 2639 N N . TYR A 1 330 ? 11.859 -25.719 -4.973 1 98.69 330 TYR A N 1
ATOM 2640 C CA . TYR A 1 330 ? 11.578 -27.125 -4.766 1 98.69 330 TYR A CA 1
ATOM 2641 C C . TYR A 1 330 ? 11.516 -27.469 -3.281 1 98.69 330 TYR A C 1
ATOM 2643 O O . TYR A 1 330 ? 12.375 -27.031 -2.508 1 98.69 330 TYR A O 1
ATOM 2651 N N . PHE A 1 331 ? 10.508 -28.297 -2.896 1 98.75 331 PHE A N 1
ATOM 2652 C CA . PHE A 1 331 ? 10.336 -28.688 -1.501 1 98.75 331 PHE A CA 1
ATOM 2653 C C . PHE A 1 331 ? 9.914 -30.141 -1.389 1 98.75 331 PHE A C 1
ATOM 2655 O O . PHE A 1 331 ? 9.117 -30.625 -2.193 1 98.75 331 PHE A O 1
ATOM 2662 N N . TYR A 1 332 ? 10.445 -30.75 -0.436 1 98.25 332 TYR A N 1
ATOM 2663 C CA . TYR A 1 332 ? 10.047 -32.094 -0.011 1 98.25 332 TYR A CA 1
ATOM 2664 C C . TYR A 1 332 ? 9.945 -32.188 1.507 1 98.25 332 TYR A C 1
ATOM 2666 O O . TYR A 1 332 ? 10.789 -31.625 2.221 1 98.25 332 TYR A O 1
ATOM 2674 N N . THR A 1 333 ? 8.914 -32.812 2.037 1 98.5 333 THR A N 1
ATOM 2675 C CA . THR A 1 333 ? 8.898 -33.094 3.463 1 98.5 333 THR A CA 1
ATOM 2676 C C . THR A 1 333 ? 7.961 -34.281 3.76 1 98.5 333 THR A C 1
ATOM 2678 O O . THR A 1 333 ? 6.938 -34.438 3.096 1 98.5 333 THR A O 1
ATOM 2681 N N . GLN A 1 334 ? 8.289 -35.094 4.676 1 96.88 334 GLN A N 1
ATOM 2682 C CA . GLN A 1 334 ? 7.41 -36.125 5.215 1 96.88 334 GLN A CA 1
ATOM 2683 C C . GLN A 1 334 ? 7.16 -35.906 6.707 1 96.88 334 GLN A C 1
ATOM 2685 O O . GLN A 1 334 ? 6.844 -36.844 7.43 1 96.88 334 GLN A O 1
ATOM 2690 N N . SER A 1 335 ? 7.414 -34.688 7.09 1 97.06 335 SER A N 1
ATOM 2691 C CA . SER A 1 335 ? 7.199 -34.344 8.484 1 97.06 335 SER A CA 1
ATOM 2692 C C . SER A 1 335 ? 5.832 -33.688 8.688 1 97.06 335 SER A C 1
ATOM 2694 O O . SER A 1 335 ? 5.328 -33 7.801 1 97.06 335 SER A O 1
ATOM 2696 N N . LYS A 1 336 ? 5.277 -33.875 9.898 1 95.25 336 LYS A N 1
ATOM 2697 C CA . LYS A 1 336 ? 4.023 -33.219 10.266 1 95.25 336 LYS A CA 1
ATOM 2698 C C . LYS A 1 336 ? 4.246 -31.75 10.625 1 95.25 336 LYS A C 1
ATOM 2700 O O . LYS A 1 336 ? 3.305 -30.969 10.641 1 95.25 336 LYS A O 1
ATOM 2705 N N . HIS A 1 337 ? 5.508 -31.484 10.984 1 97.31 337 HIS A N 1
ATOM 2706 C CA . HIS A 1 337 ? 5.848 -30.078 11.227 1 97.31 337 HIS A CA 1
ATOM 2707 C C . HIS A 1 337 ? 6.023 -29.328 9.906 1 97.31 337 HIS A C 1
ATOM 2709 O O . HIS A 1 337 ? 6.648 -29.844 8.977 1 97.31 337 HIS A O 1
ATOM 2715 N N . PRO A 1 338 ? 5.543 -28.203 9.781 1 98 338 PRO A N 1
ATOM 2716 C CA . PRO A 1 338 ? 5.473 -27.516 8.492 1 98 338 PRO A CA 1
ATOM 2717 C C . PRO A 1 338 ? 6.797 -26.859 8.102 1 98 338 PRO A C 1
ATOM 2719 O O . PRO A 1 338 ? 7.617 -26.562 8.969 1 98 338 PRO A O 1
ATOM 2722 N N . LEU A 1 339 ? 7.055 -26.719 6.805 1 98.62 339 LEU A N 1
ATOM 2723 C CA . LEU A 1 339 ? 7.977 -25.766 6.211 1 98.62 339 LEU A CA 1
ATOM 2724 C C . LEU A 1 339 ? 7.246 -24.469 5.832 1 98.62 339 LEU A C 1
ATOM 2726 O O . LEU A 1 339 ? 6.148 -24.516 5.273 1 98.62 339 LEU A O 1
ATOM 2730 N N . ARG A 1 340 ? 7.809 -23.359 6.172 1 98.56 340 ARG A N 1
ATOM 2731 C CA . ARG A 1 340 ? 7.121 -22.094 5.91 1 98.56 340 ARG A CA 1
ATOM 2732 C C . ARG A 1 340 ? 8.023 -21.125 5.164 1 98.56 340 ARG A C 1
ATOM 2734 O O . ARG A 1 340 ? 9.141 -20.844 5.602 1 98.56 340 ARG A O 1
ATOM 2741 N N . ILE A 1 341 ? 7.551 -20.641 4.039 1 98.44 341 ILE A N 1
ATOM 2742 C CA . ILE A 1 341 ? 8.234 -19.578 3.32 1 98.44 341 ILE A CA 1
ATOM 2743 C C . ILE A 1 341 ? 7.973 -18.234 4.008 1 98.44 341 ILE A C 1
ATOM 2745 O O . ILE A 1 341 ? 6.82 -17.844 4.18 1 98.44 341 ILE A O 1
ATOM 2749 N N . LEU A 1 342 ? 8.992 -17.578 4.336 1 97.38 342 LEU A N 1
ATOM 2750 C CA . LEU A 1 342 ? 8.844 -16.344 5.098 1 97.38 342 LEU A CA 1
ATOM 2751 C C . LEU A 1 342 ? 8.648 -15.156 4.168 1 97.38 342 LEU A C 1
ATOM 2753 O O . LEU A 1 342 ? 9.219 -15.117 3.076 1 97.38 342 LEU A O 1
ATOM 2757 N N . SER A 1 343 ? 7.84 -14.281 4.668 1 96.06 343 SER A N 1
ATOM 2758 C CA . SER A 1 343 ? 7.598 -13.055 3.914 1 96.06 343 SER A CA 1
ATOM 2759 C C . SER A 1 343 ? 8.82 -12.148 3.932 1 96.06 343 SER A C 1
ATOM 2761 O O . SER A 1 343 ? 9.688 -12.281 4.797 1 96.06 343 SER A O 1
ATOM 2763 N N . LYS A 1 344 ? 8.898 -11.266 2.973 1 93.62 344 LYS A N 1
ATOM 2764 C CA . LYS A 1 344 ? 9.953 -10.258 2.889 1 93.62 344 LYS A CA 1
ATOM 2765 C C . LYS A 1 344 ? 9.398 -8.867 3.178 1 93.62 344 LYS A C 1
ATOM 2767 O O . LYS A 1 344 ? 8.242 -8.57 2.869 1 93.62 344 LYS A O 1
ATOM 2772 N N . PRO A 1 345 ? 10.289 -8.047 3.754 1 91.12 345 PRO A N 1
ATOM 2773 C CA . PRO A 1 345 ? 9.836 -6.668 3.99 1 91.12 345 PRO A CA 1
ATOM 2774 C C . PRO A 1 345 ? 9.609 -5.895 2.697 1 91.12 345 PRO A C 1
ATOM 2776 O O . PRO A 1 345 ? 10.305 -6.121 1.703 1 91.12 345 PRO A O 1
ATOM 2779 N N . VAL A 1 346 ? 8.625 -5.109 2.758 1 92 346 VAL A N 1
ATOM 2780 C CA . VAL A 1 346 ? 8.289 -4.25 1.629 1 92 346 VAL A CA 1
ATOM 2781 C C . VAL A 1 346 ? 8.656 -2.803 1.955 1 92 346 VAL A C 1
ATOM 2783 O O . VAL A 1 346 ? 8.289 -2.285 3.012 1 92 346 VAL A O 1
ATOM 2786 N N . LEU A 1 347 ? 9.422 -2.156 1.104 1 89 347 LEU A N 1
ATOM 2787 C CA . LEU A 1 347 ? 9.812 -0.763 1.289 1 89 347 LEU A CA 1
ATOM 2788 C C . LEU A 1 347 ? 8.938 0.162 0.444 1 89 347 LEU A C 1
ATOM 2790 O O . LEU A 1 347 ? 8.758 -0.07 -0.753 1 89 347 LEU A O 1
ATOM 2794 N N . VAL A 1 348 ? 8.383 1.09 1.112 1 90.56 348 VAL A N 1
ATOM 2795 C CA . VAL A 1 348 ? 7.586 2.107 0.436 1 90.56 348 VAL A CA 1
ATOM 2796 C C . VAL A 1 348 ? 8.336 3.438 0.437 1 90.56 348 VAL A C 1
ATOM 2798 O O . VAL A 1 348 ? 8.773 3.908 1.487 1 90.56 348 VAL A O 1
ATOM 2801 N N . SER A 1 349 ? 8.711 3.975 -0.75 1 83.69 349 SER A N 1
ATOM 2802 C CA . SER A 1 349 ? 9.414 5.254 -0.829 1 83.69 349 SER A CA 1
ATOM 2803 C C . SER A 1 349 ? 8.68 6.227 -1.749 1 83.69 349 SER A C 1
ATOM 2805 O O . SER A 1 349 ? 8.07 5.816 -2.736 1 83.69 349 SER A O 1
ATOM 2807 N N . SER A 1 350 ? 8.531 7.316 -1.271 1 73.12 350 SER A N 1
ATOM 2808 C CA . SER A 1 350 ? 8.031 8.383 -2.135 1 73.12 350 SER A CA 1
ATOM 2809 C C . SER A 1 350 ? 9.172 9.117 -2.822 1 73.12 350 SER A C 1
ATOM 2811 O O . SER A 1 350 ? 10.266 9.242 -2.266 1 73.12 350 SER A O 1
ATOM 2813 N N . PHE A 1 351 ? 9.273 9.172 -4.273 1 60.47 351 PHE A N 1
ATOM 2814 C CA . PHE A 1 351 ? 10.336 9.727 -5.102 1 60.47 351 PHE A CA 1
ATOM 2815 C C . PHE A 1 351 ? 10.797 11.07 -4.555 1 60.47 351 PHE A C 1
ATOM 2817 O O . PHE A 1 351 ? 9.984 11.969 -4.336 1 60.47 351 PHE A O 1
ATOM 2824 N N . LYS A 1 352 ? 12.008 11.133 -3.855 1 52.22 352 LYS A N 1
ATOM 2825 C CA . LYS A 1 352 ? 12.789 12.359 -3.789 1 52.22 352 LYS A CA 1
ATOM 2826 C C . LYS A 1 352 ? 13.523 12.617 -5.102 1 52.22 352 LYS A C 1
ATOM 2828 O O . LYS A 1 352 ? 14.172 11.719 -5.641 1 52.22 352 LYS A O 1
ATOM 2833 N N . ILE A 1 353 ? 13.031 13.305 -5.98 1 41.88 353 ILE A N 1
ATOM 2834 C CA . ILE A 1 353 ? 13.836 13.688 -7.133 1 41.88 353 ILE A CA 1
ATOM 2835 C C . ILE A 1 353 ? 15.273 13.984 -6.688 1 41.88 353 ILE A C 1
ATOM 2837 O O . ILE A 1 353 ? 15.516 14.945 -5.957 1 41.88 353 ILE A O 1
ATOM 2841 N N . GLU A 1 354 ? 15.945 13.078 -6.215 1 33.62 354 GLU A N 1
ATOM 2842 C CA . GLU A 1 354 ? 17.359 13.43 -6.152 1 33.62 354 GLU A CA 1
ATOM 2843 C C . GLU A 1 354 ? 17.906 13.734 -7.539 1 33.62 354 GLU A C 1
ATOM 2845 O O . GLU A 1 354 ? 17.625 13.016 -8.5 1 33.62 354 GLU A O 1
ATOM 2850 N N . LYS A 1 355 ? 18.156 14.945 -7.859 1 32.56 355 LYS A N 1
ATOM 2851 C CA . LYS A 1 355 ? 19.047 15.266 -8.961 1 32.56 355 LYS A CA 1
ATOM 2852 C C . LYS A 1 355 ? 20.266 14.336 -8.969 1 32.56 355 LYS A C 1
ATOM 2854 O O . LYS A 1 355 ? 20.969 14.227 -7.969 1 32.56 355 LYS A O 1
ATOM 2859 N N . LEU A 1 356 ? 20.328 13.188 -9.766 1 26.03 356 LEU A N 1
ATOM 2860 C CA . LEU A 1 356 ? 21.688 13.008 -10.234 1 26.03 356 LEU A CA 1
ATOM 2861 C C . LEU A 1 356 ? 22.297 14.336 -10.656 1 26.03 356 LEU A C 1
ATOM 2863 O O . LEU A 1 356 ? 21.656 15.117 -11.367 1 26.03 356 LEU A O 1
ATOM 2867 N N . MET B 1 1 ? -12.211 91.75 42.031 1 25.56 1 MET B N 1
ATOM 2868 C CA . MET B 1 1 ? -12.031 91 43.281 1 25.56 1 MET B CA 1
ATOM 2869 C C . MET B 1 1 ? -12.477 89.5 43.062 1 25.56 1 MET B C 1
ATOM 2871 O O . MET B 1 1 ? -13.641 89.25 42.75 1 25.56 1 MET B O 1
ATOM 2875 N N . HIS B 1 2 ? -11.68 88.75 42.344 1 34.25 2 HIS B N 1
ATOM 2876 C CA . HIS B 1 2 ? -11.961 87.438 41.844 1 34.25 2 HIS B CA 1
ATOM 2877 C C . HIS B 1 2 ? -12.414 86.5 42.938 1 34.25 2 HIS B C 1
ATOM 2879 O O . HIS B 1 2 ? -11.734 86.312 43.969 1 34.25 2 HIS B O 1
ATOM 2885 N N . LYS B 1 3 ? -13.617 86.375 43.438 1 45.12 3 LYS B N 1
ATOM 2886 C CA . LYS B 1 3 ? -14.281 85.562 44.469 1 45.12 3 LYS B CA 1
ATOM 2887 C C . LYS B 1 3 ? -13.758 84.125 44.438 1 45.12 3 LYS B C 1
ATOM 2889 O O . LYS B 1 3 ? -14.055 83.375 43.5 1 45.12 3 LYS B O 1
ATOM 2894 N N . GLY B 1 4 ? -12.445 83.812 44.781 1 41.22 4 GLY B N 1
ATOM 2895 C CA . GLY B 1 4 ? -11.625 82.625 44.812 1 41.22 4 GLY B CA 1
ATOM 2896 C C . GLY B 1 4 ? -12.312 81.438 45.469 1 41.22 4 GLY B C 1
ATOM 2897 O O . GLY B 1 4 ? -12.93 81.562 46.531 1 41.22 4 GLY B O 1
ATOM 2898 N N . HIS B 1 5 ? -13.016 80.562 44.75 1 47.16 5 HIS B N 1
ATOM 2899 C CA . HIS B 1 5 ? -13.586 79.312 45.25 1 47.16 5 HIS B CA 1
ATOM 2900 C C . HIS B 1 5 ? -12.742 78.75 46.375 1 47.16 5 HIS B C 1
ATOM 2902 O O . HIS B 1 5 ? -11.578 78.438 46.188 1 47.16 5 HIS B O 1
ATOM 2908 N N . ASP B 1 6 ? -12.734 79.188 47.562 1 49.53 6 ASP B N 1
ATOM 2909 C CA . ASP B 1 6 ? -12.102 78.75 48.812 1 49.53 6 ASP B CA 1
ATOM 2910 C C . ASP B 1 6 ? -12.141 77.25 49 1 49.53 6 ASP B C 1
ATOM 2912 O O . ASP B 1 6 ? -13.047 76.688 49.656 1 49.53 6 ASP B O 1
ATOM 2916 N N . CYS B 1 7 ? -11.969 76.438 48.062 1 59.72 7 CYS B N 1
ATOM 2917 C CA . CYS B 1 7 ? -11.891 75 48.25 1 59.72 7 CYS B CA 1
ATOM 2918 C C . CYS B 1 7 ? -10.828 74.625 49.281 1 59.72 7 CYS B C 1
ATOM 2920 O O . CYS B 1 7 ? -9.695 75.125 49.219 1 59.72 7 CYS B O 1
ATOM 2922 N N . SER B 1 8 ? -11.305 74.25 50.406 1 73.88 8 SER B N 1
ATOM 2923 C CA . SER B 1 8 ? -10.438 73.75 51.5 1 73.88 8 SER B CA 1
ATOM 2924 C C . SER B 1 8 ? -9.391 72.75 50.938 1 73.88 8 SER B C 1
ATOM 2926 O O . SER B 1 8 ? -9.578 72.188 49.875 1 73.88 8 SER B O 1
ATOM 2928 N N . PRO B 1 9 ? -8.141 72.875 51.469 1 81.19 9 PRO B N 1
ATOM 2929 C CA . PRO B 1 9 ? -7.082 71.875 51.125 1 81.19 9 PRO B CA 1
ATOM 2930 C C . PRO B 1 9 ? -7.586 70.5 50.969 1 81.19 9 PRO B C 1
ATOM 2932 O O . PRO B 1 9 ? -7.141 69.75 50.094 1 81.19 9 PRO B O 1
ATOM 2935 N N . THR B 1 10 ? -8.531 70.188 51.781 1 83.69 10 THR B N 1
ATOM 2936 C CA . THR B 1 10 ? -9.109 68.812 51.75 1 83.69 10 THR B CA 1
ATOM 2937 C C . THR B 1 10 ? -9.938 68.625 50.5 1 83.69 10 THR B C 1
ATOM 2939 O O . THR B 1 10 ? -9.875 67.562 49.875 1 83.69 10 THR B O 1
ATOM 2942 N N . ALA B 1 11 ? -10.711 69.562 50.094 1 83.19 11 ALA B N 1
ATOM 2943 C CA . ALA B 1 11 ? -11.57 69.5 48.906 1 83.19 11 ALA B CA 1
ATOM 2944 C C . ALA B 1 11 ? -10.734 69.375 47.625 1 83.19 11 ALA B C 1
ATOM 2946 O O . ALA B 1 11 ? -11.07 68.625 46.688 1 83.19 11 ALA B O 1
ATOM 2947 N N . GLU B 1 12 ? -9.688 70.125 47.594 1 86.5 12 GLU B N 1
ATOM 2948 C CA . GLU B 1 12 ? -8.805 70.125 46.438 1 86.5 12 GLU B CA 1
ATOM 2949 C C . GLU B 1 12 ? -8.102 68.812 46.312 1 86.5 12 GLU B C 1
ATOM 2951 O O . GLU B 1 12 ? -7.965 68.25 45.188 1 86.5 12 GLU B O 1
ATOM 2956 N N . ALA B 1 13 ? -7.609 68.312 47.438 1 87.19 13 ALA B N 1
ATOM 2957 C CA . ALA B 1 13 ? -6.969 67 47.438 1 87.19 13 ALA B CA 1
ATOM 2958 C C . ALA B 1 13 ? -7.949 65.938 47 1 87.19 13 ALA B C 1
ATOM 2960 O O . ALA B 1 13 ? -7.582 65 46.281 1 87.19 13 ALA B O 1
ATOM 2961 N N . ALA B 1 14 ? -9.188 66 47.438 1 88.88 14 ALA B N 1
ATOM 2962 C CA . ALA B 1 14 ? -10.227 65.062 47.062 1 88.88 14 ALA B CA 1
ATOM 2963 C C . ALA B 1 14 ? -10.508 65.062 45.562 1 88.88 14 ALA B C 1
ATOM 2965 O O . ALA B 1 14 ? -10.734 64.062 44.938 1 88.88 14 ALA B O 1
ATOM 2966 N N . LEU B 1 15 ? -10.492 66.25 45.062 1 89.06 15 LEU B N 1
ATOM 2967 C CA . LEU B 1 15 ? -10.75 66.438 43.625 1 89.06 15 LEU B CA 1
ATOM 2968 C C . LEU B 1 15 ? -9.641 65.75 42.812 1 89.06 15 LEU B C 1
ATOM 2970 O O . LEU B 1 15 ? -9.906 65.125 41.781 1 89.06 15 LEU B O 1
ATOM 2974 N N . ASP B 1 16 ? -8.406 65.938 43.25 1 88.88 16 ASP B N 1
ATOM 2975 C CA . ASP B 1 16 ? -7.27 65.312 42.594 1 88.88 16 ASP B CA 1
ATOM 2976 C C . ASP B 1 16 ? -7.363 63.812 42.625 1 88.88 16 ASP B C 1
ATOM 2978 O O . ASP B 1 16 ? -7.07 63.125 41.656 1 88.88 16 ASP B O 1
ATOM 2982 N N . CYS B 1 17 ? -7.727 63.344 43.781 1 88.25 17 CYS B N 1
ATOM 2983 C CA . CYS B 1 17 ? -7.875 61.906 43.969 1 88.25 17 CYS B CA 1
ATOM 2984 C C . CYS B 1 17 ? -8.992 61.375 43.094 1 88.25 17 CYS B C 1
ATOM 2986 O O . CYS B 1 17 ? -8.867 60.281 42.5 1 88.25 17 CYS B O 1
ATOM 2988 N N . LYS B 1 18 ? -10.086 62.062 42.938 1 89.56 18 LYS B N 1
ATOM 2989 C CA . LYS B 1 18 ? -11.203 61.656 42.094 1 89.56 18 LYS B CA 1
ATOM 2990 C C . LYS B 1 18 ? -10.773 61.594 40.625 1 89.56 18 LYS B C 1
ATOM 2992 O O . LYS B 1 18 ? -11.188 60.688 39.906 1 89.56 18 LYS B O 1
ATOM 2997 N N . ASP B 1 19 ? -9.922 62.562 40.219 1 89.44 19 ASP B N 1
ATOM 2998 C CA . ASP B 1 19 ? -9.422 62.562 38.844 1 89.44 19 ASP B CA 1
ATOM 2999 C C . ASP B 1 19 ? -8.562 61.312 38.594 1 89.44 19 ASP B C 1
ATOM 3001 O O . ASP B 1 19 ? -8.672 60.719 37.5 1 89.44 19 ASP B O 1
ATOM 3005 N N . GLU B 1 20 ? -7.73 61 39.562 1 87.19 20 GLU B N 1
ATOM 3006 C CA . GLU B 1 20 ? -6.879 59.812 39.438 1 87.19 20 GLU B CA 1
ATOM 3007 C C . GLU B 1 20 ? -7.707 58.531 39.406 1 87.19 20 GLU B C 1
ATOM 3009 O O . GLU B 1 20 ? -7.402 57.625 38.656 1 87.19 20 GLU B O 1
ATOM 3014 N N . MET B 1 21 ? -8.719 58.5 40.156 1 87.75 21 MET B N 1
ATOM 3015 C CA . MET B 1 21 ? -9.586 57.312 40.219 1 87.75 21 MET B CA 1
ATOM 3016 C C . MET B 1 21 ? -10.406 57.188 38.938 1 87.75 21 MET B C 1
ATOM 3018 O O . MET B 1 21 ? -10.633 56.094 38.469 1 87.75 21 MET B O 1
ATOM 3022 N N . CYS B 1 22 ? -10.789 58.375 38.375 1 89.12 22 CYS B N 1
ATOM 3023 C CA . CYS B 1 22 ? -11.523 58.344 37.125 1 89.12 22 CYS B CA 1
ATOM 3024 C C . CYS B 1 22 ? -10.672 57.781 36 1 89.12 22 CYS B C 1
ATOM 3026 O O . CYS B 1 22 ? -11.156 57.031 35.156 1 89.12 22 CYS B O 1
ATOM 3028 N N . ALA B 1 23 ? -9.414 58.188 36.031 1 87.81 23 ALA B N 1
ATOM 3029 C CA . ALA B 1 23 ? -8.492 57.688 35.031 1 87.81 23 ALA B CA 1
ATOM 3030 C C . ALA B 1 23 ? -8.289 56.188 35.188 1 87.81 23 ALA B C 1
ATOM 3032 O O . ALA B 1 23 ? -8.242 55.438 34.188 1 87.81 23 ALA B O 1
ATOM 3033 N N . ALA B 1 24 ? -8.172 55.781 36.375 1 85.75 24 ALA B N 1
ATOM 3034 C CA . ALA B 1 24 ? -8 54.344 36.656 1 85.75 24 ALA B CA 1
ATOM 3035 C C . ALA B 1 24 ? -9.242 53.562 36.281 1 85.75 24 ALA B C 1
ATOM 3037 O O . ALA B 1 24 ? -9.141 52.438 35.75 1 85.75 24 ALA B O 1
ATOM 3038 N N . MET B 1 25 ? -10.352 54.062 36.5 1 88.81 25 MET B N 1
ATOM 3039 C CA . MET B 1 2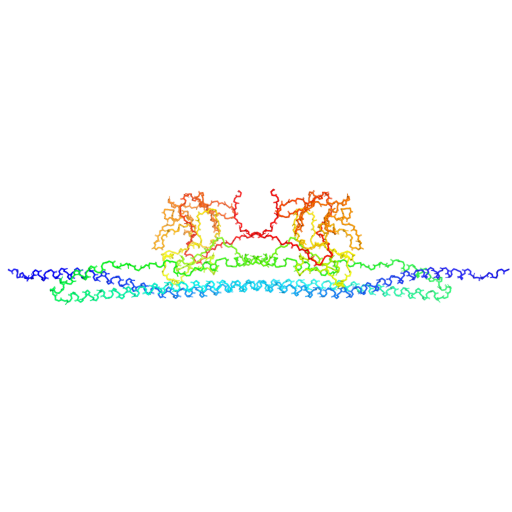5 ? -11.617 53.406 36.156 1 88.81 25 MET B CA 1
ATOM 3040 C C . MET B 1 25 ? -11.766 53.25 34.656 1 88.81 25 MET B C 1
ATOM 3042 O O . MET B 1 25 ? -12.297 52.219 34.188 1 88.81 25 MET B O 1
ATOM 3046 N N . LYS B 1 26 ? -11.305 54.25 33.969 1 89.06 26 LYS B N 1
ATOM 3047 C CA . LYS B 1 26 ? -11.367 54.156 32.5 1 89.06 26 LYS B CA 1
ATOM 3048 C C . LYS B 1 26 ? -10.523 52.969 32 1 89.06 26 LYS B C 1
ATOM 3050 O O . LYS B 1 26 ? -10.914 52.281 31.078 1 89.06 26 LYS B O 1
ATOM 3055 N N . ILE B 1 27 ? -9.383 52.844 32.625 1 87.69 27 ILE B N 1
ATOM 3056 C CA . ILE B 1 27 ? -8.492 51.75 32.25 1 87.69 27 ILE B CA 1
ATOM 3057 C C . ILE B 1 27 ? -9.172 50.406 32.562 1 87.69 27 ILE B C 1
ATOM 3059 O O . ILE B 1 27 ? -9.141 49.469 31.766 1 87.69 27 ILE B O 1
ATOM 3063 N N . LEU B 1 28 ? -9.797 50.312 33.719 1 88.56 28 LEU B N 1
ATOM 3064 C CA . LEU B 1 28 ? -10.477 49.094 34.125 1 88.56 28 LEU B CA 1
ATOM 3065 C C . LEU B 1 28 ? -11.664 48.812 33.219 1 88.56 28 LEU B C 1
ATOM 3067 O O . LEU B 1 28 ? -11.922 47.656 32.875 1 88.56 28 LEU B O 1
ATOM 3071 N N . GLN B 1 29 ? -12.344 49.875 32.875 1 90.88 29 GLN B N 1
ATOM 3072 C CA . GLN B 1 29 ? -13.484 49.688 31.969 1 90.88 29 GLN B CA 1
ATOM 3073 C C . GLN B 1 29 ? -13.039 49.188 30.594 1 90.88 29 GLN B C 1
ATOM 3075 O O . GLN B 1 29 ? -13.719 48.375 29.984 1 90.88 29 GLN B O 1
ATOM 3080 N N . HIS B 1 30 ? -11.953 49.719 30.188 1 90.38 30 HIS B N 1
ATOM 3081 C CA . HIS B 1 30 ? -11.398 49.25 28.922 1 90.38 30 HIS B CA 1
ATOM 3082 C C . HIS B 1 30 ? -11.016 47.781 29.016 1 90.38 30 HIS B C 1
ATOM 3084 O O . HIS B 1 30 ? -11.273 47 28.078 1 90.38 30 HIS B O 1
ATOM 3090 N N . LYS B 1 31 ? -10.398 47.344 30.031 1 88.31 31 LYS B N 1
ATOM 3091 C CA . LYS B 1 31 ? -10.031 45.938 30.234 1 88.31 31 LYS B CA 1
ATOM 3092 C C . LYS B 1 31 ? -11.266 45.062 30.281 1 88.31 31 LYS B C 1
ATOM 3094 O O . LYS B 1 31 ? -11.25 43.938 29.766 1 88.31 31 LYS B O 1
ATOM 3099 N N . LEU B 1 32 ? -12.258 45.562 30.969 1 90.75 32 LEU B N 1
ATOM 3100 C CA . LEU B 1 32 ? -13.516 44.844 31.047 1 90.75 32 LEU B CA 1
ATOM 3101 C C . LEU B 1 32 ? -14.102 44.594 29.672 1 90.75 32 LEU B C 1
ATOM 3103 O O . LEU B 1 32 ? -14.609 43.5 29.391 1 90.75 32 LEU B O 1
ATOM 3107 N N . GLU B 1 33 ? -13.992 45.562 28.844 1 91.94 33 GLU B N 1
ATOM 3108 C CA . GLU B 1 33 ? -14.469 45.438 27.484 1 91.94 33 GLU B CA 1
ATOM 3109 C C . GLU B 1 33 ? -13.672 44.375 26.719 1 91.94 33 GLU B C 1
ATOM 3111 O O . GLU B 1 33 ? -14.234 43.594 25.953 1 91.94 33 GLU B O 1
ATOM 3116 N N . LEU B 1 34 ? -12.352 44.344 26.906 1 90.06 34 LEU B N 1
ATOM 3117 C CA . LEU B 1 34 ? -11.484 43.375 26.25 1 90.06 34 LEU B CA 1
ATOM 3118 C C . LEU B 1 34 ? -11.844 41.969 26.672 1 90.06 34 LEU B C 1
ATOM 3120 O O . LEU B 1 34 ? -11.906 41.062 25.844 1 90.06 34 LEU B O 1
ATOM 3124 N N . PHE B 1 35 ? -12.102 41.812 27.875 1 90.88 35 PHE B N 1
ATOM 3125 C CA . PHE B 1 35 ? -12.43 40.469 28.391 1 90.88 35 PHE B CA 1
ATOM 3126 C C . PHE B 1 35 ? -13.805 40.031 27.922 1 90.88 35 PHE B C 1
ATOM 3128 O O . PHE B 1 35 ? -14.023 38.844 27.656 1 90.88 35 PHE B O 1
ATOM 3135 N N . ASN B 1 36 ? -14.719 41 27.875 1 91.44 36 ASN B N 1
ATOM 3136 C CA . ASN B 1 36 ? -16.031 40.656 27.344 1 91.44 36 ASN B CA 1
ATOM 3137 C C . ASN B 1 36 ? -15.961 40.219 25.875 1 91.44 36 ASN B C 1
ATOM 3139 O O . ASN B 1 36 ? -16.656 39.281 25.469 1 91.44 36 ASN B O 1
ATOM 3143 N N . LYS B 1 37 ? -15.188 40.875 25.141 1 88.88 37 LYS B N 1
ATOM 3144 C CA . LYS B 1 37 ? -14.984 40.5 23.75 1 88.88 37 LYS B CA 1
ATOM 3145 C C . LYS B 1 37 ? -14.328 39.125 23.641 1 88.88 37 LYS B C 1
ATOM 3147 O O . LYS B 1 37 ? -14.656 38.344 22.734 1 88.88 37 LYS B O 1
ATOM 3152 N N . ALA B 1 38 ? -13.453 38.844 24.484 1 88.38 38 ALA B N 1
ATOM 3153 C CA . ALA B 1 38 ? -12.773 37.562 24.516 1 88.38 38 ALA B CA 1
ATOM 3154 C C . ALA B 1 38 ? -13.766 36.438 24.781 1 88.38 38 ALA B C 1
ATOM 3156 O O . ALA B 1 38 ? -13.633 35.344 24.234 1 88.38 38 ALA B O 1
ATOM 3157 N N . ARG B 1 39 ? -14.672 36.719 25.656 1 88.94 39 ARG B N 1
ATOM 3158 C CA . ARG B 1 39 ? -15.68 35.688 25.969 1 88.94 39 ARG B CA 1
ATOM 3159 C C . ARG B 1 39 ? -16.547 35.406 24.75 1 88.94 39 ARG B C 1
ATOM 3161 O O . ARG B 1 39 ? -16.906 34.25 24.484 1 88.94 39 ARG B O 1
ATOM 3168 N N . GLN B 1 40 ? -16.938 36.469 24.078 1 87.31 40 GLN B N 1
ATOM 3169 C CA . GLN B 1 40 ? -17.703 36.281 22.844 1 87.31 40 GLN B CA 1
ATOM 3170 C C . GLN B 1 40 ? -16.922 35.469 21.812 1 87.31 40 GLN B C 1
ATOM 3172 O O . GLN B 1 40 ? -17.484 34.625 21.141 1 87.31 40 GLN B O 1
ATOM 3177 N N . SER B 1 41 ? -15.672 35.75 21.703 1 86.38 41 SER B N 1
ATOM 3178 C CA . SER B 1 41 ? -14.797 35.031 20.766 1 86.38 41 SER B CA 1
ATOM 3179 C C . SER B 1 41 ? -14.672 33.562 21.141 1 86.38 41 SER B C 1
ATOM 3181 O O . SER B 1 41 ? -14.562 32.719 20.266 1 86.38 41 SER B O 1
ATOM 3183 N N . SER B 1 42 ? -14.711 33.312 22.453 1 88.44 42 SER B N 1
ATOM 3184 C CA . SER B 1 42 ? -14.617 31.922 22.922 1 88.44 42 SER B CA 1
ATOM 3185 C C . SER B 1 42 ? -15.828 31.109 22.469 1 88.44 42 SER B C 1
ATOM 3187 O O . SER B 1 42 ? -15.688 29.938 22.109 1 88.44 42 SER B O 1
ATOM 3189 N N . ALA B 1 43 ? -17 31.719 22.531 1 88.19 43 ALA B N 1
ATOM 3190 C CA . ALA B 1 43 ? -18.219 31.047 22.109 1 88.19 43 ALA B CA 1
ATOM 3191 C C . ALA B 1 43 ? -18.156 30.703 20.609 1 88.19 43 ALA B C 1
ATOM 3193 O O . ALA B 1 43 ? -18.578 29.625 20.203 1 88.19 43 ALA B O 1
ATOM 3194 N N . PHE B 1 44 ? -17.688 31.625 19.875 1 89.62 44 PHE B N 1
ATOM 3195 C CA . PHE B 1 44 ? -17.531 31.422 18.438 1 89.62 44 PHE B CA 1
ATOM 3196 C C . PHE B 1 44 ? -16.516 30.328 18.156 1 89.62 44 PHE B C 1
ATOM 3198 O O . PHE B 1 44 ? -16.719 29.5 17.266 1 89.62 44 PHE B O 1
ATOM 3205 N N . THR B 1 45 ? -15.469 30.328 18.875 1 91.25 45 THR B N 1
ATOM 3206 C CA . THR B 1 45 ? -14.406 29.344 18.719 1 91.25 45 THR B CA 1
ATOM 3207 C C . THR B 1 45 ? -14.906 27.938 19.062 1 91.25 45 THR B C 1
ATOM 3209 O O . THR B 1 45 ? -14.602 26.984 18.359 1 91.25 45 THR B O 1
ATOM 3212 N N . LEU B 1 46 ? -15.688 27.844 20.094 1 92.62 46 LEU B N 1
ATOM 3213 C CA . LEU B 1 46 ? -16.25 26.562 20.5 1 92.62 46 LEU B CA 1
ATOM 3214 C C . LEU B 1 46 ? -17.141 25.984 19.406 1 92.62 46 LEU B C 1
ATOM 3216 O O . LEU B 1 46 ? -17.031 24.797 19.078 1 92.62 46 LEU B O 1
ATOM 3220 N N . GLU B 1 47 ? -17.953 26.797 18.891 1 93.62 47 GLU B N 1
ATOM 3221 C CA . GLU B 1 47 ? -18.828 26.375 17.812 1 93.62 47 GLU B CA 1
ATOM 3222 C C . GLU B 1 47 ? -18.031 25.938 16.578 1 93.62 47 GLU B C 1
ATOM 3224 O O . GLU B 1 47 ? -18.359 24.953 15.938 1 93.62 47 GLU B O 1
ATOM 3229 N N . HIS B 1 48 ? -17.016 26.703 16.297 1 93.31 48 HIS B N 1
ATOM 3230 C CA . HIS B 1 48 ? -16.172 26.391 15.141 1 93.31 48 HIS B CA 1
ATOM 3231 C C . HIS B 1 48 ? -15.477 25.047 15.312 1 93.31 48 HIS B C 1
ATOM 3233 O O . HIS B 1 48 ? -15.398 24.266 14.367 1 93.31 48 HIS B O 1
ATOM 3239 N N . ILE B 1 49 ? -14.992 24.781 16.469 1 95.25 49 ILE B N 1
ATOM 3240 C CA . ILE B 1 49 ? -14.312 23.516 16.75 1 95.25 49 ILE B CA 1
ATOM 3241 C C . ILE B 1 49 ? -15.266 22.344 16.5 1 95.25 49 ILE B C 1
ATOM 3243 O O . ILE B 1 49 ? -14.891 21.344 15.891 1 95.25 49 ILE B O 1
ATOM 3247 N N . LYS B 1 50 ? -16.453 22.516 16.984 1 95.31 50 LYS B N 1
ATOM 3248 C CA . LYS B 1 50 ? -17.453 21.469 16.797 1 95.31 50 LYS B CA 1
ATOM 3249 C C . LYS B 1 50 ? -17.766 21.25 15.32 1 95.31 50 LYS B C 1
ATOM 3251 O O . LYS B 1 50 ? -17.859 20.109 14.867 1 95.31 50 LYS B O 1
ATOM 3256 N N . ASN B 1 51 ? -17.891 22.312 14.633 1 94.88 51 ASN B N 1
ATOM 3257 C CA . ASN B 1 51 ? -18.141 22.234 13.203 1 94.88 51 ASN B CA 1
ATOM 3258 C C . ASN B 1 51 ? -16.969 21.578 12.461 1 94.88 51 ASN B C 1
ATOM 3260 O O . ASN B 1 51 ? -17.172 20.781 11.555 1 94.88 51 ASN B O 1
ATOM 3264 N N . GLN B 1 52 ? -15.773 22 12.805 1 94.44 52 GLN B N 1
ATOM 3265 C CA . GLN B 1 52 ? -14.586 21.375 12.227 1 94.44 52 GLN B CA 1
ATOM 3266 C C . GLN B 1 52 ? -14.602 19.859 12.43 1 94.44 52 GLN B C 1
ATOM 3268 O O . GLN B 1 52 ? -14.375 19.109 11.484 1 94.44 52 GLN B O 1
ATOM 3273 N N . ALA B 1 53 ? -14.852 19.484 13.648 1 97.19 53 ALA B N 1
ATOM 3274 C CA . ALA B 1 53 ? -14.828 18.062 13.992 1 97.19 53 ALA B CA 1
ATOM 3275 C C . ALA B 1 53 ? -15.859 17.281 13.18 1 97.19 53 ALA B C 1
ATOM 3277 O O . ALA B 1 53 ? -15.562 16.203 12.672 1 97.19 53 ALA B O 1
ATOM 3278 N N . GLN B 1 54 ? -17.031 17.812 13.078 1 97.19 54 GLN B N 1
ATOM 3279 C CA . GLN B 1 54 ? -18.094 17.156 12.312 1 97.19 54 GLN B CA 1
ATOM 3280 C C . GLN B 1 54 ? -17.703 17.031 10.844 1 97.19 54 GLN B C 1
ATOM 3282 O O . GLN B 1 54 ? -17.922 15.984 10.227 1 97.19 54 GLN B O 1
ATOM 3287 N N . ARG B 1 55 ? -17.203 18.062 10.328 1 96.12 55 ARG B N 1
ATOM 3288 C CA . ARG B 1 55 ? -16.781 18.047 8.938 1 96.12 55 ARG B CA 1
ATOM 3289 C C . ARG B 1 55 ? -15.672 17.047 8.703 1 96.12 55 ARG B C 1
ATOM 3291 O O . ARG B 1 55 ? -15.703 16.281 7.734 1 96.12 55 ARG B O 1
ATOM 3298 N N . VAL B 1 56 ? -14.672 17.094 9.539 1 97.75 56 VAL B N 1
ATOM 3299 C CA . VAL B 1 56 ? -13.539 16.172 9.422 1 97.75 56 VAL B CA 1
ATOM 3300 C C . VAL B 1 56 ? -14.039 14.734 9.523 1 97.75 56 VAL B C 1
ATOM 3302 O O . VAL B 1 56 ? -13.602 13.867 8.758 1 97.75 56 VAL B O 1
ATOM 3305 N N . GLU B 1 57 ? -14.922 14.484 10.492 1 98.31 57 GLU B N 1
ATOM 3306 C CA . GLU B 1 57 ? -15.484 13.148 10.648 1 98.31 57 GLU B CA 1
ATOM 3307 C C . GLU B 1 57 ? -16.172 12.688 9.367 1 98.31 57 GLU B C 1
ATOM 3309 O O . GLU B 1 57 ? -15.953 11.562 8.914 1 98.31 57 GLU B O 1
ATOM 3314 N N . ARG B 1 58 ? -16.969 13.547 8.867 1 97.88 58 ARG B N 1
ATOM 3315 C CA . ARG B 1 58 ? -17.688 13.211 7.641 1 97.88 58 ARG B CA 1
ATOM 3316 C C . ARG B 1 58 ? -16.719 12.93 6.5 1 97.88 58 ARG B C 1
ATOM 3318 O O . ARG B 1 58 ? -16.891 11.961 5.754 1 97.88 58 ARG B O 1
ATOM 3325 N N . GLN B 1 59 ? -15.75 13.75 6.344 1 97.56 59 GLN B N 1
ATOM 3326 C CA . GLN B 1 59 ? -14.773 13.594 5.266 1 97.56 59 GLN B CA 1
ATOM 3327 C C . GLN B 1 59 ? -13.969 12.312 5.438 1 97.56 59 GLN B C 1
ATOM 3329 O O . GLN B 1 59 ? -13.672 11.617 4.461 1 97.56 59 GLN B O 1
ATOM 3334 N N . MET B 1 60 ? -13.562 12.008 6.617 1 98.19 60 MET B N 1
ATOM 3335 C CA . MET B 1 60 ? -12.844 10.766 6.895 1 98.19 60 MET B CA 1
ATOM 3336 C C . MET B 1 60 ? -13.68 9.562 6.477 1 98.19 60 MET B C 1
ATOM 3338 O O . MET B 1 60 ? -13.18 8.664 5.797 1 98.19 60 MET B O 1
ATOM 3342 N N . LYS B 1 61 ? -14.969 9.555 6.906 1 98.31 61 LYS B N 1
ATOM 3343 C CA . LYS B 1 61 ? -15.859 8.445 6.559 1 98.31 61 LYS B CA 1
ATOM 3344 C C . LYS B 1 61 ? -15.992 8.305 5.043 1 98.31 61 LYS B C 1
ATOM 3346 O O . LYS B 1 61 ? -16.016 7.188 4.52 1 98.31 61 LYS B O 1
ATOM 3351 N N . ASP B 1 62 ? -16.047 9.422 4.406 1 97.94 62 ASP B N 1
ATOM 3352 C CA . ASP B 1 62 ? -16.141 9.406 2.949 1 97.94 62 ASP B CA 1
ATOM 3353 C C . ASP B 1 62 ? -14.891 8.781 2.332 1 97.94 62 ASP B C 1
ATOM 3355 O O . ASP B 1 62 ? -14.992 8 1.382 1 97.94 62 ASP B O 1
ATOM 3359 N N . GLU B 1 63 ? -13.742 9.18 2.764 1 97.75 63 GLU B N 1
ATOM 3360 C CA . GLU B 1 63 ? -12.484 8.648 2.242 1 97.75 63 GLU B CA 1
ATOM 3361 C C . GLU B 1 63 ? -12.375 7.148 2.486 1 97.75 63 GLU B C 1
ATOM 3363 O O . GLU B 1 63 ? -11.906 6.406 1.62 1 97.75 63 GLU B O 1
ATOM 3368 N N . PHE B 1 64 ? -12.812 6.668 3.635 1 98.5 64 PHE B N 1
ATOM 3369 C CA . PHE B 1 64 ? -12.789 5.238 3.924 1 98.5 64 PHE B CA 1
ATOM 3370 C C . PHE B 1 64 ? -13.781 4.492 3.041 1 98.5 64 PHE B C 1
ATOM 3372 O O . PHE B 1 64 ? -13.523 3.359 2.629 1 98.5 64 PHE B O 1
ATOM 3379 N N . LEU B 1 65 ? -14.914 5.156 2.826 1 98.25 65 LEU B N 1
ATOM 3380 C CA . LEU B 1 65 ? -15.898 4.551 1.93 1 98.25 65 LEU B CA 1
ATOM 3381 C C . LEU B 1 65 ? -15.289 4.285 0.557 1 98.25 65 LEU B C 1
ATOM 3383 O O . LEU B 1 65 ? -15.539 3.242 -0.049 1 98.25 65 LEU B O 1
ATOM 3387 N N . LYS B 1 66 ? -14.5 5.184 0.074 1 97.88 66 LYS B N 1
ATOM 3388 C CA . LYS B 1 66 ? -13.844 5.012 -1.218 1 97.88 66 LYS B CA 1
ATOM 3389 C C . LYS B 1 66 ? -12.883 3.826 -1.191 1 97.88 66 LYS B C 1
ATOM 3391 O O . LYS B 1 66 ? -12.773 3.092 -2.176 1 97.88 66 LYS B O 1
ATOM 3396 N N . LEU B 1 67 ? -12.133 3.662 -0.121 1 98.62 67 LEU B N 1
ATOM 3397 C CA . LEU B 1 67 ? -11.219 2.531 0.014 1 98.62 67 LEU B CA 1
ATOM 3398 C C . LEU B 1 67 ? -11.984 1.214 0.045 1 98.62 67 LEU B C 1
ATOM 3400 O O . LEU B 1 67 ? -11.586 0.24 -0.594 1 98.62 67 LEU B O 1
ATOM 3404 N N . HIS B 1 68 ? -13.172 1.188 0.769 1 98.69 68 HIS B N 1
ATOM 3405 C CA . HIS B 1 68 ? -14.031 0.005 0.774 1 98.69 68 HIS B CA 1
ATOM 3406 C C . HIS B 1 68 ? -14.547 -0.306 -0.625 1 98.69 68 HIS B C 1
ATOM 3408 O O . HIS B 1 68 ? -14.586 -1.47 -1.032 1 98.69 68 HIS B O 1
ATOM 3414 N N . GLN B 1 69 ? -14.953 0.751 -1.264 1 98.56 69 GLN B N 1
ATOM 3415 C CA . GLN B 1 69 ? -15.484 0.578 -2.611 1 98.56 69 GLN B CA 1
ATOM 3416 C C . GLN B 1 69 ? -14.438 -0.019 -3.545 1 98.56 69 GLN B C 1
ATOM 3418 O O . GLN B 1 69 ? -14.742 -0.889 -4.363 1 98.56 69 GLN B O 1
ATOM 3423 N N . PHE B 1 70 ? -13.211 0.43 -3.471 1 98.75 70 PHE B N 1
ATOM 3424 C CA . PHE B 1 70 ? -12.141 -0.152 -4.266 1 98.75 70 PHE B CA 1
ATOM 3425 C C . PHE B 1 70 ? -12.031 -1.651 -4.016 1 98.75 70 PHE B C 1
ATOM 3427 O O . PHE B 1 70 ? -11.922 -2.438 -4.961 1 98.75 70 PHE B O 1
ATOM 3434 N N . LEU B 1 71 ? -12.008 -2.053 -2.764 1 98.75 71 LEU B N 1
ATOM 3435 C CA . LEU B 1 71 ? -11.867 -3.461 -2.404 1 98.75 71 LEU B CA 1
ATOM 3436 C C . LEU B 1 71 ? -13.016 -4.285 -2.975 1 98.75 71 LEU B C 1
ATOM 3438 O O . LEU B 1 71 ? -12.805 -5.387 -3.48 1 98.75 71 LEU B O 1
ATOM 3442 N N . TYR B 1 72 ? -14.273 -3.707 -2.881 1 98.62 72 TYR B N 1
ATOM 3443 C CA . TYR B 1 72 ? -15.43 -4.414 -3.432 1 98.62 72 TYR B CA 1
ATOM 3444 C C . TYR B 1 72 ? -15.273 -4.617 -4.934 1 98.62 72 TYR B C 1
ATOM 3446 O O . TYR B 1 72 ? -15.523 -5.711 -5.449 1 98.62 72 TYR B O 1
ATOM 3454 N N . GLU B 1 73 ? -14.844 -3.602 -5.578 1 98.56 73 GLU B N 1
ATOM 3455 C CA . GLU B 1 73 ? -14.688 -3.676 -7.027 1 98.56 73 GLU B CA 1
ATOM 3456 C C . GLU B 1 73 ? -13.562 -4.637 -7.41 1 98.56 73 GLU B C 1
ATOM 3458 O O . GLU B 1 73 ? -13.711 -5.422 -8.352 1 98.56 73 GLU B O 1
ATOM 3463 N N . GLU B 1 74 ? -12.445 -4.539 -6.734 1 98.44 74 GLU B N 1
ATOM 3464 C CA . GLU B 1 74 ? -11.32 -5.434 -6.984 1 98.44 74 GLU B CA 1
ATOM 3465 C C . GLU B 1 74 ? -11.711 -6.891 -6.754 1 98.44 74 GLU B C 1
ATOM 3467 O O . GLU B 1 74 ? -11.344 -7.77 -7.535 1 98.44 74 GLU B O 1
ATOM 3472 N N . GLU B 1 75 ? -12.422 -7.176 -5.664 1 98.44 75 GLU B N 1
ATOM 3473 C CA . GLU B 1 75 ? -12.898 -8.523 -5.375 1 98.44 75 GLU B CA 1
ATOM 3474 C C . GLU B 1 75 ? -13.773 -9.055 -6.504 1 98.44 75 GLU B C 1
ATOM 3476 O O . GLU B 1 75 ? -13.586 -10.18 -6.969 1 98.44 75 GLU B O 1
ATOM 3481 N N . GLU B 1 76 ? -14.719 -8.227 -6.93 1 98.44 76 GLU B N 1
ATOM 3482 C CA . GLU B 1 76 ? -15.617 -8.617 -8.016 1 98.44 76 GLU B CA 1
ATOM 3483 C C . GLU B 1 76 ? -14.836 -8.922 -9.289 1 98.44 76 GLU B C 1
ATOM 3485 O O . GLU B 1 76 ? -15.133 -9.891 -9.984 1 98.44 76 GLU B O 1
ATOM 3490 N N . ARG B 1 77 ? -13.906 -8.078 -9.594 1 98.25 77 ARG B N 1
ATOM 3491 C CA . ARG B 1 77 ? -13.102 -8.258 -10.797 1 98.25 77 ARG B CA 1
ATOM 3492 C C . ARG B 1 77 ? -12.328 -9.57 -10.742 1 98.25 77 ARG B C 1
ATOM 3494 O O . ARG B 1 77 ? -12.297 -10.32 -11.727 1 98.25 77 ARG B O 1
ATOM 3501 N N . ARG B 1 78 ? -11.656 -9.852 -9.656 1 98.12 78 ARG B N 1
ATOM 3502 C CA . ARG B 1 78 ? -10.844 -11.055 -9.516 1 98.12 78 ARG B CA 1
ATOM 3503 C C . ARG B 1 78 ? -11.719 -12.312 -9.5 1 98.12 78 ARG B C 1
ATOM 3505 O O . ARG B 1 78 ? -11.344 -13.336 -10.062 1 98.12 78 ARG B O 1
ATOM 3512 N N . LEU B 1 79 ? -12.914 -12.219 -8.812 1 98.38 79 LEU B N 1
ATOM 3513 C CA . LEU B 1 79 ? -13.836 -13.352 -8.805 1 98.38 79 LEU B CA 1
ATOM 3514 C C . LEU B 1 79 ? -14.359 -13.633 -10.203 1 98.38 79 LEU B C 1
ATOM 3516 O O . LEU B 1 79 ? -14.539 -14.797 -10.578 1 98.38 79 LEU B O 1
ATOM 3520 N N . SER B 1 80 ? -14.648 -12.562 -10.961 1 98.31 80 SER B N 1
ATOM 3521 C CA . SER B 1 80 ? -15.062 -12.734 -12.352 1 98.31 80 SER B CA 1
ATOM 3522 C C . SER B 1 80 ? -13.977 -13.422 -13.172 1 98.31 80 SER B C 1
ATOM 3524 O O . SER B 1 80 ? -14.273 -14.273 -14.016 1 98.31 80 SER B O 1
ATOM 3526 N N . GLY B 1 81 ? -12.75 -13 -12.938 1 97.75 81 GLY B N 1
ATOM 3527 C CA . GLY B 1 81 ? -11.641 -13.664 -13.609 1 97.75 81 GLY B CA 1
ATOM 3528 C C . GLY B 1 81 ? -11.547 -15.148 -13.281 1 97.75 81 GLY B C 1
ATOM 3529 O O . GLY B 1 81 ? -11.281 -15.969 -14.164 1 97.75 81 GLY B O 1
ATOM 3530 N N . LEU B 1 82 ? -11.711 -15.5 -12.039 1 98 82 LEU B N 1
ATOM 3531 C CA . LEU B 1 82 ? -11.703 -16.891 -11.602 1 98 82 LEU B CA 1
ATOM 3532 C C . LEU B 1 82 ? -12.805 -17.688 -12.305 1 98 82 LEU B C 1
ATOM 3534 O O . LEU B 1 82 ? -12.562 -18.797 -12.781 1 98 82 LEU B O 1
ATOM 3538 N N . LYS B 1 83 ? -14.031 -17.125 -12.391 1 97.69 83 LYS B N 1
ATOM 3539 C CA . LYS B 1 83 ? -15.156 -17.797 -13.023 1 97.69 83 LYS B CA 1
ATOM 3540 C C . LYS B 1 83 ? -14.891 -18.047 -14.5 1 97.69 83 LYS B C 1
ATOM 3542 O O . LYS B 1 83 ? -15.211 -19.125 -15.023 1 97.69 83 LYS B O 1
ATOM 3547 N N . GLU B 1 84 ? -14.367 -17.094 -15.133 1 97.62 84 GLU B N 1
ATOM 3548 C CA . GLU B 1 84 ? -14.031 -17.234 -16.547 1 97.62 84 GLU B CA 1
ATOM 3549 C C . GLU B 1 84 ? -13.016 -18.359 -16.75 1 97.62 84 GLU B C 1
ATOM 3551 O O . GLU B 1 84 ? -13.141 -19.156 -17.688 1 97.62 84 GLU B O 1
ATOM 3556 N N . GLU B 1 85 ? -12 -18.375 -15.914 1 96.62 85 GLU B N 1
ATOM 3557 C CA . GLU B 1 85 ? -11 -19.438 -16.031 1 96.62 85 GLU B CA 1
ATOM 3558 C C . GLU B 1 85 ? -11.617 -20.797 -15.766 1 96.62 85 GLU B C 1
ATOM 3560 O O . GLU B 1 85 ? -11.297 -21.766 -16.453 1 96.62 85 GLU B O 1
ATOM 3565 N N . GLU B 1 86 ? -12.43 -20.906 -14.75 1 97.19 86 GLU B N 1
ATOM 3566 C CA . GLU B 1 86 ? -13.133 -22.156 -14.461 1 97.19 86 GLU B CA 1
ATOM 3567 C C . GLU B 1 86 ? -13.898 -22.641 -15.68 1 97.19 86 GLU B C 1
ATOM 3569 O O . GLU B 1 86 ? -13.805 -23.828 -16.047 1 97.19 86 GLU B O 1
ATOM 3574 N N . GLU B 1 87 ? -14.664 -21.734 -16.344 1 96.94 87 GLU B N 1
ATOM 3575 C CA . GLU B 1 87 ? -15.461 -22.078 -17.516 1 96.94 87 GLU B CA 1
ATOM 3576 C C . GLU B 1 87 ? -14.57 -22.547 -18.672 1 96.94 87 GLU B C 1
ATOM 3578 O O . GLU B 1 87 ? -14.914 -23.516 -19.359 1 96.94 87 GLU B O 1
ATOM 3583 N N . ARG B 1 88 ? -13.539 -21.891 -18.797 1 95.81 88 ARG B N 1
ATOM 3584 C CA . ARG B 1 88 ? -12.609 -22.25 -19.875 1 95.81 88 ARG B CA 1
ATOM 3585 C C . ARG B 1 88 ? -12.031 -23.641 -19.641 1 95.81 88 ARG B C 1
ATOM 3587 O O . ARG B 1 88 ? -11.945 -24.453 -20.562 1 95.81 88 ARG B O 1
ATOM 3594 N N . ARG B 1 89 ? -11.617 -23.922 -18.406 1 94.62 89 ARG B N 1
ATOM 3595 C CA . ARG B 1 89 ? -11.023 -25.219 -18.062 1 94.62 89 ARG B CA 1
ATOM 3596 C C . ARG B 1 89 ? -12.055 -26.344 -18.188 1 94.62 89 ARG B C 1
ATOM 3598 O O . ARG B 1 89 ? -11.758 -27.422 -18.703 1 94.62 89 ARG B O 1
ATOM 3605 N N . VAL B 1 90 ? -13.234 -26.094 -17.688 1 95.44 90 VAL B N 1
ATOM 3606 C CA . VAL B 1 90 ? -14.312 -27.062 -17.766 1 95.44 90 VAL B CA 1
ATOM 3607 C C . VAL B 1 90 ? -14.617 -27.375 -19.234 1 95.44 90 VAL B C 1
ATOM 3609 O O . VAL B 1 90 ? -14.758 -28.547 -19.609 1 95.44 90 VAL B O 1
ATOM 3612 N N . ALA B 1 91 ? -14.672 -26.359 -20.094 1 95.25 91 ALA B N 1
ATOM 3613 C CA . ALA B 1 91 ? -14.938 -26.547 -21.531 1 95.25 91 ALA B CA 1
ATOM 3614 C C . ALA B 1 91 ? -13.844 -27.375 -22.188 1 95.25 91 ALA B C 1
ATOM 3616 O O . ALA B 1 91 ? -14.133 -28.234 -23.031 1 95.25 91 ALA B O 1
ATOM 3617 N N . ALA B 1 92 ? -12.641 -27.109 -21.812 1 92.75 92 ALA B N 1
ATOM 3618 C CA . ALA B 1 92 ? -11.523 -27.844 -22.391 1 92.75 92 ALA B CA 1
ATOM 3619 C C . ALA B 1 92 ? -11.609 -29.328 -22.047 1 92.75 92 ALA B C 1
ATOM 3621 O O . ALA B 1 92 ? -11.375 -30.172 -22.906 1 92.75 92 ALA B O 1
ATOM 3622 N N . VAL B 1 93 ? -11.906 -29.625 -20.781 1 92.38 93 VAL B N 1
ATOM 3623 C CA . VAL B 1 93 ? -12.016 -31.016 -20.344 1 92.38 93 VAL B CA 1
ATOM 3624 C C . VAL B 1 93 ? -13.203 -31.688 -21.031 1 92.38 93 VAL B C 1
ATOM 3626 O O . VAL B 1 93 ? -13.109 -32.844 -21.469 1 92.38 93 VAL B O 1
ATOM 3629 N N . LYS B 1 94 ? -14.289 -31 -21.188 1 93.06 94 LYS B N 1
ATOM 3630 C CA . LYS B 1 94 ? -15.477 -31.547 -21.828 1 93.06 94 LYS B CA 1
ATOM 3631 C C . LYS B 1 94 ? -15.227 -31.828 -23.312 1 93.06 94 LYS B C 1
ATOM 3633 O O . LYS B 1 94 ? -15.664 -32.844 -23.828 1 93.06 94 LYS B O 1
ATOM 3638 N N . ASN B 1 95 ? -14.547 -30.922 -23.984 1 92.75 95 ASN B N 1
ATOM 3639 C CA . ASN B 1 95 ? -14.203 -31.125 -25.391 1 92.75 95 ASN B CA 1
ATOM 3640 C C . ASN B 1 95 ? -13.336 -32.375 -25.578 1 92.75 95 ASN B C 1
ATOM 3642 O O . ASN B 1 95 ? -13.539 -33.125 -26.516 1 92.75 95 ASN B O 1
ATOM 3646 N N . ARG B 1 96 ? -12.445 -32.5 -24.688 1 89.62 96 ARG B N 1
ATOM 3647 C CA . ARG B 1 96 ? -11.594 -33.688 -24.75 1 89.62 96 ARG B CA 1
ATOM 3648 C C . ARG B 1 96 ? -12.398 -34.938 -24.5 1 89.62 96 ARG B C 1
ATOM 3650 O O . ARG B 1 96 ? -12.164 -35.969 -25.141 1 89.62 96 ARG B O 1
ATOM 3657 N N . ASP B 1 97 ? -13.25 -34.906 -23.531 1 91.5 97 ASP B N 1
ATOM 3658 C CA . ASP B 1 97 ? -14.117 -36.031 -23.234 1 91.5 97 ASP B CA 1
ATOM 3659 C C . ASP B 1 97 ? -14.969 -36.406 -24.453 1 91.5 97 ASP B C 1
ATOM 3661 O O . ASP B 1 97 ? -15.172 -37.594 -24.734 1 91.5 97 ASP B O 1
ATOM 3665 N N . ASP B 1 98 ? -15.453 -35.438 -25.188 1 92.75 98 ASP B N 1
ATOM 3666 C CA . ASP B 1 98 ? -16.234 -35.656 -26.406 1 92.75 98 ASP B CA 1
ATOM 3667 C C . ASP B 1 98 ? -15.398 -36.344 -27.484 1 92.75 98 ASP B C 1
ATOM 3669 O O . ASP B 1 98 ? -15.875 -37.25 -28.156 1 92.75 98 ASP B O 1
ATOM 3673 N N . ASP B 1 99 ? -14.242 -35.844 -27.594 1 91.06 99 ASP B N 1
ATOM 3674 C CA . ASP B 1 99 ? -13.328 -36.469 -28.547 1 91.06 99 ASP B CA 1
ATOM 3675 C C . ASP B 1 99 ? -13.07 -37.938 -28.188 1 91.06 99 ASP B C 1
ATOM 3677 O O . ASP B 1 99 ? -13.07 -38.812 -29.062 1 91.06 99 ASP B O 1
ATOM 3681 N N . ASN B 1 100 ? -12.781 -38.156 -26.922 1 90.75 100 ASN B N 1
ATOM 3682 C CA . ASN B 1 100 ? -12.555 -39.531 -26.469 1 90.75 100 ASN B CA 1
ATOM 3683 C C . ASN B 1 100 ? -13.773 -40.406 -26.734 1 90.75 100 ASN B C 1
ATOM 3685 O O . ASN B 1 100 ? -13.625 -41.562 -27.094 1 90.75 100 ASN B O 1
ATOM 3689 N N . ARG B 1 101 ? -14.945 -39.844 -26.594 1 92.44 101 ARG B N 1
ATOM 3690 C CA . ARG B 1 101 ? -16.172 -40.594 -26.844 1 92.44 101 ARG B CA 1
ATOM 3691 C C . ARG B 1 101 ? -16.266 -41 -28.312 1 92.44 101 ARG B C 1
ATOM 3693 O O . ARG B 1 101 ? -16.672 -42.125 -28.625 1 92.44 101 ARG B O 1
ATOM 3700 N N . ARG B 1 102 ? -15.859 -40.125 -29.156 1 92.31 102 ARG B N 1
ATOM 3701 C CA . ARG B 1 102 ? -15.875 -40.406 -30.578 1 92.31 102 ARG B CA 1
ATOM 3702 C C . ARG B 1 102 ? -14.867 -41.531 -30.922 1 92.31 102 ARG B C 1
ATOM 3704 O O . ARG B 1 102 ? -15.172 -42.438 -31.703 1 92.31 102 ARG B O 1
ATOM 3711 N N . ARG B 1 103 ? -13.789 -41.406 -30.219 1 90.19 103 ARG B N 1
ATOM 3712 C CA . ARG B 1 103 ? -12.75 -42.375 -30.469 1 90.19 103 ARG B CA 1
ATOM 3713 C C . ARG B 1 103 ? -13.164 -43.75 -29.953 1 90.19 103 ARG B C 1
ATOM 3715 O O . ARG B 1 103 ? -12.891 -44.781 -30.578 1 90.19 103 ARG B O 1
ATOM 3722 N N . ILE B 1 104 ? -13.773 -43.781 -28.844 1 92.19 104 ILE B N 1
ATOM 3723 C CA . ILE B 1 104 ? -14.266 -45.031 -28.266 1 92.19 104 ILE B CA 1
ATOM 3724 C C . ILE B 1 104 ? -15.289 -45.656 -29.219 1 92.19 104 ILE B C 1
ATOM 3726 O O . ILE B 1 104 ? -15.234 -46.875 -29.469 1 92.19 104 ILE B O 1
ATOM 3730 N N . SER B 1 105 ? -16.172 -44.875 -29.781 1 92.69 105 SER B N 1
ATOM 3731 C CA . SER B 1 105 ? -17.172 -45.344 -30.734 1 92.69 105 SER B CA 1
ATOM 3732 C C . SER B 1 105 ? -16.5 -45.938 -31.969 1 92.69 105 SER B C 1
ATOM 3734 O O . SER B 1 105 ? -16.891 -47 -32.438 1 92.69 105 SER B O 1
ATOM 3736 N N . ALA B 1 106 ? -15.57 -45.25 -32.406 1 89.69 106 ALA B N 1
ATOM 3737 C CA . ALA B 1 106 ? -14.859 -45.719 -33.594 1 89.69 106 ALA B CA 1
ATOM 3738 C C . ALA B 1 106 ? -14.148 -47.031 -33.312 1 89.69 106 ALA B C 1
ATOM 3740 O O . ALA B 1 106 ? -14.195 -47.969 -34.156 1 89.69 106 ALA B O 1
ATOM 3741 N N . LEU B 1 107 ? -13.461 -47.094 -32.188 1 90.44 107 LEU B N 1
ATOM 3742 C CA . LEU B 1 107 ? -12.75 -48.312 -31.797 1 90.44 107 LEU B CA 1
ATOM 3743 C C . LEU B 1 107 ? -13.711 -49.469 -31.625 1 90.44 107 LEU B C 1
ATOM 3745 O O . LEU B 1 107 ? -13.43 -50.594 -32.062 1 90.44 107 LEU B O 1
ATOM 3749 N N . THR B 1 108 ? -14.82 -49.25 -31.016 1 91.69 108 THR B N 1
ATOM 3750 C CA . THR B 1 108 ? -15.836 -50.281 -30.812 1 91.69 108 THR B CA 1
ATOM 3751 C C . THR B 1 108 ? -16.359 -50.781 -32.156 1 91.69 108 THR B C 1
ATOM 3753 O O . THR B 1 108 ? -16.547 -52 -32.312 1 91.69 108 THR B O 1
ATOM 3756 N N . ASP B 1 109 ? -16.5 -49.875 -33.125 1 91.38 109 ASP B N 1
ATOM 3757 C CA . ASP B 1 109 ? -16.969 -50.281 -34.438 1 91.38 109 ASP B CA 1
ATOM 3758 C C . ASP B 1 109 ? -15.914 -51.125 -35.156 1 91.38 109 ASP B C 1
ATOM 3760 O O . ASP B 1 109 ? -16.25 -52.094 -35.844 1 91.38 109 ASP B O 1
ATOM 3764 N N . MET B 1 110 ? -14.711 -50.719 -34.938 1 88.88 110 MET B N 1
ATOM 3765 C CA . MET B 1 110 ? -13.625 -51.469 -35.562 1 88.88 110 MET B CA 1
ATOM 3766 C C . MET B 1 110 ? -13.547 -52.875 -35 1 88.88 110 MET B C 1
ATOM 3768 O O . MET B 1 110 ? -13.359 -53.844 -35.75 1 88.88 110 MET B O 1
ATOM 3772 N N . ILE B 1 111 ? -13.641 -52.969 -33.75 1 91 111 ILE B N 1
ATOM 3773 C CA . ILE B 1 111 ? -13.586 -54.25 -33.094 1 91 111 ILE B CA 1
ATOM 3774 C C . ILE B 1 111 ? -14.758 -55.125 -33.562 1 91 111 ILE B C 1
ATOM 3776 O O . ILE B 1 111 ? -14.578 -56.312 -33.875 1 91 111 ILE B O 1
ATOM 3780 N N . ARG B 1 112 ? -15.891 -54.531 -33.719 1 91.56 112 ARG B N 1
ATOM 3781 C CA . ARG B 1 112 ? -17.078 -55.25 -34.156 1 91.56 112 ARG B CA 1
ATOM 3782 C C . ARG B 1 112 ? -16.891 -55.75 -35.594 1 91.56 112 ARG B C 1
ATOM 3784 O O . ARG B 1 112 ? -17.219 -56.906 -35.906 1 91.56 112 ARG B O 1
ATOM 3791 N N . THR B 1 113 ? -16.359 -54.969 -36.406 1 89.69 113 THR B N 1
ATOM 3792 C CA . THR B 1 113 ? -16.109 -55.312 -37.812 1 89.69 113 THR B CA 1
ATOM 3793 C C . THR B 1 113 ? -15.109 -56.469 -37.906 1 89.69 113 THR B C 1
ATOM 3795 O O . THR B 1 113 ? -15.289 -57.406 -38.688 1 89.69 113 THR B O 1
ATOM 3798 N N . MET B 1 114 ? -14.156 -56.344 -37.062 1 89.31 114 MET B N 1
ATOM 3799 C CA . MET B 1 114 ? -13.141 -57.406 -37.062 1 89.31 114 MET B CA 1
ATOM 3800 C C . MET B 1 114 ? -13.727 -58.719 -36.562 1 89.31 114 MET B C 1
ATOM 3802 O O . MET B 1 114 ? -13.43 -59.781 -37.125 1 89.31 114 MET B O 1
ATOM 3806 N N . GLU B 1 115 ? -14.531 -58.656 -35.562 1 91.31 115 GLU B N 1
ATOM 3807 C CA . GLU B 1 115 ? -15.195 -59.844 -35.031 1 91.31 115 GLU B CA 1
ATOM 3808 C C . GLU B 1 115 ? -16.094 -60.469 -36.094 1 91.31 115 GLU B C 1
ATOM 3810 O O . GLU B 1 115 ? -16.109 -61.688 -36.281 1 91.31 115 GLU B O 1
ATOM 3815 N N . GLN B 1 116 ? -16.797 -59.656 -36.875 1 91.06 116 GLN B N 1
ATOM 3816 C CA . GLN B 1 116 ? -17.688 -60.156 -37.906 1 91.06 116 GLN B CA 1
ATOM 3817 C C . GLN B 1 116 ? -16.906 -60.812 -39.062 1 91.06 116 GLN B C 1
ATOM 3819 O O . GLN B 1 116 ? -17.312 -61.844 -39.594 1 91.06 116 GLN B O 1
ATOM 3824 N N . THR B 1 117 ? -15.727 -60.219 -39.281 1 89 117 THR B N 1
ATOM 3825 C CA . THR B 1 117 ? -14.898 -60.75 -40.344 1 89 117 THR B CA 1
ATOM 3826 C C . THR B 1 117 ? -14.289 -62.094 -39.938 1 89 117 THR B C 1
ATOM 3828 O O . THR B 1 117 ? -14.211 -63.031 -40.75 1 89 117 THR B O 1
ATOM 3831 N N . MET B 1 118 ? -13.867 -62.188 -38.688 1 89.38 118 MET B N 1
ATOM 3832 C CA . MET B 1 118 ? -13.242 -63.406 -38.188 1 89.38 118 MET B CA 1
ATOM 3833 C C . MET B 1 118 ? -14.242 -64.562 -38.156 1 89.38 118 MET B C 1
ATOM 3835 O O . MET B 1 118 ? -13.859 -65.688 -38.281 1 89.38 118 MET B O 1
ATOM 3839 N N . ASN B 1 119 ? -15.5 -64.25 -38.031 1 90.25 119 ASN B N 1
ATOM 3840 C CA . ASN B 1 119 ? -16.531 -65.25 -37.906 1 90.25 119 ASN B CA 1
ATOM 3841 C C . ASN B 1 119 ? -17.156 -65.562 -39.25 1 90.25 119 ASN B C 1
ATOM 3843 O O . ASN B 1 119 ? -18 -66.438 -39.344 1 90.25 119 ASN B O 1
ATOM 3847 N N . ALA B 1 120 ? -16.688 -64.875 -40.281 1 88.06 120 ALA B N 1
ATOM 3848 C CA . ALA B 1 120 ? -17.188 -65.125 -41.625 1 88.06 120 ALA B CA 1
ATOM 3849 C C . ALA B 1 120 ? -16.578 -66.375 -42.219 1 88.06 120 ALA B C 1
ATOM 3851 O O . ALA B 1 120 ? -15.617 -66.938 -41.688 1 88.06 120 ALA B O 1
ATOM 3852 N N . GLU B 1 121 ? -17.188 -66.875 -43.312 1 89.44 121 GLU B N 1
ATOM 3853 C CA . GLU B 1 121 ? -16.625 -68 -44.031 1 89.44 121 GLU B CA 1
ATOM 3854 C C . GLU B 1 121 ? -15.227 -67.688 -44.531 1 89.44 121 GLU B C 1
ATOM 3856 O O . GLU B 1 121 ? -14.891 -66.562 -44.812 1 89.44 121 GLU B O 1
ATOM 3861 N N . ASP B 1 122 ? -14.414 -68.688 -44.656 1 86 122 ASP B N 1
ATOM 3862 C CA . ASP B 1 122 ? -13 -68.562 -44.969 1 86 122 ASP B CA 1
ATOM 3863 C C . ASP B 1 122 ? -12.789 -67.688 -46.219 1 86 122 ASP B C 1
ATOM 3865 O O . ASP B 1 122 ? -11.945 -66.75 -46.219 1 86 122 ASP B O 1
ATOM 3869 N N . LEU B 1 123 ? -13.633 -67.938 -47.281 1 87.12 123 LEU B N 1
ATOM 3870 C CA . LEU B 1 123 ? -13.461 -67.188 -48.5 1 87.12 123 LEU B CA 1
ATOM 3871 C C . LEU B 1 123 ? -13.789 -65.688 -48.281 1 87.12 123 LEU B C 1
ATOM 3873 O O . LEU B 1 123 ? -13.086 -64.812 -48.812 1 87.12 123 LEU B O 1
ATOM 3877 N N . THR B 1 124 ? -14.789 -65.562 -47.562 1 87.38 124 THR B N 1
ATOM 3878 C CA . THR B 1 124 ? -15.227 -64.188 -47.25 1 87.38 124 THR B CA 1
ATOM 3879 C C . THR B 1 124 ? -14.195 -63.5 -46.375 1 87.38 124 THR B C 1
ATOM 3881 O O . THR B 1 124 ? -13.93 -62.312 -46.562 1 87.38 124 THR B O 1
ATOM 3884 N N . LEU B 1 125 ? -13.641 -64.188 -45.406 1 89.62 125 LEU B N 1
ATOM 3885 C CA . LEU B 1 125 ? -12.609 -63.625 -44.531 1 89.62 125 LEU B CA 1
ATOM 3886 C C . LEU B 1 125 ? -11.391 -63.188 -45.312 1 89.62 125 LEU B C 1
ATOM 3888 O O . LEU B 1 125 ? -10.891 -62.062 -45.094 1 89.62 125 LEU B O 1
ATOM 3892 N N . LEU B 1 126 ? -10.992 -63.938 -46.25 1 87.25 126 LEU B N 1
ATOM 3893 C CA . LEU B 1 126 ? -9.805 -63.656 -47.031 1 87.25 126 LEU B CA 1
ATOM 3894 C C . LEU B 1 126 ? -10.039 -62.469 -47.938 1 87.25 126 LEU B C 1
ATOM 3896 O O . LEU B 1 126 ? -9.133 -61.656 -48.156 1 87.25 126 LEU B O 1
ATOM 3900 N N . GLN B 1 127 ? -11.273 -62.344 -48.406 1 88.81 127 GLN B N 1
ATOM 3901 C CA . GLN B 1 127 ? -11.617 -61.219 -49.312 1 88.81 127 GLN B CA 1
ATOM 3902 C C . GLN B 1 127 ? -11.625 -59.906 -48.562 1 88.81 127 GLN B C 1
ATOM 3904 O O . GLN B 1 127 ? -11.242 -58.875 -49.125 1 88.81 127 GLN B O 1
ATOM 3909 N N . ASN B 1 128 ? -11.984 -60.031 -47.344 1 86.06 128 ASN B N 1
ATOM 3910 C CA . ASN B 1 128 ? -12.188 -58.781 -46.594 1 86.06 128 ASN B CA 1
ATOM 3911 C C . ASN B 1 128 ? -11 -58.469 -45.688 1 86.06 128 ASN B C 1
ATOM 3913 O O . ASN B 1 128 ? -10.953 -57.438 -45.062 1 86.06 128 ASN B O 1
ATOM 3917 N N . PHE B 1 129 ? -10.086 -59.406 -45.594 1 87 129 PHE B N 1
ATOM 3918 C CA . PHE B 1 129 ? -8.992 -59.312 -44.625 1 87 129 PHE B CA 1
ATOM 3919 C C . PHE B 1 129 ? -8.195 -58.031 -44.812 1 87 129 PHE B C 1
ATOM 3921 O O . PHE B 1 129 ? -7.988 -57.281 -43.875 1 87 129 PHE B O 1
ATOM 3928 N N . LYS B 1 130 ? -7.746 -57.75 -46.062 1 83.25 130 LYS B N 1
ATOM 3929 C CA . LYS B 1 130 ? -6.883 -56.594 -46.344 1 83.25 130 LYS B CA 1
ATOM 3930 C C . LYS B 1 130 ? -7.578 -55.281 -46 1 83.25 130 LYS B C 1
ATOM 3932 O O . LYS B 1 130 ? -6.984 -54.406 -45.375 1 83.25 130 LYS B O 1
ATOM 3937 N N . ALA B 1 131 ? -8.828 -55.188 -46.281 1 81 131 ALA B N 1
ATOM 3938 C CA . ALA B 1 131 ? -9.594 -53.938 -46.031 1 81 131 ALA B CA 1
ATOM 3939 C C . ALA B 1 131 ? -9.805 -53.719 -44.562 1 81 131 ALA B C 1
ATOM 3941 O O . ALA B 1 131 ? -9.766 -52.594 -44.062 1 81 131 ALA B O 1
ATOM 3942 N N . THR B 1 132 ? -9.961 -54.781 -43.812 1 81.81 132 THR B N 1
ATOM 3943 C CA . THR B 1 132 ? -10.25 -54.688 -42.375 1 81.81 132 THR B CA 1
ATOM 3944 C C . THR B 1 132 ? -8.992 -54.344 -41.594 1 81.81 132 THR B C 1
ATOM 3946 O O . THR B 1 132 ? -9.031 -53.5 -40.688 1 81.81 132 THR B O 1
ATOM 3949 N N . ILE B 1 133 ? -7.863 -54.875 -41.969 1 80.44 133 ILE B N 1
ATOM 3950 C CA . ILE B 1 133 ? -6.641 -54.719 -41.188 1 80.44 133 ILE B CA 1
ATOM 3951 C C . ILE B 1 133 ? -6.004 -53.344 -41.5 1 80.44 133 ILE B C 1
ATOM 3953 O O . ILE B 1 133 ? -5.422 -52.719 -40.625 1 80.44 133 ILE B O 1
ATOM 3957 N N . GLN B 1 134 ? -5.965 -52.906 -42.688 1 75.25 134 GLN B N 1
ATOM 3958 C CA . GLN B 1 134 ? -5.363 -51.625 -43.062 1 75.25 134 GLN B CA 1
ATOM 3959 C C . GLN B 1 134 ? -6.078 -50.469 -42.406 1 75.25 134 GLN B C 1
ATOM 3961 O O . GLN B 1 134 ? -5.441 -49.5 -42 1 75.25 134 GLN B O 1
ATOM 3966 N N . GLY B 1 135 ? -7.207 -50.469 -42.156 1 65.25 135 GLY B N 1
ATOM 3967 C CA . GLY B 1 135 ? -7.992 -49.438 -41.5 1 65.25 135 GLY B CA 1
ATOM 3968 C C . GLY B 1 135 ? -7.73 -49.344 -40 1 65.25 135 GLY B C 1
ATOM 3969 O O . GLY B 1 135 ? -7.93 -48.312 -39.406 1 65.25 135 GLY B O 1
ATOM 3970 N N . THR B 1 136 ? -7.332 -50.406 -39.406 1 65.31 136 THR B N 1
ATOM 3971 C CA . THR B 1 136 ? -7.172 -50.5 -37.938 1 65.31 136 THR B CA 1
ATOM 3972 C C . THR B 1 136 ? -5.918 -49.75 -37.5 1 65.31 136 THR B C 1
ATOM 3974 O O . THR B 1 136 ? -5.926 -49.094 -36.469 1 65.31 136 THR B O 1
ATOM 3977 N N . TRP B 1 137 ? -4.699 -49.844 -38.094 1 60.22 137 TRP B N 1
ATOM 3978 C CA . TRP B 1 137 ? -3.4 -49.375 -37.625 1 60.22 137 TRP B CA 1
ATOM 3979 C C . TRP B 1 137 ? -3.314 -47.844 -37.656 1 60.22 137 TRP B C 1
ATOM 3981 O O . TRP B 1 137 ? -2.643 -47.25 -36.812 1 60.22 137 TRP B O 1
ATOM 3991 N N . CYS B 1 138 ? -3.766 -47.156 -38.625 1 54.34 138 CYS B N 1
ATOM 3992 C CA . CYS B 1 138 ? -3.445 -45.75 -38.844 1 54.34 138 CYS B CA 1
ATOM 3993 C C . CYS B 1 138 ? -3.977 -44.875 -37.688 1 54.34 138 CYS B C 1
ATOM 3995 O O . CYS B 1 138 ? -3.383 -43.875 -37.375 1 54.34 138 CYS B O 1
ATOM 3997 N N . THR B 1 139 ? -5.051 -45.125 -37.031 1 57.09 139 THR B N 1
ATOM 3998 C CA . THR B 1 139 ? -5.793 -44.062 -36.406 1 57.09 139 THR B CA 1
ATOM 3999 C C . THR B 1 139 ? -5.57 -44.062 -34.875 1 57.09 139 THR B C 1
ATOM 4001 O O . THR B 1 139 ? -6.109 -43.219 -34.156 1 57.09 139 THR B O 1
ATOM 4004 N N . LEU B 1 140 ? -4.711 -44.906 -34.375 1 65.81 140 LEU B N 1
ATOM 4005 C CA . LEU B 1 140 ? -4.961 -45.188 -32.969 1 65.81 140 LEU B CA 1
ATOM 4006 C C . LEU B 1 140 ? -3.979 -44.438 -32.062 1 65.81 140 LEU B C 1
ATOM 4008 O O . LEU B 1 140 ? -2.91 -44.938 -31.734 1 65.81 140 LEU B O 1
ATOM 4012 N N . GLN B 1 141 ? -4.059 -43.125 -32.094 1 75.88 141 GLN B N 1
ATOM 4013 C CA . GLN B 1 141 ? -3.217 -42.406 -31.141 1 75.88 141 GLN B CA 1
ATOM 4014 C C . GLN B 1 141 ? -3.758 -42.562 -29.719 1 75.88 141 GLN B C 1
ATOM 4016 O O . GLN B 1 141 ? -4.969 -42.688 -29.516 1 75.88 141 GLN B O 1
ATOM 4021 N N . ASP B 1 142 ? -2.836 -42.781 -28.703 1 80.94 142 ASP B N 1
ATOM 4022 C CA . ASP B 1 142 ? -3.199 -42.844 -27.297 1 80.94 142 ASP B CA 1
ATOM 4023 C C . ASP B 1 142 ? -3.834 -41.562 -26.812 1 80.94 142 ASP B C 1
ATOM 4025 O O . ASP B 1 142 ? -3.645 -40.5 -27.422 1 80.94 142 ASP B O 1
ATOM 4029 N N . PRO B 1 143 ? -4.699 -41.781 -25.781 1 81.06 143 PRO B N 1
ATOM 4030 C CA . PRO B 1 143 ? -5.281 -40.531 -25.25 1 81.06 143 PRO B CA 1
ATOM 4031 C C . PRO B 1 143 ? 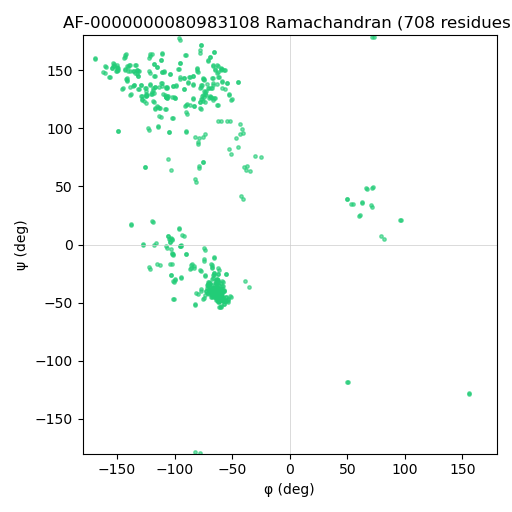-4.219 -39.562 -24.75 1 81.06 143 PRO B C 1
ATOM 4033 O O . PRO B 1 143 ? -3.188 -39.969 -24.219 1 81.06 143 PRO B O 1
ATOM 4036 N N . GLU B 1 144 ? -4.336 -38.344 -25.094 1 71.25 144 GLU B N 1
ATOM 4037 C CA . GLU B 1 144 ? -3.379 -37.312 -24.734 1 71.25 144 GLU B CA 1
ATOM 4038 C C . GLU B 1 144 ? -3.486 -36.938 -23.266 1 71.25 144 GLU B C 1
ATOM 4040 O O . GLU B 1 144 ? -4.578 -36.969 -22.688 1 71.25 144 GLU B O 1
ATOM 4045 N N . CYS B 1 145 ? -2.287 -36.906 -22.594 1 65.31 145 CYS B N 1
ATOM 4046 C CA . CYS B 1 145 ? -2.264 -36.406 -21.219 1 65.31 145 CYS B CA 1
ATOM 4047 C C . CYS B 1 145 ? -2.59 -34.906 -21.188 1 65.31 145 CYS B C 1
ATOM 4049 O O . CYS B 1 145 ? -2.193 -34.156 -22.078 1 65.31 145 CYS B O 1
ATOM 4051 N N . MET B 1 146 ? -3.582 -34.562 -20.422 1 69.12 146 MET B N 1
ATOM 4052 C CA . MET B 1 146 ? -4.062 -33.188 -20.344 1 69.12 146 MET B CA 1
ATOM 4053 C C . MET B 1 146 ? -3.162 -32.344 -19.453 1 69.12 146 MET B C 1
ATOM 4055 O O . MET B 1 146 ? -3.258 -32.406 -18.219 1 69.12 146 MET B O 1
ATOM 4059 N N . SER B 1 147 ? -2.135 -31.688 -20.094 1 73.56 147 SER B N 1
ATOM 4060 C CA . SER B 1 147 ? -1.338 -30.734 -19.312 1 73.56 147 SER B CA 1
ATOM 4061 C C . SER B 1 147 ? -2.1 -29.438 -19.078 1 73.56 147 SER B C 1
ATOM 4063 O O . SER B 1 147 ? -2.912 -29.031 -19.922 1 73.56 147 SER B O 1
ATOM 4065 N N . GLU B 1 148 ? -1.951 -28.844 -17.938 1 76.62 148 GLU B N 1
ATOM 4066 C CA . GLU B 1 148 ? -2.48 -27.531 -17.609 1 76.62 148 GLU B CA 1
ATOM 4067 C C . GLU B 1 148 ? -4.004 -27.516 -17.672 1 76.62 148 GLU B C 1
ATOM 4069 O O . GLU B 1 148 ? -4.605 -26.562 -18.188 1 76.62 148 GLU B O 1
ATOM 4074 N N . SER B 1 149 ? -4.645 -28.625 -17.266 1 84.25 149 SER B N 1
ATOM 4075 C CA . SER B 1 149 ? -6.102 -28.75 -17.297 1 84.25 149 SER B CA 1
ATOM 4076 C C . SER B 1 149 ? -6.727 -28.188 -16.016 1 84.25 149 SER B C 1
ATOM 4078 O O . SER B 1 149 ? -7.891 -27.797 -16.016 1 84.25 149 SER B O 1
ATOM 4080 N N . LEU B 1 150 ? -5.934 -28.109 -15.023 1 91.88 150 LEU B N 1
ATOM 4081 C CA . LEU B 1 150 ? -6.48 -27.719 -13.727 1 91.88 150 LEU B CA 1
ATOM 4082 C C . LEU B 1 150 ? -6.438 -26.203 -13.539 1 91.88 150 LEU B C 1
ATOM 4084 O O . LEU B 1 150 ? -5.801 -25.5 -14.328 1 91.88 150 LEU B O 1
ATOM 4088 N N . LEU B 1 151 ? -7.223 -25.812 -12.57 1 94.31 151 LEU B N 1
ATOM 4089 C CA . LEU B 1 151 ? -7.262 -24.391 -12.242 1 94.31 151 LEU B CA 1
ATOM 4090 C C . LEU B 1 151 ? -5.941 -23.938 -11.633 1 94.31 151 LEU B C 1
ATOM 4092 O O . LEU B 1 151 ? -5.367 -24.641 -10.789 1 94.31 151 LEU B O 1
ATOM 4096 N N . ASP B 1 152 ? -5.441 -22.797 -12.094 1 93.5 152 ASP B N 1
ATOM 4097 C CA . ASP B 1 152 ? -4.223 -22.219 -11.531 1 93.5 152 ASP B CA 1
ATOM 4098 C C . ASP B 1 152 ? -4.516 -21.484 -10.227 1 93.5 152 ASP B C 1
ATOM 4100 O O . ASP B 1 152 ? -4.664 -20.266 -10.211 1 93.5 152 ASP B O 1
ATOM 4104 N N . GLU B 1 153 ? -4.484 -22.156 -9.148 1 95 153 GLU B N 1
ATOM 4105 C CA . GLU B 1 153 ? -4.844 -21.594 -7.848 1 95 153 GLU B CA 1
ATOM 4106 C C . GLU B 1 153 ? -3.848 -20.516 -7.422 1 95 153 GLU B C 1
ATOM 4108 O O . GLU B 1 153 ? -4.223 -19.531 -6.781 1 95 153 GLU B O 1
ATOM 4113 N N . SER B 1 154 ? -2.547 -20.719 -7.727 1 95.62 154 SER B N 1
ATOM 4114 C CA . SER B 1 154 ? -1.498 -19.797 -7.316 1 95.62 154 SER B CA 1
ATOM 4115 C C . SER B 1 154 ? -1.695 -18.422 -7.945 1 95.62 154 SER B C 1
ATOM 4117 O O . SER B 1 154 ? -1.352 -17.406 -7.348 1 95.62 154 SER B O 1
ATOM 4119 N N . LYS B 1 155 ? -2.279 -18.406 -9.141 1 95.06 155 LYS B N 1
ATOM 4120 C CA . LYS B 1 155 ? -2.57 -17.156 -9.844 1 95.06 155 LYS B CA 1
ATOM 4121 C C . LYS B 1 155 ? -3.543 -16.297 -9.039 1 95.06 155 LYS B C 1
ATOM 4123 O O . LYS B 1 155 ? -3.406 -15.062 -9 1 95.06 155 LYS B O 1
ATOM 4128 N N . TYR B 1 156 ? -4.457 -16.922 -8.352 1 96.56 156 TYR B N 1
ATOM 4129 C CA . TYR B 1 156 ? -5.539 -16.188 -7.688 1 96.56 156 TYR B CA 1
ATOM 4130 C C . TYR B 1 156 ? -5.242 -16.016 -6.207 1 96.56 156 TYR B C 1
ATOM 4132 O O . TYR B 1 156 ? -5.652 -15.016 -5.602 1 96.56 156 TYR B O 1
ATOM 4140 N N . LEU B 1 157 ? -4.535 -16.938 -5.66 1 97.06 157 LEU B N 1
ATOM 4141 C CA . LEU B 1 157 ? -4.355 -16.922 -4.211 1 97.06 157 LEU B CA 1
ATOM 4142 C C . LEU B 1 157 ? -2.969 -16.406 -3.844 1 97.06 157 LEU B C 1
ATOM 4144 O O . LEU B 1 157 ? -2.758 -15.914 -2.73 1 97.06 157 LEU B O 1
ATOM 4148 N N . GLY B 1 158 ? -2.008 -16.547 -4.707 1 96 158 GLY B N 1
ATOM 4149 C CA . GLY B 1 158 ? -0.646 -16.125 -4.422 1 96 158 GLY B CA 1
ATOM 4150 C C . GLY B 1 158 ? -0.524 -14.633 -4.191 1 96 158 GLY B C 1
ATOM 4151 O O . GLY B 1 158 ? -0.807 -13.836 -5.086 1 96 158 GLY B O 1
ATOM 4152 N N . ASN B 1 159 ? -0.046 -14.305 -2.975 1 96.25 159 ASN B N 1
ATOM 4153 C CA . ASN B 1 159 ? 0.164 -12.898 -2.635 1 96.25 159 ASN B CA 1
ATOM 4154 C C . ASN B 1 159 ? -1.063 -12.055 -2.961 1 96.25 159 ASN B C 1
ATOM 4156 O O . ASN B 1 159 ? -0.937 -10.938 -3.465 1 96.25 159 ASN B O 1
ATOM 4160 N N . LEU B 1 160 ? -2.186 -12.609 -2.707 1 97.81 160 LEU B N 1
ATOM 4161 C CA . LEU B 1 160 ? -3.426 -11.945 -3.084 1 97.81 160 LEU B CA 1
ATOM 4162 C C . LEU B 1 160 ? -3.555 -10.602 -2.377 1 97.81 160 LEU B C 1
ATOM 4164 O O . LEU B 1 160 ? -3.729 -9.562 -3.025 1 97.81 160 LEU B O 1
ATOM 4168 N N . LYS B 1 161 ? -3.438 -10.562 -1.041 1 97.62 161 LYS B N 1
ATOM 4169 C CA . LYS B 1 161 ? -3.578 -9.32 -0.293 1 97.62 161 LYS B CA 1
ATOM 4170 C C . LYS B 1 161 ? -2.537 -8.297 -0.731 1 97.62 161 LYS B C 1
ATOM 4172 O O . LYS B 1 161 ? -2.844 -7.109 -0.866 1 97.62 161 L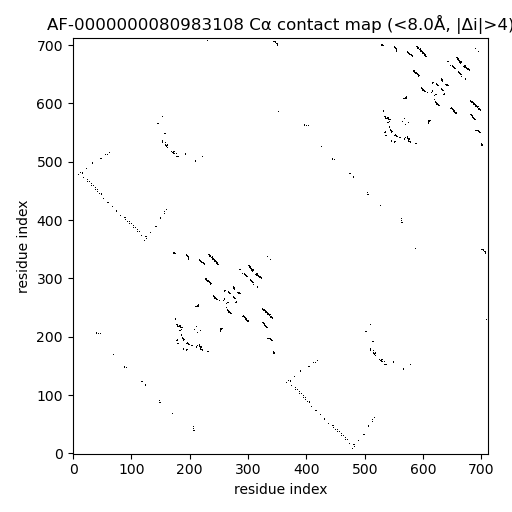YS B O 1
ATOM 4177 N N . TYR B 1 162 ? -1.319 -8.773 -0.926 1 96.62 162 TYR B N 1
ATOM 4178 C CA . TYR B 1 162 ? -0.24 -7.887 -1.337 1 96.62 162 TYR B CA 1
ATOM 4179 C C . TYR B 1 162 ? -0.548 -7.242 -2.684 1 96.62 162 TYR B C 1
ATOM 4181 O O . TYR B 1 162 ? -0.375 -6.031 -2.852 1 96.62 162 TYR B O 1
ATOM 4189 N N . LYS B 1 163 ? -0.99 -8.039 -3.619 1 97 163 LYS B N 1
ATOM 4190 C CA . LYS B 1 163 ? -1.305 -7.531 -4.949 1 97 163 LYS B CA 1
ATOM 4191 C C . LYS B 1 163 ? -2.441 -6.516 -4.895 1 97 163 LYS B C 1
ATOM 4193 O O . LYS B 1 163 ? -2.412 -5.504 -5.598 1 97 163 LYS B O 1
ATOM 4198 N N . VAL B 1 164 ? -3.453 -6.848 -4.117 1 98.31 164 VAL B N 1
ATOM 4199 C CA . VAL B 1 164 ? -4.582 -5.941 -3.945 1 98.31 164 VAL B CA 1
ATOM 4200 C C . VAL B 1 164 ? -4.102 -4.637 -3.312 1 98.31 164 VAL B C 1
ATOM 4202 O O . VAL B 1 164 ? -4.469 -3.549 -3.762 1 98.31 164 VAL B O 1
ATOM 4205 N N . TRP B 1 165 ? -3.32 -4.781 -2.209 1 97.62 165 TRP B N 1
ATOM 4206 C CA . TRP B 1 165 ? -2.738 -3.625 -1.538 1 97.62 165 TRP B CA 1
ATOM 4207 C C . TRP B 1 165 ? -1.918 -2.787 -2.512 1 97.62 165 TRP B C 1
ATOM 4209 O O . TRP B 1 165 ? -2.057 -1.562 -2.557 1 97.62 165 TRP B O 1
ATOM 4219 N N . GLU B 1 166 ? -1.116 -3.428 -3.312 1 96 166 GLU B N 1
ATOM 4220 C CA . GLU B 1 166 ? -0.308 -2.719 -4.301 1 96 166 GLU B CA 1
ATOM 4221 C C . GLU B 1 166 ? -1.187 -1.952 -5.285 1 96 166 GLU B C 1
ATOM 4223 O O . GLU B 1 166 ? -0.91 -0.793 -5.598 1 96 166 GLU B O 1
ATOM 4228 N N . SER B 1 167 ? -2.24 -2.562 -5.762 1 96.69 167 SER B N 1
ATOM 4229 C CA . SER B 1 167 ? -3.15 -1.949 -6.719 1 96.69 167 SER B CA 1
ATOM 4230 C C . SER B 1 167 ? -3.908 -0.782 -6.094 1 96.69 167 SER B C 1
ATOM 4232 O O . SER B 1 167 ? -4.254 0.181 -6.781 1 96.69 167 SER B O 1
ATOM 4234 N N . MET B 1 168 ? -4.109 -0.861 -4.84 1 97.81 168 MET B N 1
ATOM 4235 C CA . MET B 1 168 ? -4.891 0.15 -4.133 1 97.81 168 MET B CA 1
ATOM 4236 C C . MET B 1 168 ? -4.16 1.488 -4.113 1 97.81 168 MET B C 1
ATOM 4238 O O . MET B 1 168 ? -4.766 2.527 -3.848 1 97.81 168 MET B O 1
ATOM 4242 N N . GLN B 1 169 ? -2.863 1.507 -4.332 1 95.75 169 GLN B N 1
ATOM 4243 C CA . GLN B 1 169 ? -2.074 2.734 -4.355 1 95.75 169 GLN B CA 1
ATOM 4244 C C . GLN B 1 169 ? -2.639 3.732 -5.363 1 95.75 169 GLN B C 1
ATOM 4246 O O . GLN B 1 169 ? -2.531 4.945 -5.168 1 95.75 169 GLN B O 1
ATOM 4251 N N . ALA B 1 170 ? -3.33 3.221 -6.352 1 95.12 170 ALA B N 1
ATOM 4252 C CA . ALA B 1 170 ? -3.881 4.066 -7.41 1 95.12 170 ALA B CA 1
ATOM 4253 C C . ALA B 1 170 ? -4.906 5.047 -6.848 1 95.12 170 ALA B C 1
ATOM 4255 O O . ALA B 1 170 ? -5.066 6.152 -7.371 1 95.12 170 ALA B O 1
ATOM 4256 N N . VAL B 1 171 ? -5.586 4.656 -5.77 1 96.75 171 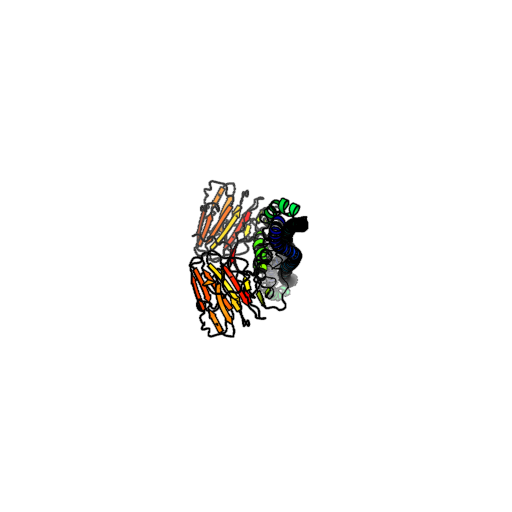VAL B N 1
ATOM 4257 C CA . VAL B 1 171 ? -6.637 5.508 -5.23 1 96.75 171 VAL B CA 1
ATOM 4258 C C . VAL B 1 171 ? -6.152 6.176 -3.945 1 96.75 171 VAL B C 1
ATOM 4260 O O . VAL B 1 171 ? -6.941 6.781 -3.215 1 96.75 171 VAL B O 1
ATOM 4263 N N . ALA B 1 172 ? -4.918 6.027 -3.617 1 96.12 172 ALA B N 1
ATOM 4264 C CA . ALA B 1 172 ? -4.324 6.621 -2.422 1 96.12 172 ALA B CA 1
ATOM 4265 C C . ALA B 1 172 ? -3.088 7.441 -2.773 1 96.12 172 ALA B C 1
ATOM 4267 O O . ALA B 1 172 ? -1.979 7.117 -2.344 1 96.12 172 ALA B O 1
ATOM 4268 N N . PRO B 1 173 ? -3.291 8.492 -3.459 1 94.94 173 PRO B N 1
ATOM 4269 C CA . PRO B 1 173 ? -2.15 9.312 -3.873 1 94.94 173 PRO B CA 1
ATOM 4270 C C . PRO B 1 173 ? -1.448 9.984 -2.695 1 94.94 173 PRO B C 1
ATOM 4272 O O . PRO B 1 173 ? -2.068 10.219 -1.654 1 94.94 173 PRO B O 1
ATOM 4275 N N . TYR B 1 174 ? -0.152 10.289 -2.869 1 96.25 174 TYR B N 1
ATOM 4276 C CA . TYR B 1 174 ? 0.665 10.961 -1.864 1 96.25 174 TYR B CA 1
ATOM 4277 C C . TYR B 1 174 ? 0.96 12.398 -2.275 1 96.25 174 TYR B C 1
ATOM 4279 O O . TYR B 1 174 ? 1.424 12.648 -3.391 1 96.25 174 TYR B O 1
ATOM 4287 N N . SER B 1 175 ? 0.659 13.25 -1.41 1 96.25 175 SER B N 1
ATOM 4288 C CA . SER B 1 175 ? 1.04 14.648 -1.592 1 96.25 175 SER B CA 1
ATOM 4289 C C . SER B 1 175 ? 2.186 15.031 -0.663 1 96.25 175 SER B C 1
ATOM 4291 O O . SER B 1 175 ? 2.09 14.859 0.555 1 96.25 175 SER B O 1
ATOM 4293 N N . PRO B 1 176 ? 3.279 15.578 -1.206 1 95 176 PRO B N 1
ATOM 4294 C CA . PRO B 1 176 ? 4.441 15.906 -0.376 1 95 176 PRO B CA 1
ATOM 4295 C C . PRO B 1 176 ? 4.141 16.984 0.667 1 95 176 PRO B C 1
ATOM 4297 O O . PRO B 1 176 ? 4.801 17.047 1.706 1 95 176 PRO B O 1
ATOM 4300 N N . ILE B 1 177 ? 3.209 17.891 0.34 1 96.75 177 ILE B N 1
ATOM 4301 C CA . ILE B 1 177 ? 2.785 18.891 1.305 1 96.75 177 ILE B CA 1
ATOM 4302 C C . ILE B 1 177 ? 1.263 19 1.314 1 96.75 177 ILE B C 1
ATOM 4304 O O . ILE B 1 177 ? 0.607 18.672 0.321 1 96.75 177 ILE B O 1
ATOM 4308 N N . ILE B 1 178 ? 0.75 19.438 2.432 1 97.62 178 ILE B N 1
ATOM 4309 C CA . ILE B 1 178 ? -0.685 19.641 2.609 1 97.62 178 ILE B CA 1
ATOM 4310 C C . ILE B 1 178 ? -0.941 21.016 3.211 1 97.62 178 ILE B C 1
ATOM 4312 O O . ILE B 1 178 ? -0.127 21.531 3.986 1 97.62 178 ILE B O 1
ATOM 4316 N N . LEU B 1 179 ? -2.082 21.562 2.852 1 98.44 179 LEU B N 1
ATOM 4317 C CA . LEU B 1 179 ? -2.426 22.891 3.33 1 98.44 179 LEU B CA 1
ATOM 4318 C C . LEU B 1 179 ? -2.961 22.844 4.758 1 98.44 179 LEU B C 1
ATOM 4320 O O . LEU B 1 179 ? -3.564 21.844 5.16 1 98.44 179 LEU B O 1
ATOM 4324 N N . ASP B 1 180 ? -2.705 23.859 5.457 1 97.25 180 ASP B N 1
ATOM 4325 C CA . ASP B 1 180 ? -3.217 23.984 6.816 1 97.25 180 ASP B CA 1
ATOM 4326 C C . ASP B 1 180 ? -4.43 24.906 6.863 1 97.25 180 ASP B C 1
ATOM 4328 O O . ASP B 1 180 ? -4.289 26.125 6.832 1 97.25 180 ASP B O 1
ATOM 4332 N N . PRO B 1 181 ? -5.594 24.344 7.09 1 96 181 PRO B N 1
ATOM 4333 C CA . PRO B 1 181 ? -6.805 25.172 7.086 1 96 181 PRO B CA 1
ATOM 4334 C C . PRO B 1 181 ? -6.797 26.234 8.18 1 96 181 PRO B C 1
ATOM 4336 O O . PRO B 1 181 ? -7.434 27.281 8.031 1 96 181 PRO B O 1
ATOM 4339 N N . ASN B 1 182 ? -6.082 26.016 9.242 1 94.62 182 ASN B N 1
ATOM 4340 C CA . ASN B 1 182 ? -6.078 26.953 10.359 1 94.62 182 ASN B CA 1
ATOM 4341 C C . ASN B 1 182 ? -5.273 28.219 10.039 1 94.62 182 ASN B C 1
ATOM 4343 O O . ASN B 1 182 ? -5.363 29.219 10.758 1 94.62 182 ASN B O 1
ATOM 4347 N N . THR B 1 183 ? -4.52 28.188 8.977 1 96.12 183 THR B N 1
ATOM 4348 C CA . THR B 1 183 ? -3.738 29.344 8.586 1 96.12 183 THR B CA 1
ATOM 4349 C C . THR B 1 183 ? -4.41 30.078 7.426 1 96.12 183 THR B C 1
ATOM 4351 O O . THR B 1 183 ? -3.996 31.188 7.059 1 96.12 183 THR B O 1
ATOM 4354 N N . ALA B 1 184 ? -5.434 29.531 6.848 1 96.44 184 ALA B N 1
ATOM 4355 C CA . ALA B 1 184 ? -6.02 30.031 5.605 1 96.44 184 ALA B CA 1
ATOM 4356 C C . ALA B 1 184 ? -6.883 31.266 5.852 1 96.44 184 ALA B C 1
ATOM 4358 O O . ALA B 1 184 ? -7.641 31.312 6.824 1 96.44 184 ALA B O 1
ATOM 4359 N N . HIS B 1 185 ? -6.699 32.188 5.035 1 96.25 185 HIS B N 1
ATOM 4360 C CA . HIS B 1 185 ? -7.574 33.375 5.027 1 96.25 185 HIS B CA 1
ATOM 4361 C C . HIS B 1 185 ? -9.031 32.969 4.844 1 96.25 185 HIS B C 1
ATOM 4363 O O . HIS B 1 185 ? -9.328 32 4.125 1 96.25 185 HIS B O 1
ATOM 4369 N N . PRO B 1 186 ? -9.945 33.688 5.355 1 95.19 186 PRO B N 1
ATOM 4370 C CA . PRO B 1 186 ? -11.359 33.312 5.34 1 95.19 186 PRO B CA 1
ATOM 4371 C C . PRO B 1 186 ? -11.961 33.312 3.936 1 95.19 186 PRO B C 1
ATOM 4373 O O . PRO B 1 186 ? -13.047 32.781 3.715 1 95.19 186 PRO B O 1
ATOM 4376 N N . CYS B 1 187 ? -11.289 33.969 3.031 1 96.31 187 CYS B N 1
ATOM 4377 C CA . CYS B 1 187 ? -11.805 34.031 1.669 1 96.31 187 CYS B CA 1
ATOM 4378 C C . CYS B 1 187 ? -11.164 32.969 0.793 1 96.31 187 CYS B C 1
ATOM 4380 O O . CYS B 1 187 ? -11.227 33.062 -0.435 1 96.31 187 CYS B O 1
ATOM 4382 N N . LEU B 1 188 ? -10.508 32.031 1.318 1 96.81 188 LEU B N 1
ATOM 4383 C CA . LEU B 1 188 ? -9.945 30.906 0.589 1 96.81 188 LEU B CA 1
ATOM 4384 C C . LEU B 1 188 ? -10.75 29.641 0.858 1 96.81 188 LEU B C 1
ATOM 4386 O O . LEU B 1 188 ? -11.164 29.391 1.994 1 96.81 188 LEU B O 1
ATOM 4390 N N . THR B 1 189 ? -11.031 28.922 -0.159 1 96.56 189 THR B N 1
ATOM 4391 C CA . THR B 1 189 ? -11.625 27.594 -0.043 1 96.56 189 THR B CA 1
ATOM 4392 C C . THR B 1 189 ? -10.594 26.516 -0.348 1 96.56 189 THR B C 1
ATOM 4394 O O . THR B 1 189 ? -9.906 26.578 -1.371 1 96.56 189 THR B O 1
ATOM 4397 N N . LEU B 1 190 ? -10.492 25.609 0.556 1 96.56 190 LEU B N 1
ATOM 4398 C CA . LEU B 1 190 ? -9.586 24.469 0.377 1 96.56 190 LEU B CA 1
ATOM 4399 C C . LEU B 1 190 ? -10.352 23.203 0.008 1 96.56 190 LEU B C 1
ATOM 4401 O O . LEU B 1 190 ? -11.508 23.047 0.403 1 96.56 190 LEU B O 1
ATOM 4405 N N . SER B 1 191 ? -9.719 22.391 -0.796 1 95.94 191 SER B N 1
ATOM 4406 C CA . SER B 1 191 ? -10.32 21.094 -1.131 1 95.94 191 SER B CA 1
ATOM 4407 C C . SER B 1 191 ? -10.398 20.188 0.093 1 95.94 191 SER B C 1
ATOM 4409 O O . SER B 1 191 ? -9.734 20.438 1.1 1 95.94 191 SER B O 1
ATOM 4411 N N . ASP B 1 192 ? -11.164 19.125 0.023 1 92.56 192 ASP B N 1
ATOM 4412 C CA . ASP B 1 192 ? -11.375 18.188 1.13 1 92.56 192 ASP B CA 1
ATOM 4413 C C . ASP B 1 192 ? -10.07 17.516 1.53 1 92.56 192 ASP B C 1
ATOM 4415 O O . ASP B 1 192 ? -9.844 17.234 2.709 1 92.56 192 ASP B O 1
ATOM 4419 N N . ASP B 1 193 ? -9.219 17.328 0.546 1 92.94 193 ASP B N 1
ATOM 4420 C CA . ASP B 1 193 ? -7.969 16.625 0.849 1 92.94 193 ASP B CA 1
ATOM 4421 C C . ASP B 1 193 ? -6.848 17.609 1.15 1 92.94 193 ASP B C 1
ATOM 4423 O O . ASP B 1 193 ? -5.699 17.219 1.352 1 92.94 193 ASP B O 1
ATOM 4427 N N . LEU B 1 194 ? -7.129 18.906 1.07 1 97.81 194 LEU B N 1
ATOM 4428 C CA . LEU B 1 194 ? -6.238 19.984 1.481 1 97.81 194 LEU B CA 1
ATOM 4429 C C . LEU B 1 194 ? -5.066 20.125 0.518 1 97.81 194 LEU B C 1
ATOM 4431 O O . LEU B 1 194 ? -3.941 20.406 0.939 1 97.81 194 LEU B O 1
ATOM 4435 N N . THR B 1 195 ? -5.312 19.828 -0.785 1 97.88 195 THR B N 1
ATOM 4436 C CA . THR B 1 195 ? -4.238 19.922 -1.769 1 97.88 195 THR B CA 1
ATOM 4437 C C . THR B 1 195 ? -4.535 20.984 -2.809 1 97.88 195 THR B C 1
ATOM 4439 O O . THR B 1 195 ? -3.748 21.203 -3.734 1 97.88 195 THR B O 1
ATOM 4442 N N . SER B 1 196 ? -5.645 21.656 -2.68 1 98.06 196 SER B N 1
ATOM 4443 C CA . SER B 1 196 ? -5.984 22.719 -3.617 1 98.06 196 SER B CA 1
ATOM 4444 C C . SER B 1 196 ? -6.629 23.891 -2.9 1 98.06 196 SER B C 1
ATOM 4446 O O . SER B 1 196 ? -7.176 23.75 -1.806 1 98.06 196 SER B O 1
ATOM 4448 N N . LEU B 1 197 ? -6.5 25.078 -3.453 1 98.19 197 LEU B N 1
ATOM 4449 C CA . LEU B 1 197 ? -7.078 26.297 -2.893 1 98.19 197 LEU B CA 1
ATOM 4450 C C . LEU B 1 197 ? -7.57 27.234 -3.998 1 98.19 197 LEU B C 1
ATOM 4452 O O . LEU B 1 197 ? -7.027 27.219 -5.105 1 98.19 197 LEU B O 1
ATOM 4456 N N . GLN B 1 198 ? -8.523 27.969 -3.727 1 97.62 198 GLN B N 1
ATOM 4457 C CA . GLN B 1 198 ? -9.047 29 -4.621 1 97.62 198 GLN B CA 1
ATOM 4458 C C . GLN B 1 198 ? -9.711 30.125 -3.84 1 97.62 198 GLN B C 1
ATOM 4460 O O . GLN B 1 198 ? -10.109 29.938 -2.688 1 97.62 198 GLN B O 1
ATOM 4465 N N . TYR B 1 199 ? -9.703 31.234 -4.434 1 97.44 199 TYR B N 1
ATOM 4466 C CA . TYR B 1 199 ? -10.367 32.375 -3.826 1 97.44 199 TYR B CA 1
ATOM 4467 C C . TYR B 1 199 ? -11.883 32.25 -3.945 1 97.44 199 TYR B C 1
ATOM 4469 O O . TYR B 1 199 ? -12.398 31.828 -4.98 1 97.44 199 TYR B O 1
ATOM 4477 N N . SER B 1 200 ? -12.508 32.469 -2.861 1 92.94 200 SER B N 1
ATOM 4478 C CA . SER B 1 200 ? -13.961 32.375 -2.852 1 92.94 200 SER B CA 1
ATOM 4479 C C . SER B 1 200 ? -14.57 33.5 -2.033 1 92.94 200 SER B C 1
ATOM 4481 O O . SER B 1 200 ? -14.008 33.906 -1.01 1 92.94 200 SER B O 1
ATOM 4483 N N . THR B 1 201 ? -15.586 34.125 -2.51 1 87.44 201 THR B N 1
ATOM 4484 C CA . THR B 1 201 ? -16.406 35.094 -1.807 1 87.44 201 THR B CA 1
ATOM 4485 C C . THR B 1 201 ? -17.797 34.531 -1.544 1 87.44 201 THR B C 1
ATOM 4487 O O . THR B 1 201 ? -18.344 33.781 -2.355 1 87.44 201 THR B O 1
ATOM 4490 N N . PRO B 1 202 ? -18.344 34.719 -0.351 1 86.56 202 PRO B N 1
ATOM 4491 C CA . PRO B 1 202 ? -17.969 35.719 0.67 1 86.56 202 PRO B CA 1
ATOM 4492 C C . PRO B 1 202 ? -17.031 35.156 1.728 1 86.56 202 PRO B C 1
ATOM 4494 O O . PRO B 1 202 ? -16.719 33.969 1.711 1 86.56 202 PRO B O 1
ATOM 4497 N N . ASN B 1 203 ? -16.641 35.969 2.602 1 87.06 203 ASN B N 1
ATOM 4498 C CA . ASN B 1 203 ? -15.898 35.625 3.801 1 87.06 203 ASN B CA 1
ATOM 4499 C C . ASN B 1 203 ? -16.578 34.5 4.574 1 87.06 203 ASN B C 1
ATOM 4501 O O . ASN B 1 203 ? -17.781 34.594 4.871 1 87.06 203 ASN B O 1
ATOM 4505 N N . GLN B 1 204 ? -15.914 33.406 4.855 1 85.25 204 GLN B N 1
ATOM 4506 C CA . GLN B 1 204 ? -16.484 32.219 5.453 1 85.25 204 GLN B CA 1
ATOM 4507 C C . GLN B 1 204 ? -16.766 32.406 6.938 1 85.25 204 GLN B C 1
ATOM 4509 O O . GLN B 1 204 ? -17.375 31.562 7.586 1 85.25 204 GLN B O 1
ATOM 4514 N N . GLY B 1 205 ? -16.438 33.5 7.469 1 84.25 205 GLY B N 1
ATOM 4515 C CA . GLY B 1 205 ? -16.75 33.812 8.859 1 84.25 205 GLY B CA 1
ATOM 4516 C C . GLY B 1 205 ? -15.992 32.906 9.836 1 84.25 205 GLY B C 1
ATOM 4517 O O . GLY B 1 205 ? -16.594 32.375 10.766 1 84.25 205 GLY B O 1
ATOM 4518 N N . LEU B 1 206 ? -14.719 32.781 9.633 1 87.56 206 LEU B N 1
ATOM 4519 C CA . LEU B 1 206 ? -13.875 31.953 10.477 1 87.56 206 LEU B CA 1
ATOM 4520 C C . LEU B 1 206 ? -13.43 32.719 11.719 1 87.56 206 LEU B C 1
ATOM 4522 O O . LEU B 1 206 ? -13.312 33.938 11.688 1 87.56 206 LEU B O 1
ATOM 4526 N N . PRO B 1 207 ? -13.328 31.953 12.805 1 86.31 207 PRO B N 1
ATOM 4527 C CA . PRO B 1 207 ? -12.852 32.625 14.008 1 86.31 207 PRO B CA 1
ATOM 4528 C C . PRO B 1 207 ? -11.438 33.188 13.852 1 86.31 207 PRO B C 1
ATOM 4530 O O . PRO B 1 207 ? -10.648 32.656 13.055 1 86.31 207 PRO B O 1
ATOM 4533 N N . SER B 1 208 ? -11.25 34.188 14.625 1 79.62 208 SER B N 1
ATOM 4534 C CA . SER B 1 208 ? -9.898 34.719 14.641 1 79.62 208 SER B CA 1
ATOM 4535 C C . SER B 1 208 ? -8.945 33.844 15.438 1 79.62 208 SER B C 1
ATOM 4537 O O . SER B 1 208 ? -9.32 33.312 16.469 1 79.62 208 SER B O 1
ATOM 4539 N N . ASN B 1 209 ? -7.922 33.5 14.875 1 85.75 209 ASN B N 1
ATOM 4540 C CA . ASN B 1 209 ? -6.836 32.812 15.555 1 85.75 209 ASN B CA 1
ATOM 4541 C C . ASN B 1 209 ? -5.469 33.344 15.102 1 85.75 209 ASN B C 1
ATOM 4543 O O . ASN B 1 209 ? -5.324 33.812 13.977 1 85.75 209 ASN B O 1
ATOM 4547 N N . PRO B 1 210 ? -4.543 33.281 16.031 1 87.31 210 PRO B N 1
ATOM 4548 C CA . PRO B 1 210 ? -3.244 33.906 15.734 1 87.31 210 PRO B CA 1
ATOM 4549 C C . PRO B 1 210 ? -2.549 33.25 14.531 1 87.31 210 PRO B C 1
ATOM 4551 O O . PRO B 1 210 ? -1.699 33.906 13.898 1 87.31 210 PRO B O 1
ATOM 4554 N N . GLU B 1 211 ? -2.863 32.062 14.125 1 91.62 211 GLU B N 1
ATOM 4555 C CA . GLU B 1 211 ? -2.178 31.344 13.047 1 91.62 211 GLU B CA 1
ATOM 4556 C C . GLU B 1 211 ? -2.762 31.719 11.688 1 91.62 211 GLU B C 1
ATOM 4558 O O . GLU B 1 211 ? -2.135 31.484 10.656 1 91.62 211 GLU B O 1
ATOM 4563 N N . ARG B 1 212 ? -3.898 32.281 11.578 1 93.69 212 ARG B N 1
ATOM 4564 C CA . ARG B 1 212 ? -4.617 32.531 10.336 1 93.69 212 ARG B CA 1
ATOM 4565 C C . ARG B 1 212 ? -4.219 33.875 9.727 1 93.69 212 ARG B C 1
ATOM 4567 O O . ARG B 1 212 ? -4.047 34.875 10.453 1 93.69 212 ARG B O 1
ATOM 4574 N N . PHE B 1 213 ? -4.082 33.875 8.438 1 94.44 213 PHE B N 1
ATOM 4575 C CA . PHE B 1 213 ? -3.959 35.156 7.73 1 94.44 213 PHE B CA 1
ATOM 4576 C C . PHE B 1 213 ? -5.305 35.875 7.652 1 94.44 213 PHE B C 1
ATOM 4578 O O . PHE B 1 213 ? -6.285 35.312 7.164 1 94.44 213 PHE B O 1
ATOM 4585 N N . HIS B 1 214 ? -5.355 37.062 8.055 1 89.75 214 HIS B N 1
ATOM 4586 C CA . HIS B 1 214 ? -6.648 37.75 8.102 1 89.75 214 HIS B CA 1
ATOM 4587 C C . HIS B 1 214 ? -6.719 38.875 7.09 1 89.75 214 HIS B C 1
ATOM 4589 O O . HIS B 1 214 ? -7.809 39.312 6.715 1 89.75 214 HIS B O 1
ATOM 4595 N N . ILE B 1 215 ? -5.586 39.25 6.656 1 91.62 215 ILE B N 1
ATOM 4596 C CA . ILE B 1 215 ? -5.57 40.469 5.84 1 91.62 215 ILE B CA 1
ATOM 4597 C C . ILE B 1 215 ? -5.5 40.094 4.359 1 91.62 215 ILE B C 1
ATOM 4599 O O . ILE B 1 215 ? -6.258 40.625 3.543 1 91.62 215 ILE B O 1
ATOM 4603 N N . SER B 1 216 ? -4.617 39.188 4.055 1 93.69 216 SER B N 1
ATOM 4604 C CA . SER B 1 216 ? -4.41 38.75 2.672 1 93.69 216 SER B CA 1
ATOM 4605 C C . SER B 1 216 ? -4.785 37.281 2.479 1 93.69 216 SER B C 1
ATOM 4607 O O . SER B 1 216 ? -4.711 36.5 3.418 1 93.69 216 SER B O 1
ATOM 4609 N N . ALA B 1 217 ? -5.188 36.938 1.234 1 96.06 217 ALA B N 1
ATOM 4610 C CA . ALA B 1 217 ? -5.664 35.594 0.915 1 96.06 217 ALA B CA 1
ATOM 4611 C C . ALA B 1 217 ? -4.508 34.625 0.835 1 96.06 217 ALA B C 1
ATOM 4613 O O . ALA B 1 217 ? -4.211 34.094 -0.237 1 96.06 217 ALA B O 1
ATOM 4614 N N . GLU B 1 218 ? -3.92 34.312 1.952 1 97.31 218 GLU B N 1
ATOM 4615 C CA . GLU B 1 218 ? -2.734 33.469 2.066 1 97.31 218 GLU B CA 1
ATOM 4616 C C . GLU B 1 218 ? -3.027 32.219 2.871 1 97.31 218 GLU B C 1
ATOM 4618 O O . GLU B 1 218 ? -4.023 32.156 3.596 1 97.31 218 GLU B O 1
ATOM 4623 N N . VAL B 1 219 ? -2.291 31.219 2.645 1 97.94 219 VAL B N 1
ATOM 4624 C CA . VAL B 1 219 ? -2.357 29.984 3.414 1 97.94 219 VAL B CA 1
ATOM 4625 C C . VAL B 1 219 ? -0.982 29.328 3.451 1 97.94 219 VAL B C 1
ATOM 4627 O O . VAL B 1 219 ? -0.195 29.469 2.512 1 97.94 219 VAL B O 1
ATOM 4630 N N . LEU B 1 220 ? -0.682 28.594 4.523 1 98.25 220 LEU B N 1
ATOM 4631 C CA . LEU B 1 220 ? 0.588 27.906 4.684 1 98.25 220 LEU B CA 1
ATOM 4632 C C . LEU B 1 220 ? 0.387 26.391 4.629 1 98.25 220 LEU B C 1
ATOM 4634 O O . LEU B 1 220 ? -0.735 25.906 4.789 1 98.25 220 LEU B O 1
ATOM 4638 N N . GLY B 1 221 ? 1.447 25.75 4.332 1 98.12 221 GLY B N 1
ATOM 4639 C CA . GLY B 1 221 ? 1.45 24.297 4.512 1 98.12 221 GLY B CA 1
ATOM 4640 C C . GLY B 1 221 ? 1.412 23.891 5.973 1 98.12 221 GLY B C 1
ATOM 4641 O O . GLY B 1 221 ? 1.751 24.672 6.855 1 98.12 221 GLY B O 1
ATOM 4642 N N . SER B 1 222 ? 1.035 22.656 6.191 1 96.56 222 SER B N 1
ATOM 4643 C CA . SER B 1 222 ? 0.858 22.156 7.551 1 96.56 222 SER B CA 1
ATOM 4644 C C . SER B 1 222 ? 2.188 21.703 8.148 1 96.56 222 SER B C 1
ATOM 4646 O O . SER B 1 222 ? 2.314 21.594 9.375 1 96.56 222 SER B O 1
ATOM 4648 N N . THR B 1 223 ? 3.172 21.453 7.332 1 94.5 223 THR B N 1
ATOM 4649 C CA . THR B 1 223 ? 4.453 20.953 7.824 1 94.5 223 THR B CA 1
ATOM 4650 C C . THR B 1 223 ? 5.582 21.906 7.457 1 94.5 223 THR B C 1
ATOM 4652 O O . THR B 1 223 ? 5.699 22.328 6.305 1 94.5 223 THR B O 1
ATOM 4655 N N . GLY B 1 224 ? 6.344 22.234 8.438 1 95.94 224 GLY B N 1
ATOM 4656 C CA . GLY B 1 224 ? 7.52 23.062 8.203 1 95.94 224 GLY B CA 1
ATOM 4657 C C . GLY B 1 224 ? 8.789 22.25 8.023 1 95.94 224 GLY B C 1
ATOM 4658 O O . GLY B 1 224 ? 8.875 21.109 8.492 1 95.94 224 GLY B O 1
ATOM 4659 N N . PHE B 1 225 ? 9.727 22.875 7.344 1 97 225 PHE B N 1
ATOM 4660 C CA . PHE B 1 225 ? 10.992 22.219 7.039 1 97 225 PHE B CA 1
ATOM 4661 C C . PHE B 1 225 ? 12.156 22.953 7.695 1 97 225 PHE B C 1
ATOM 4663 O O . PHE B 1 225 ? 12.211 24.188 7.688 1 97 225 PHE B O 1
ATOM 4670 N N . ASN B 1 226 ? 13.07 22.172 8.305 1 96.88 226 ASN B N 1
ATOM 4671 C CA . ASN B 1 226 ? 14.25 22.781 8.906 1 96.88 226 ASN B CA 1
ATOM 4672 C C . ASN B 1 226 ? 15.508 21.969 8.617 1 96.88 226 ASN B C 1
ATOM 4674 O O . ASN B 1 226 ? 16.484 22.047 9.359 1 96.88 226 ASN B O 1
ATOM 4678 N N . SER B 1 227 ? 15.305 21.141 7.633 1 94.81 227 SER B N 1
ATOM 4679 C CA . SER B 1 227 ? 16.438 20.344 7.191 1 94.81 227 SER B CA 1
ATOM 4680 C C . SER B 1 227 ? 16.125 19.625 5.879 1 94.81 227 SER B C 1
ATOM 4682 O O . SER B 1 227 ? 14.969 19.578 5.449 1 94.81 227 SER B O 1
ATOM 4684 N N . ALA B 1 228 ? 17.109 19.203 5.184 1 92.62 228 ALA B N 1
ATOM 4685 C CA . ALA B 1 228 ? 17.016 18.281 4.047 1 92.62 228 ALA B CA 1
ATOM 4686 C C . ALA B 1 228 ? 16.391 18.984 2.836 1 92.62 228 ALA B C 1
ATOM 4688 O O . ALA B 1 228 ? 16.297 20.203 2.805 1 92.62 228 ALA B O 1
ATOM 4689 N N . SER B 1 229 ? 16.328 18.25 1.87 1 94.94 229 SER B N 1
ATOM 4690 C CA . SER B 1 229 ? 15.766 18.75 0.613 1 94.94 229 SER B CA 1
ATOM 4691 C C . SER B 1 229 ? 14.312 18.312 0.45 1 94.94 229 SER B C 1
ATOM 4693 O O . SER B 1 229 ? 13.953 17.188 0.801 1 94.94 229 SER B O 1
ATOM 4695 N N . HIS B 1 230 ? 13.547 19.219 0.011 1 95.81 230 HIS B N 1
ATOM 4696 C CA . HIS B 1 230 ? 12.125 18.984 -0.239 1 95.81 230 HIS B CA 1
ATOM 4697 C C . HIS B 1 230 ? 11.695 19.594 -1.571 1 95.81 230 HIS B C 1
ATOM 4699 O O . HIS B 1 230 ? 12.289 20.562 -2.043 1 95.81 230 HIS B O 1
ATOM 4705 N N . SER B 1 231 ? 10.742 19.016 -2.197 1 95.88 231 SER B N 1
ATOM 4706 C CA . SER B 1 231 ? 10.227 19.547 -3.453 1 95.88 231 SER B CA 1
ATOM 4707 C C . SER B 1 231 ? 8.75 19.203 -3.641 1 95.88 231 SER B C 1
ATOM 4709 O O . SER B 1 231 ? 8.289 18.172 -3.156 1 95.88 231 SER B O 1
ATOM 4711 N N . TRP B 1 232 ? 8.047 20.016 -4.289 1 96.75 232 TRP B N 1
ATOM 4712 C CA . TRP B 1 232 ? 6.656 19.766 -4.664 1 96.75 232 TRP B CA 1
ATOM 4713 C C . TRP B 1 232 ? 6.277 20.562 -5.906 1 96.75 232 TRP B C 1
ATOM 4715 O O . TRP B 1 232 ? 6.906 21.578 -6.211 1 96.75 232 TRP B O 1
ATOM 4725 N N . GLU B 1 233 ? 5.391 20.109 -6.645 1 97.19 233 GLU B N 1
ATOM 4726 C CA . GLU B 1 233 ? 4.914 20.719 -7.875 1 97.19 233 GLU B CA 1
ATOM 4727 C C . GLU B 1 233 ? 3.516 21.312 -7.691 1 97.19 233 GLU B C 1
ATOM 4729 O O . GLU B 1 233 ? 2.66 20.688 -7.055 1 97.19 233 GLU B O 1
ATOM 4734 N N . VAL B 1 234 ? 3.307 22.516 -8.188 1 98.38 234 VAL B N 1
ATOM 4735 C CA . VAL B 1 234 ? 2.014 23.188 -8.086 1 98.38 234 VAL B CA 1
ATOM 4736 C C . VAL B 1 234 ? 1.46 23.453 -9.484 1 98.38 234 VAL B C 1
ATOM 4738 O O . VAL B 1 234 ? 2.109 24.109 -10.305 1 98.38 234 VAL B O 1
ATOM 4741 N N . GLU B 1 235 ? 0.284 22.969 -9.758 1 98.44 235 GLU B N 1
ATOM 4742 C CA . GLU B 1 235 ? -0.438 23.312 -10.977 1 98.44 235 GLU B CA 1
ATOM 4743 C C . GLU B 1 235 ? -1.084 24.688 -10.859 1 98.44 235 GLU B C 1
ATOM 4745 O O . GLU B 1 235 ? -1.945 24.906 -10 1 98.44 235 GLU B O 1
ATOM 4750 N N . VAL B 1 236 ? -0.705 25.594 -11.648 1 97.88 236 VAL B N 1
ATOM 4751 C CA . VAL B 1 236 ? -1.236 26.953 -11.602 1 97.88 236 VAL B CA 1
ATOM 4752 C C . VAL B 1 236 ? -2.273 27.141 -12.703 1 97.88 236 VAL B C 1
ATOM 4754 O O . VAL B 1 236 ? -3.213 27.938 -12.555 1 97.88 236 VAL B O 1
ATOM 4757 N N . GLY B 1 237 ? -2.15 26.484 -13.82 1 94.88 237 GLY B N 1
ATOM 4758 C CA . GLY B 1 237 ? -3.139 26.453 -14.891 1 94.88 237 GLY B CA 1
ATOM 4759 C C . GLY B 1 237 ? -3.631 27.828 -15.297 1 94.88 237 GLY B C 1
ATOM 4760 O O . GLY B 1 237 ? -2.834 28.688 -15.664 1 94.88 237 GLY B O 1
ATOM 4761 N N . ASP B 1 238 ? -4.945 28.047 -15.125 1 95.31 238 ASP B N 1
ATOM 4762 C CA . ASP B 1 238 ? -5.586 29.281 -15.578 1 95.31 238 ASP B CA 1
ATOM 4763 C C . ASP B 1 238 ? -5.633 30.312 -14.469 1 95.31 238 ASP B C 1
ATOM 4765 O O . ASP B 1 238 ? -6.262 31.359 -14.617 1 95.31 238 ASP B O 1
ATOM 4769 N N . ASN B 1 239 ? -4.973 30.031 -13.352 1 97.56 239 ASN B N 1
ATOM 4770 C CA . ASN B 1 239 ? -4.918 31 -12.273 1 97.56 239 ASN B CA 1
ATOM 4771 C C . ASN B 1 239 ? -4.152 32.25 -12.68 1 97.56 239 ASN B C 1
ATOM 4773 O O . ASN B 1 239 ? -2.992 32.188 -13.094 1 97.56 239 ASN B O 1
ATOM 4777 N N . GLU B 1 240 ? -4.73 33.406 -12.539 1 96.19 240 GLU B N 1
ATOM 4778 C CA . GLU B 1 240 ? -4.148 34.625 -13.094 1 96.19 240 GLU B CA 1
ATOM 4779 C C . GLU B 1 240 ? -3.555 35.531 -12 1 96.19 240 GLU B C 1
ATOM 4781 O O . GLU B 1 240 ? -3.029 36.594 -12.289 1 96.19 240 GLU B O 1
ATOM 4786 N N . ASP B 1 241 ? -3.666 35.125 -10.789 1 98.06 241 ASP B N 1
ATOM 4787 C CA . ASP B 1 241 ? -3.164 35.906 -9.672 1 98.06 241 ASP B CA 1
ATOM 4788 C C . ASP B 1 241 ? -2.719 35.031 -8.523 1 98.06 241 ASP B C 1
ATOM 4790 O O . ASP B 1 241 ? -3.52 34.688 -7.648 1 98.06 241 ASP B O 1
ATOM 4794 N N . TRP B 1 242 ? -1.437 34.781 -8.469 1 98.44 242 TRP B N 1
ATOM 4795 C CA . TRP B 1 242 ? -0.962 33.875 -7.418 1 98.44 242 TRP B CA 1
ATOM 4796 C C . TRP B 1 242 ? 0.457 34.25 -6.992 1 98.44 242 TRP B C 1
ATOM 4798 O O . TRP B 1 242 ? 1.192 34.875 -7.746 1 98.44 242 TRP B O 1
ATOM 4808 N N . ILE B 1 243 ? 0.829 33.969 -5.773 1 98.56 243 ILE B N 1
ATOM 4809 C CA . ILE B 1 243 ? 2.168 33.969 -5.195 1 98.56 243 ILE B CA 1
ATOM 4810 C C . ILE B 1 243 ? 2.439 32.594 -4.574 1 98.56 243 ILE B C 1
ATOM 4812 O O . ILE B 1 243 ? 1.583 32.031 -3.883 1 98.56 243 ILE B O 1
ATOM 4816 N N . LEU B 1 244 ? 3.504 31.969 -4.902 1 98.31 244 LEU B N 1
ATOM 4817 C CA . LEU B 1 244 ? 3.807 30.688 -4.27 1 98.31 244 LEU B CA 1
ATOM 4818 C C . LEU B 1 244 ? 5.289 30.594 -3.932 1 98.31 244 LEU B C 1
ATOM 4820 O O . LEU B 1 244 ? 6.121 31.266 -4.547 1 98.31 244 LEU B O 1
ATOM 4824 N N . GLY B 1 245 ? 5.609 29.781 -2.92 1 98.56 245 GLY B N 1
ATOM 4825 C CA . GLY B 1 245 ? 6.965 29.562 -2.445 1 98.56 245 GLY B CA 1
ATOM 4826 C C . GLY B 1 245 ? 7.027 29.109 -0.997 1 98.56 245 GLY B C 1
ATOM 4827 O O . GLY B 1 245 ? 6.387 28.141 -0.618 1 98.56 245 GLY B O 1
ATOM 4828 N N . LEU B 1 246 ? 7.867 29.859 -0.243 1 98.5 246 LEU B N 1
ATOM 4829 C CA . LEU B 1 246 ? 8.078 29.5 1.154 1 98.5 246 LEU B CA 1
ATOM 4830 C C . LEU B 1 246 ? 7.961 30.734 2.055 1 98.5 246 LEU B C 1
ATOM 4832 O O . LEU B 1 246 ? 8.227 31.859 1.618 1 98.5 246 LEU B O 1
ATOM 4836 N N . ALA B 1 247 ? 7.535 30.453 3.23 1 98 247 ALA B N 1
ATOM 4837 C CA . ALA B 1 247 ? 7.477 31.484 4.266 1 98 247 ALA B CA 1
ATOM 4838 C C . ALA B 1 247 ? 8.102 31 5.566 1 98 247 ALA B C 1
ATOM 4840 O O . ALA B 1 247 ? 7.973 29.812 5.918 1 98 247 ALA B O 1
ATOM 4841 N N . SER B 1 248 ? 8.719 31.875 6.25 1 96.94 248 SER B N 1
ATOM 4842 C CA . SER B 1 248 ? 9.203 31.578 7.594 1 96.94 248 SER B CA 1
ATOM 4843 C C . SER B 1 248 ? 8.055 31.312 8.555 1 96.94 248 SER B C 1
ATOM 4845 O O . SER B 1 248 ? 6.98 31.906 8.43 1 96.94 248 SER B O 1
ATOM 4847 N N . GLU B 1 249 ? 8.305 30.5 9.539 1 94.75 249 GLU B N 1
ATOM 4848 C CA . GLU B 1 249 ? 7.297 30.203 10.547 1 94.75 249 GLU B CA 1
ATOM 4849 C C . GLU B 1 249 ? 6.961 31.438 11.375 1 94.75 249 GLU B C 1
ATOM 4851 O O . GLU B 1 249 ? 5.906 31.5 12.016 1 94.75 249 GLU B O 1
ATOM 4856 N N . ARG B 1 250 ? 7.703 32.5 11.281 1 92.38 250 ARG B N 1
ATOM 4857 C CA . ARG B 1 250 ? 7.578 33.656 12.156 1 92.38 250 ARG B CA 1
ATOM 4858 C C . ARG B 1 250 ? 6.863 34.812 11.445 1 92.38 250 ARG B C 1
ATOM 4860 O O . ARG B 1 250 ? 6.66 35.875 12.023 1 92.38 250 ARG B O 1
ATOM 4867 N N . VAL B 1 251 ? 6.473 34.562 10.25 1 94.5 251 VAL B N 1
ATOM 4868 C CA . VAL B 1 251 ? 5.848 35.656 9.523 1 94.5 251 VAL B CA 1
ATOM 4869 C C . VAL B 1 251 ? 4.582 36.094 10.242 1 94.5 251 VAL B C 1
ATOM 4871 O O . VAL B 1 251 ? 3.865 35.281 10.82 1 94.5 251 VAL B O 1
ATOM 4874 N N . LYS B 1 252 ? 4.344 37.344 10.203 1 89.44 252 LYS B N 1
ATOM 4875 C CA . LYS B 1 252 ? 3.168 37.906 10.859 1 89.44 252 LYS B CA 1
ATOM 4876 C C . LYS B 1 252 ? 1.896 37.594 10.07 1 89.44 252 LYS B C 1
ATOM 4878 O O . LYS B 1 252 ? 1.884 37.719 8.844 1 89.44 252 LYS B O 1
ATOM 4883 N N . ARG B 1 253 ? 0.87 37.312 10.812 1 90.75 253 ARG B N 1
ATOM 4884 C CA . ARG B 1 253 ? -0.379 36.906 10.18 1 90.75 253 ARG B CA 1
ATOM 4885 C C . ARG B 1 253 ? -1.389 38.062 10.172 1 90.75 253 ARG B C 1
ATOM 4887 O O . ARG B 1 253 ? -2.381 38 9.438 1 90.75 253 ARG B O 1
ATOM 4894 N N . ASP B 1 254 ? -1.14 39.062 10.984 1 86.38 254 ASP B N 1
ATOM 4895 C CA . ASP B 1 254 ? -2.125 40.125 11.18 1 86.38 254 ASP B CA 1
ATOM 4896 C C . ASP B 1 254 ? -1.741 41.406 10.406 1 86.38 254 ASP B C 1
ATOM 4898 O O . ASP B 1 254 ? -2.332 42.469 10.609 1 86.38 254 ASP B O 1
ATOM 4902 N N . GLN B 1 255 ? -0.676 41.312 9.617 1 88.31 255 GLN B N 1
ATOM 4903 C CA . GLN B 1 255 ? -0.253 42.438 8.797 1 88.31 255 GLN B CA 1
ATOM 4904 C C . GLN B 1 255 ? 0.072 42 7.371 1 88.31 255 GLN B C 1
ATOM 4906 O O . GLN B 1 255 ? 0.445 40.844 7.148 1 88.31 255 GLN B O 1
ATOM 4911 N N . GLU B 1 256 ? -0.207 42.906 6.543 1 86.69 256 GLU B N 1
ATOM 4912 C CA . GLU B 1 256 ? 0.18 42.625 5.164 1 86.69 256 GLU B CA 1
ATOM 4913 C C . GLU B 1 256 ? 1.587 43.125 4.871 1 86.69 256 GLU B C 1
ATOM 4915 O O . GLU B 1 256 ? 1.865 44.312 5.039 1 86.69 256 GLU B O 1
ATOM 4920 N N . VAL B 1 257 ? 2.395 42.219 4.645 1 90.12 257 VAL B N 1
ATOM 4921 C CA . VAL B 1 257 ? 3.754 42.594 4.25 1 90.12 257 VAL B CA 1
ATOM 4922 C C . VAL B 1 257 ? 4.086 41.969 2.898 1 90.12 257 VAL B C 1
ATOM 4924 O O . VAL B 1 257 ? 3.551 40.906 2.549 1 90.12 257 VAL B O 1
ATOM 4927 N N . PRO B 1 258 ? 4.953 42.719 2.15 1 93.19 258 PRO B N 1
ATOM 4928 C CA . PRO B 1 258 ? 5.355 42.125 0.879 1 93.19 258 PRO B CA 1
ATOM 4929 C C . PRO B 1 258 ? 6.039 40.75 1.062 1 93.19 258 PRO B C 1
ATOM 4931 O O . PRO B 1 258 ? 6.82 40.594 2 1 93.19 258 PRO B O 1
ATOM 4934 N N . ALA B 1 259 ? 5.73 39.844 0.182 1 95.5 259 ALA B N 1
ATOM 4935 C CA . ALA B 1 259 ? 6.27 38.5 0.255 1 95.5 259 ALA B CA 1
ATOM 4936 C C . ALA B 1 259 ? 7.699 38.438 -0.282 1 95.5 259 ALA B C 1
ATOM 4938 O O . ALA B 1 259 ? 7.969 37.781 -1.286 1 95.5 259 ALA B O 1
ATOM 4939 N N . ARG B 1 260 ? 8.578 39.094 0.426 1 96.56 260 ARG B N 1
ATOM 4940 C CA . ARG B 1 260 ? 9.984 39.219 0.056 1 96.56 260 ARG B CA 1
ATOM 4941 C C . ARG B 1 260 ? 10.891 38.656 1.147 1 96.56 260 ARG B C 1
ATOM 4943 O O . ARG B 1 260 ? 10.453 38.469 2.285 1 96.56 260 ARG B O 1
ATOM 4950 N N . PRO B 1 261 ? 12.125 38.375 0.789 1 96.19 261 PRO B N 1
ATOM 4951 C CA . PRO B 1 261 ? 13.023 37.719 1.745 1 96.19 261 PRO B CA 1
ATOM 4952 C C . PRO B 1 261 ? 13.211 38.531 3.027 1 96.19 261 PRO B C 1
ATOM 4954 O O . PRO B 1 261 ? 13.32 37.938 4.113 1 96.19 261 PRO B O 1
ATOM 4957 N N . GLU B 1 262 ? 13.164 39.781 2.973 1 94.56 262 GLU B N 1
ATOM 4958 C CA . GLU B 1 262 ? 13.359 40.625 4.148 1 94.56 262 GLU B CA 1
ATOM 4959 C C . GLU B 1 262 ? 12.227 40.438 5.156 1 94.56 262 GLU B C 1
ATOM 4961 O O . GLU B 1 262 ? 12.398 40.719 6.344 1 94.56 262 GLU B O 1
ATOM 4966 N N . ASN B 1 263 ? 11.125 40 4.57 1 95.25 263 ASN B N 1
ATOM 4967 C CA . ASN B 1 263 ? 9.961 39.75 5.426 1 95.25 263 ASN B CA 1
ATOM 4968 C C . ASN B 1 263 ? 9.766 38.281 5.703 1 95.25 263 ASN B C 1
ATOM 4970 O O . ASN B 1 263 ? 8.734 37.875 6.238 1 95.25 263 ASN B O 1
ATOM 4974 N N . GLY B 1 264 ? 10.641 37.469 5.246 1 96.19 264 GLY B N 1
ATOM 4975 C CA . GLY B 1 264 ? 10.602 36.062 5.562 1 96.19 264 GLY B CA 1
ATOM 4976 C C . GLY B 1 264 ? 9.914 35.219 4.492 1 96.19 264 GLY B C 1
ATOM 4977 O O . GLY B 1 264 ? 9.438 34.125 4.766 1 96.19 264 GLY B O 1
ATOM 4978 N N . PHE B 1 265 ? 9.859 35.781 3.266 1 97.25 265 PHE B N 1
ATOM 4979 C CA . PHE B 1 265 ? 9.211 35.094 2.166 1 97.25 265 PHE B CA 1
ATOM 4980 C C . PHE B 1 265 ? 10.18 34.875 1.012 1 97.25 265 PHE B C 1
ATOM 4982 O O . PHE B 1 265 ? 10.984 35.75 0.701 1 97.25 265 PHE B O 1
ATOM 4989 N N . TRP B 1 266 ? 10.195 33.781 0.409 1 98.12 266 TRP B N 1
ATOM 4990 C CA . TRP B 1 266 ? 10.875 33.469 -0.837 1 98.12 266 TRP B CA 1
ATOM 4991 C C . TRP B 1 266 ? 9.891 32.938 -1.879 1 98.12 266 TRP B C 1
ATOM 4993 O O . TRP B 1 266 ? 9.555 31.75 -1.892 1 98.12 266 TRP B O 1
ATOM 5003 N N . THR B 1 267 ? 9.5 33.875 -2.791 1 98.56 267 THR B N 1
ATOM 5004 C CA . THR B 1 267 ? 8.344 33.531 -3.609 1 98.56 267 THR B CA 1
ATOM 5005 C C . THR B 1 267 ? 8.508 34.062 -5.031 1 98.56 267 THR B C 1
ATOM 5007 O O . THR B 1 267 ? 9.359 34.938 -5.281 1 98.56 267 THR B O 1
ATOM 5010 N N . ILE B 1 268 ? 7.773 33.531 -5.926 1 98.44 268 ILE B N 1
ATOM 5011 C CA . ILE B 1 268 ? 7.52 34.094 -7.246 1 98.44 268 ILE B CA 1
ATOM 5012 C C . ILE B 1 268 ? 6.023 34.312 -7.434 1 98.44 268 ILE B C 1
ATOM 5014 O O . ILE B 1 268 ? 5.207 33.781 -6.68 1 98.44 268 ILE B O 1
ATOM 5018 N N . CYS B 1 269 ? 5.676 35.125 -8.445 1 98 269 CYS B N 1
ATOM 5019 C CA . CYS B 1 269 ? 4.254 35.438 -8.57 1 98 269 CYS B CA 1
ATOM 5020 C C . CYS B 1 269 ? 3.879 35.688 -10.023 1 98 269 CYS B C 1
ATOM 5022 O O . CYS B 1 269 ? 4.754 35.906 -10.867 1 98 269 CYS B O 1
ATOM 5024 N N . LEU B 1 270 ? 2.689 35.469 -10.32 1 97.75 270 LEU B N 1
ATOM 5025 C CA . LEU B 1 270 ? 2.01 35.969 -11.508 1 97.75 270 LEU B CA 1
ATOM 5026 C C . LEU B 1 270 ? 0.92 36.969 -11.125 1 97.75 270 LEU B C 1
ATOM 5028 O O . LEU B 1 270 ? -0.007 36.625 -10.391 1 97.75 270 LEU B O 1
ATOM 5032 N N . ARG B 1 271 ? 0.998 38.125 -11.5 1 95.38 271 ARG B N 1
ATOM 5033 C CA . ARG B 1 271 ? 0.018 39.188 -11.266 1 95.38 271 ARG B CA 1
ATOM 5034 C C . ARG B 1 271 ? -0.048 40.125 -12.445 1 95.38 271 ARG B C 1
ATOM 5036 O O . ARG B 1 271 ? 0.986 40.562 -12.961 1 95.38 271 ARG B O 1
ATOM 5043 N N . ASP B 1 272 ? -1.19 40.469 -12.859 1 93.75 272 ASP B N 1
ATOM 5044 C CA . ASP B 1 272 ? -1.418 41.375 -13.977 1 93.75 272 ASP B CA 1
ATOM 5045 C C . ASP B 1 272 ? -0.676 40.906 -15.227 1 93.75 272 ASP B C 1
ATOM 5047 O O . ASP B 1 272 ? -0.045 41.688 -15.922 1 93.75 272 ASP B O 1
ATOM 5051 N N . GLY B 1 273 ? -0.607 39.656 -15.375 1 92.25 273 GLY B N 1
ATOM 5052 C CA . GLY B 1 273 ? -0.046 39.062 -16.578 1 92.25 273 GLY B CA 1
ATOM 5053 C C . GLY B 1 273 ? 1.47 39 -16.562 1 92.25 273 GLY B C 1
ATOM 5054 O O . GLY B 1 273 ? 2.09 38.594 -17.547 1 92.25 273 GLY B O 1
ATOM 5055 N N . GLN B 1 274 ? 2.09 39.375 -15.508 1 95 274 GLN B N 1
ATOM 5056 C CA . GLN B 1 274 ? 3.547 39.438 -15.43 1 95 274 GLN B CA 1
ATOM 5057 C C . GLN B 1 274 ? 4.066 38.469 -14.352 1 95 274 GLN B C 1
ATOM 5059 O O . GLN B 1 274 ? 3.523 38.438 -13.242 1 95 274 GLN B O 1
ATOM 5064 N N . TYR B 1 275 ? 5.016 37.719 -14.766 1 97.12 275 TYR B N 1
ATOM 5065 C CA . TYR B 1 275 ? 5.727 36.906 -13.797 1 97.12 275 TYR B CA 1
ATOM 5066 C C . TYR B 1 275 ? 6.832 37.688 -13.109 1 97.12 275 TYR B C 1
ATOM 5068 O O . TYR B 1 275 ? 7.551 38.469 -13.758 1 97.12 275 TYR B O 1
ATOM 5076 N N . ARG B 1 276 ? 6.973 37.531 -11.789 1 97.81 276 ARG B N 1
ATOM 5077 C CA . ARG B 1 276 ? 8.031 38.219 -11.047 1 97.81 276 ARG B CA 1
ATOM 5078 C C . ARG B 1 276 ? 8.617 37.312 -9.969 1 97.81 276 ARG B C 1
ATOM 5080 O O . ARG B 1 276 ? 7.91 36.469 -9.406 1 97.81 276 ARG B O 1
ATOM 5087 N N . ALA B 1 277 ? 9.891 37.406 -9.75 1 98.12 277 ALA B N 1
ATOM 5088 C CA . ALA B 1 277 ? 10.508 36.938 -8.516 1 98.12 277 ALA B CA 1
ATOM 5089 C C . ALA B 1 277 ? 10.414 38 -7.422 1 98.12 277 ALA B C 1
ATOM 5091 O O . ALA B 1 277 ? 10.766 39.188 -7.645 1 98.12 277 ALA B O 1
ATOM 5092 N N . MET B 1 278 ? 9.891 37.594 -6.336 1 97.81 278 MET B N 1
ATOM 5093 C CA . MET B 1 278 ? 9.727 38.562 -5.258 1 97.81 278 MET B CA 1
ATOM 5094 C C . MET B 1 278 ? 11.023 38.719 -4.465 1 97.81 278 MET B C 1
ATOM 5096 O O . MET B 1 278 ? 11.031 38.594 -3.242 1 97.81 278 MET B O 1
ATOM 5100 N N . ALA B 1 279 ? 12.039 39.062 -5.184 1 96.12 279 ALA B N 1
ATOM 5101 C CA . ALA B 1 279 ? 13.328 39.344 -4.586 1 96.12 279 ALA B CA 1
ATOM 5102 C C . ALA B 1 279 ? 13.367 40.781 -4.051 1 96.12 279 ALA B C 1
ATOM 5104 O O . ALA B 1 279 ? 12.344 41.469 -4.031 1 96.12 279 ALA B O 1
ATOM 5105 N N . SER B 1 280 ? 14.484 41.125 -3.529 1 91.5 280 SER B N 1
ATOM 5106 C CA . SER B 1 280 ? 14.68 42.5 -3.059 1 91.5 280 SER B CA 1
ATOM 5107 C C . SER B 1 280 ? 15.734 43.219 -3.887 1 91.5 280 SER B C 1
ATOM 5109 O O . SER B 1 280 ? 16.938 43.062 -3.666 1 91.5 280 SER B O 1
ATOM 5111 N N . PRO B 1 281 ? 15.266 44.062 -4.809 1 93.25 281 PRO B N 1
ATOM 5112 C CA . PRO B 1 281 ? 13.883 44.344 -5.207 1 93.25 281 PRO B CA 1
ATOM 5113 C C . PRO B 1 281 ? 13.289 43.25 -6.102 1 93.25 281 PRO B C 1
ATOM 5115 O O . PRO B 1 281 ? 14.016 42.375 -6.582 1 93.25 281 PRO B O 1
ATOM 5118 N N . PRO B 1 282 ? 12.016 43.344 -6.359 1 95.62 282 PRO B N 1
ATOM 5119 C CA . PRO B 1 282 ? 11.391 42.344 -7.238 1 95.62 282 PRO B CA 1
ATOM 5120 C C . PRO B 1 282 ? 11.969 42.344 -8.648 1 95.62 282 PRO B C 1
ATOM 5122 O O . PRO B 1 282 ? 12.383 43.406 -9.141 1 95.62 282 PRO B O 1
ATOM 5125 N N . MET B 1 283 ? 11.992 41.219 -9.266 1 96.19 283 MET B N 1
ATOM 5126 C CA . MET B 1 283 ? 12.578 41.062 -10.594 1 96.19 283 MET B CA 1
ATOM 5127 C C . MET B 1 283 ? 11.594 40.438 -11.562 1 96.19 283 MET B C 1
ATOM 5129 O O . MET B 1 283 ? 10.953 39.438 -11.234 1 96.19 283 MET B O 1
ATOM 5133 N N . ALA B 1 284 ? 11.562 41.062 -12.734 1 95.88 284 ALA B N 1
ATOM 5134 C CA . ALA B 1 284 ? 10.727 40.5 -13.773 1 95.88 284 ALA B CA 1
ATOM 5135 C C . ALA B 1 284 ? 11.328 39.188 -14.297 1 95.88 284 ALA B C 1
ATOM 5137 O O . ALA B 1 284 ? 12.547 39.094 -14.477 1 95.88 284 ALA B O 1
ATOM 5138 N N . LEU B 1 285 ? 10.461 38.25 -14.422 1 95.62 285 LEU B N 1
ATOM 5139 C CA . LEU B 1 285 ? 10.922 36.938 -14.93 1 95.62 285 LEU B CA 1
ATOM 5140 C C . LEU B 1 285 ? 10.562 36.781 -16.406 1 95.62 285 LEU B C 1
ATOM 5142 O O . LEU B 1 285 ? 9.477 37.188 -16.828 1 95.62 285 LEU B O 1
ATOM 5146 N N . LYS B 1 286 ? 11.5 36.281 -17.203 1 88.19 286 LYS B N 1
ATOM 5147 C CA . LYS B 1 286 ? 11.242 35.969 -18.609 1 88.19 286 LYS B CA 1
ATOM 5148 C C . LYS B 1 286 ? 10.758 34.531 -18.766 1 88.19 286 LYS B C 1
ATOM 5150 O O . LYS B 1 286 ? 11.539 33.594 -18.656 1 88.19 286 LYS B O 1
ATOM 5155 N N . VAL B 1 287 ? 9.523 34.5 -18.844 1 84.62 287 VAL B N 1
ATOM 5156 C CA . VAL B 1 287 ? 8.914 33.188 -19.062 1 84.62 287 VAL B CA 1
ATOM 5157 C C . VAL B 1 287 ? 8.266 33.156 -20.438 1 84.62 287 VAL B C 1
ATOM 5159 O O . VAL B 1 287 ? 7.441 34 -20.766 1 84.62 287 VAL B O 1
ATOM 5162 N N . GLU B 1 288 ? 8.773 32.438 -21.328 1 75.69 288 GLU B N 1
ATOM 5163 C CA . GLU B 1 288 ? 8.312 32.406 -22.719 1 75.69 288 GLU B CA 1
ATOM 5164 C C . GLU B 1 288 ? 6.848 31.969 -22.797 1 75.69 288 GLU B C 1
ATOM 5166 O O . GLU B 1 288 ? 6.043 32.625 -23.469 1 75.69 288 GLU B O 1
ATOM 5171 N N . ASP B 1 289 ? 6.453 30.828 -22.203 1 83.31 289 ASP B N 1
ATOM 5172 C CA . ASP B 1 289 ? 5.102 30.281 -22.219 1 83.31 289 ASP B CA 1
ATOM 5173 C C . ASP B 1 289 ? 4.453 30.359 -20.844 1 83.31 289 ASP B C 1
ATOM 5175 O O . ASP B 1 289 ? 5.148 30.359 -19.828 1 83.31 289 ASP B O 1
ATOM 5179 N N . LYS B 1 290 ? 3.162 30.516 -20.969 1 90.44 290 LYS B N 1
ATOM 5180 C CA . LYS B 1 290 ? 2.404 30.516 -19.719 1 90.44 290 LYS B CA 1
ATOM 5181 C C . LYS B 1 290 ? 2.719 29.281 -18.891 1 90.44 290 LYS B C 1
ATOM 5183 O O . LYS B 1 290 ? 2.674 28.156 -19.391 1 90.44 290 LYS B O 1
ATOM 5188 N N . LEU B 1 291 ? 3.039 29.531 -17.656 1 94.31 291 LEU B N 1
ATOM 5189 C CA . LEU B 1 291 ? 3.361 28.422 -16.766 1 94.31 291 LEU B CA 1
ATOM 5190 C C . LEU B 1 291 ? 2.113 27.594 -16.453 1 94.31 291 LEU B C 1
ATOM 5192 O O . LEU B 1 291 ? 1.076 28.156 -16.094 1 94.31 291 LEU B O 1
ATOM 5196 N N . GLN B 1 292 ? 2.188 26.328 -16.656 1 95.5 292 GLN B N 1
ATOM 5197 C CA . GLN B 1 292 ? 1.093 25.438 -16.281 1 95.5 292 GLN B CA 1
ATOM 5198 C C . GLN B 1 292 ? 1.321 24.844 -14.898 1 95.5 292 GLN B C 1
ATOM 5200 O O . GLN B 1 292 ? 0.365 24.531 -14.188 1 95.5 292 GLN B O 1
ATOM 5205 N N . SER B 1 293 ? 2.545 24.719 -14.547 1 96.56 293 SER B N 1
ATOM 5206 C CA . SER B 1 293 ? 2.939 24.219 -13.234 1 96.56 293 SER B CA 1
ATOM 5207 C C . SER B 1 293 ? 4.309 24.766 -12.828 1 96.56 293 SER B C 1
ATOM 5209 O O . SER B 1 293 ? 5.078 25.219 -13.68 1 96.56 293 SER B O 1
ATOM 5211 N N . VAL B 1 294 ? 4.555 24.812 -11.594 1 97.31 294 VAL B N 1
ATOM 5212 C CA . VAL B 1 294 ? 5.82 25.281 -11.047 1 97.31 294 VAL B CA 1
ATOM 5213 C C . VAL B 1 294 ? 6.363 24.266 -10.055 1 97.31 294 VAL B C 1
ATOM 5215 O O . VAL B 1 294 ? 5.637 23.812 -9.164 1 97.31 294 VAL B O 1
ATOM 5218 N N . LEU B 1 295 ? 7.57 23.891 -10.25 1 97.56 295 LEU B N 1
ATOM 5219 C CA . LEU B 1 295 ? 8.266 23.047 -9.289 1 97.56 295 LEU B CA 1
ATOM 5220 C C . LEU B 1 295 ? 9.023 23.875 -8.266 1 97.56 295 LEU B C 1
ATOM 5222 O O . LEU B 1 295 ? 9.844 24.719 -8.633 1 97.56 295 LEU B O 1
ATOM 5226 N N . VAL B 1 296 ? 8.68 23.734 -7.051 1 97.88 296 VAL B N 1
ATOM 5227 C CA . VAL B 1 296 ? 9.359 24.406 -5.957 1 97.88 296 VAL B CA 1
ATOM 5228 C C . VAL B 1 296 ? 10.32 23.453 -5.262 1 97.88 296 VAL B C 1
ATOM 5230 O O . VAL B 1 296 ? 9.93 22.344 -4.863 1 97.88 296 VAL B O 1
ATOM 5233 N N . GLN B 1 297 ? 11.578 23.828 -5.117 1 97 297 GLN B N 1
ATOM 5234 C CA . GLN B 1 297 ? 12.586 23.016 -4.449 1 97 297 GLN B CA 1
ATOM 5235 C C . GLN B 1 297 ? 13.258 23.797 -3.32 1 97 297 GLN B C 1
ATOM 5237 O O . GLN B 1 297 ? 13.688 24.938 -3.514 1 97 297 GLN B O 1
ATOM 5242 N N . LEU B 1 298 ? 13.273 23.188 -2.188 1 97.56 298 LEU B N 1
ATOM 5243 C CA . LEU B 1 298 ? 13.969 23.75 -1.029 1 97.56 298 LEU B CA 1
ATOM 5244 C C . LEU B 1 298 ? 15.141 22.859 -0.618 1 97.56 298 LEU B C 1
ATOM 5246 O O . LEU B 1 298 ? 14.969 21.656 -0.396 1 97.56 298 LEU B O 1
ATOM 5250 N N . ASN B 1 299 ? 16.25 23.391 -0.672 1 96.69 299 ASN B N 1
ATOM 5251 C CA . ASN B 1 299 ? 17.375 22.812 0.045 1 96.69 299 ASN B CA 1
ATOM 5252 C C . ASN B 1 299 ? 17.719 23.609 1.294 1 96.69 299 ASN B C 1
ATOM 5254 O O . ASN B 1 299 ? 18.438 24.609 1.215 1 96.69 299 ASN B O 1
ATOM 5258 N N . TRP B 1 300 ? 17.25 23.203 2.402 1 96.06 300 TRP B N 1
ATOM 5259 C CA . TRP B 1 300 ? 17.375 23.969 3.631 1 96.06 300 TRP B CA 1
ATOM 5260 C C . TRP B 1 300 ? 18.844 24.047 4.074 1 96.06 300 TRP B C 1
ATOM 5262 O O . TRP B 1 300 ? 19.312 25.109 4.473 1 96.06 300 TRP B O 1
ATOM 5272 N N . ASP B 1 301 ? 19.516 22.984 3.926 1 95.56 301 ASP B N 1
ATOM 5273 C CA . ASP B 1 301 ? 20.906 22.906 4.387 1 95.56 301 ASP B CA 1
ATOM 5274 C C . ASP B 1 301 ? 21.812 23.828 3.57 1 95.56 301 ASP B C 1
ATOM 5276 O O . ASP B 1 301 ? 22.703 24.469 4.121 1 95.56 301 ASP B O 1
ATOM 5280 N N . SER B 1 302 ? 21.562 23.859 2.303 1 95.75 302 SER B N 1
ATOM 5281 C CA . SER B 1 302 ? 22.391 24.688 1.44 1 95.75 302 SER B CA 1
ATOM 5282 C C . SER B 1 302 ? 21.812 26.094 1.304 1 95.75 302 SER B C 1
ATOM 5284 O O . SER B 1 302 ? 22.422 26.969 0.677 1 95.75 302 SER B O 1
ATOM 5286 N N . GLY B 1 303 ? 20.656 26.328 1.784 1 96.25 303 GLY B N 1
ATOM 5287 C CA . GLY B 1 303 ? 20.031 27.641 1.771 1 96.25 303 GLY B CA 1
ATOM 5288 C C . GLY B 1 303 ? 19.578 28.062 0.391 1 96.25 303 GLY B C 1
ATOM 5289 O O . GLY B 1 303 ? 19.891 29.172 -0.063 1 96.25 303 GLY B O 1
ATOM 5290 N N . GLU B 1 304 ? 18.875 27.188 -0.254 1 97.5 304 GLU B N 1
ATOM 5291 C CA . GLU B 1 304 ? 18.438 27.484 -1.615 1 97.5 304 GLU B CA 1
ATOM 5292 C C . GLU B 1 304 ? 16.953 27.188 -1.799 1 97.5 304 GLU B C 1
ATOM 5294 O O . GLU B 1 304 ? 16.453 26.172 -1.312 1 97.5 304 GLU B O 1
ATOM 5299 N N . VAL B 1 305 ? 16.266 28.109 -2.404 1 98.06 305 VAL B N 1
ATOM 5300 C CA . VAL B 1 305 ? 14.914 27.922 -2.902 1 98.06 305 VAL B CA 1
ATOM 5301 C C . VAL B 1 305 ? 14.891 28.078 -4.418 1 98.06 305 VAL B C 1
ATOM 5303 O O . VAL B 1 305 ? 15.164 29.172 -4.934 1 98.06 305 VAL B O 1
ATOM 5306 N N . ILE B 1 306 ? 14.539 27.016 -5.074 1 97.69 306 ILE B N 1
ATOM 5307 C CA . ILE B 1 306 ? 14.625 27.047 -6.531 1 97.69 306 ILE B CA 1
ATOM 5308 C C . ILE B 1 306 ? 13.234 26.828 -7.125 1 97.69 306 ILE B C 1
ATOM 5310 O O . ILE B 1 306 ? 12.492 25.938 -6.684 1 97.69 306 ILE B O 1
ATOM 5314 N N . PHE B 1 307 ? 12.883 27.625 -8.094 1 97.75 307 PHE B N 1
ATOM 5315 C CA . PHE B 1 307 ? 11.672 27.469 -8.891 1 97.75 307 PHE B CA 1
ATOM 5316 C C . PHE B 1 307 ? 12.008 27.047 -10.312 1 97.75 307 PHE B C 1
ATOM 5318 O O . PHE B 1 307 ? 12.836 27.688 -10.977 1 97.75 307 PHE B O 1
ATOM 5325 N N . SER B 1 308 ? 11.375 26.047 -10.742 1 96.25 308 SER B N 1
ATOM 5326 C CA . SER B 1 308 ? 11.688 25.562 -12.078 1 96.25 308 SER B CA 1
ATOM 5327 C C . SER B 1 308 ? 10.438 25.078 -12.805 1 96.25 308 SER B C 1
ATOM 5329 O O . SER B 1 308 ? 9.391 24.891 -12.18 1 96.25 308 SER B O 1
ATOM 5331 N N . LYS B 1 309 ? 10.539 24.938 -14.117 1 93.81 309 LYS B N 1
ATOM 5332 C CA . LYS B 1 309 ? 9.531 24.25 -14.922 1 93.81 309 LYS B CA 1
ATOM 5333 C C . LYS B 1 309 ? 9.68 22.734 -14.797 1 93.81 309 LYS B C 1
ATOM 5335 O O . LYS B 1 309 ? 10.758 22.188 -15.039 1 93.81 309 LYS B O 1
ATOM 5340 N N . PRO B 1 310 ? 8.648 22.078 -14.375 1 90.44 310 PRO B N 1
ATOM 5341 C CA . PRO B 1 310 ? 8.797 20.641 -14.133 1 90.44 310 PRO B CA 1
ATOM 5342 C C . PRO B 1 310 ? 9.117 19.859 -15.406 1 90.44 310 PRO B C 1
ATOM 5344 O O . PRO B 1 310 ? 9.781 18.828 -15.352 1 90.44 310 PRO B O 1
ATOM 5347 N N . SER B 1 311 ? 8.625 20.234 -16.547 1 81.81 311 SER B N 1
ATOM 5348 C CA . SER B 1 311 ? 8.75 19.484 -17.797 1 81.81 311 SER B CA 1
ATOM 5349 C C . SER B 1 311 ? 10.203 19.438 -18.266 1 81.81 311 SER B C 1
ATOM 5351 O O . SER B 1 311 ? 10.656 18.406 -18.781 1 81.81 311 SER B O 1
ATOM 5353 N N . CYS B 1 312 ? 10.938 20.5 -18.078 1 80.25 312 CYS B N 1
ATOM 5354 C CA . CYS B 1 312 ? 12.297 20.547 -18.625 1 80.25 312 CYS B CA 1
ATOM 5355 C C . CYS B 1 312 ? 13.305 20.922 -17.547 1 80.25 312 CYS B C 1
ATOM 5357 O O . CYS B 1 312 ? 14.492 21.062 -17.828 1 80.25 312 CYS B O 1
ATOM 5359 N N . GLN B 1 313 ? 12.914 21.141 -16.375 1 81.38 313 GLN B N 1
ATOM 5360 C CA . GLN B 1 313 ? 13.742 21.484 -15.227 1 81.38 313 GLN B CA 1
ATOM 5361 C C . GLN B 1 313 ? 14.484 22.797 -15.461 1 81.38 313 GLN B C 1
ATOM 5363 O O . GLN B 1 313 ? 15.594 22.984 -14.961 1 81.38 313 GLN B O 1
ATOM 5368 N N . GLU B 1 314 ? 13.898 23.562 -16.297 1 89.62 314 GLU B N 1
ATOM 5369 C CA . GLU B 1 314 ? 14.445 24.891 -16.484 1 89.62 314 GLU B CA 1
ATOM 5370 C C . GLU B 1 314 ? 14.211 25.766 -15.258 1 89.62 314 GLU B C 1
ATOM 5372 O O . GLU B 1 314 ? 13.07 25.938 -14.812 1 89.62 314 GLU B O 1
ATOM 5377 N N . ILE B 1 315 ? 15.297 26.297 -14.805 1 94.5 315 ILE B N 1
ATOM 5378 C CA . ILE B 1 315 ? 15.219 27.125 -13.609 1 94.5 315 ILE B CA 1
ATOM 5379 C C . ILE B 1 315 ? 14.586 28.469 -13.945 1 94.5 315 ILE B C 1
ATOM 5381 O O . ILE B 1 315 ? 15.031 29.156 -14.867 1 94.5 315 ILE B O 1
ATOM 5385 N N . ILE B 1 316 ? 13.57 28.797 -13.312 1 95.25 316 ILE B N 1
ATOM 5386 C CA . ILE B 1 316 ? 12.898 30.094 -13.438 1 95.25 316 ILE B CA 1
ATOM 5387 C C . ILE B 1 316 ? 13.617 31.125 -12.57 1 95.25 316 ILE B C 1
ATOM 5389 O O . ILE B 1 316 ? 13.977 32.219 -13.047 1 95.25 316 ILE B O 1
ATOM 5393 N N . TYR B 1 317 ? 13.82 30.781 -11.312 1 96.69 317 TYR B N 1
ATOM 5394 C CA . TYR B 1 317 ? 14.508 31.672 -10.375 1 96.69 317 TYR B CA 1
ATOM 5395 C C . TYR B 1 317 ? 15.031 30.875 -9.172 1 96.69 317 TYR B C 1
ATOM 5397 O O . TYR B 1 317 ? 14.477 29.828 -8.82 1 96.69 317 TYR B O 1
ATOM 5405 N N . ALA B 1 318 ? 16.062 31.375 -8.555 1 97.56 318 ALA B N 1
ATOM 5406 C CA . ALA B 1 318 ? 16.625 30.734 -7.371 1 97.56 318 ALA B CA 1
ATOM 5407 C C . ALA B 1 318 ? 17 31.766 -6.316 1 97.56 318 ALA B C 1
ATOM 5409 O O . ALA B 1 318 ? 17.625 32.781 -6.629 1 97.56 318 ALA B O 1
ATOM 5410 N N . PHE B 1 319 ? 16.547 31.547 -5.133 1 98 319 PHE B N 1
ATOM 5411 C CA . PHE B 1 319 ? 16.984 32.344 -3.984 1 98 319 PHE B CA 1
ATOM 5412 C C . PHE B 1 319 ? 18.125 31.625 -3.254 1 98 319 PHE B C 1
ATOM 5414 O O . PHE B 1 319 ? 18.141 30.391 -3.16 1 98 319 PHE B O 1
ATOM 5421 N N . LYS B 1 320 ? 19 32.312 -2.779 1 96.25 320 LYS B N 1
ATOM 5422 C CA . LYS B 1 320 ? 20.047 31.797 -1.913 1 96.25 320 LYS B CA 1
ATOM 5423 C C . LYS B 1 320 ? 20.125 32.594 -0.604 1 96.25 320 LYS B C 1
ATOM 5425 O O . LYS B 1 320 ? 20.188 33.812 -0.612 1 96.25 320 LYS B O 1
ATOM 5430 N N . GLN B 1 321 ? 20 31.891 0.421 1 93 321 GLN B N 1
ATOM 5431 C CA . GLN B 1 321 ? 20.016 32.5 1.749 1 93 321 GLN B CA 1
ATOM 5432 C C . GLN B 1 321 ? 20.297 31.453 2.824 1 93 321 GLN B C 1
ATOM 5434 O O . GLN B 1 321 ? 19.906 30.297 2.684 1 93 321 GLN B O 1
ATOM 5439 N N . VAL B 1 322 ? 20.922 31.844 3.844 1 92.31 322 VAL B N 1
ATOM 5440 C CA . VAL B 1 322 ? 21.094 30.969 4.996 1 92.31 322 VAL B CA 1
ATOM 5441 C C . VAL B 1 322 ? 19.844 31.031 5.883 1 92.31 322 VAL B C 1
ATOM 5443 O O . VAL B 1 322 ? 19.5 32.094 6.41 1 92.31 322 VAL B O 1
ATOM 5446 N N . PHE B 1 323 ? 19.219 29.875 6.02 1 94.62 323 PHE B N 1
ATOM 5447 C CA . PHE B 1 323 ? 17.984 29.844 6.797 1 94.62 323 PHE B CA 1
ATOM 5448 C C . PHE B 1 323 ? 18.266 29.531 8.258 1 94.62 323 PHE B C 1
ATOM 5450 O O . PHE B 1 323 ? 19.141 28.719 8.562 1 94.62 323 PHE B O 1
ATOM 5457 N N . THR B 1 324 ? 17.547 30.125 9.102 1 92.38 324 THR B N 1
ATOM 5458 C CA . THR B 1 324 ? 17.688 29.859 10.523 1 92.38 324 THR B CA 1
ATOM 5459 C C . THR B 1 324 ? 16.375 29.359 11.117 1 92.38 324 THR B C 1
ATOM 5461 O O . THR B 1 324 ? 16.359 28.75 12.188 1 92.38 324 THR B O 1
ATOM 5464 N N . GLU B 1 325 ? 15.312 29.656 10.422 1 94.06 325 GLU B N 1
ATOM 5465 C CA . GLU B 1 325 ? 13.984 29.281 10.914 1 94.06 325 GLU B CA 1
ATOM 5466 C C . GLU B 1 325 ? 13.375 28.188 10.055 1 94.06 325 GLU B C 1
ATOM 5468 O O . GLU B 1 325 ? 13.859 27.906 8.953 1 94.06 325 GLU B O 1
ATOM 5473 N N . LYS B 1 326 ? 12.352 27.625 10.648 1 96.56 326 LYS B N 1
ATOM 5474 C CA . LYS B 1 326 ? 11.547 26.688 9.883 1 96.56 326 LYS B CA 1
ATOM 5475 C C . LYS B 1 326 ? 10.805 27.391 8.75 1 96.56 326 LYS B C 1
ATOM 5477 O O . LYS B 1 326 ? 10.281 28.484 8.938 1 96.56 326 LYS B O 1
ATOM 5482 N N . LEU B 1 327 ? 10.812 26.688 7.625 1 98.12 327 LEU B N 1
ATOM 5483 C CA . LEU B 1 327 ? 10.125 27.25 6.469 1 98.12 327 LEU B CA 1
ATOM 5484 C C . LEU B 1 327 ? 8.891 26.438 6.117 1 98.12 327 LEU B C 1
ATOM 5486 O O . LEU B 1 327 ? 8.922 25.203 6.188 1 98.12 327 LEU B O 1
ATOM 5490 N N . LEU B 1 328 ? 7.828 27.109 5.777 1 98.5 328 LEU B N 1
ATOM 5491 C CA . LEU B 1 328 ? 6.582 26.438 5.398 1 98.5 328 LEU B CA 1
ATOM 5492 C C . LEU B 1 328 ? 6.215 26.766 3.955 1 98.5 328 LEU B C 1
ATOM 5494 O O . LEU B 1 328 ? 6.465 27.875 3.48 1 98.5 328 LEU B O 1
ATOM 5498 N N . PRO B 1 329 ? 5.645 25.812 3.256 1 98.69 329 PRO B N 1
ATOM 5499 C CA . PRO B 1 329 ? 5.066 26.156 1.954 1 98.69 329 PRO B CA 1
ATOM 5500 C C . PRO B 1 329 ? 4.059 27.297 2.039 1 98.69 329 PRO B C 1
ATOM 5502 O O . PRO B 1 329 ? 3.285 27.375 2.998 1 98.69 329 PRO B O 1
ATOM 5505 N N . TYR B 1 330 ? 4.102 28.156 1.12 1 98.69 330 TYR B N 1
ATOM 5506 C CA . TYR B 1 330 ? 3.322 29.391 1.153 1 98.69 330 TYR B CA 1
ATOM 5507 C C . TYR B 1 330 ? 2.547 29.578 -0.145 1 98.69 330 TYR B C 1
ATOM 5509 O O . TYR B 1 330 ? 3.09 29.391 -1.234 1 98.69 330 TYR B O 1
ATOM 5517 N N . PHE B 1 331 ? 1.257 30.016 -0.013 1 98.75 331 PHE B N 1
ATOM 5518 C CA . PHE B 1 331 ? 0.406 30.234 -1.179 1 98.75 331 PHE B CA 1
ATOM 5519 C C . PHE B 1 331 ? -0.457 31.469 -1.001 1 98.75 331 PHE B C 1
ATOM 5521 O O . PHE B 1 331 ? -0.952 31.734 0.096 1 98.75 331 PHE B O 1
ATOM 5528 N N . TYR B 1 332 ? -0.604 32.156 -2.033 1 98.25 332 TYR B N 1
ATOM 5529 C CA . TYR B 1 332 ? -1.542 33.281 -2.162 1 98.25 332 TYR B CA 1
ATOM 5530 C C . TYR B 1 332 ? -2.285 33.188 -3.49 1 98.25 332 TYR B C 1
ATOM 5532 O O . TYR B 1 332 ? -1.694 32.875 -4.523 1 98.25 332 TYR B O 1
ATOM 5540 N N . THR B 1 333 ? -3.594 33.438 -3.494 1 98.5 333 THR B N 1
ATOM 5541 C CA . THR B 1 333 ? -4.297 33.594 -4.762 1 98.5 333 THR B CA 1
ATOM 5542 C C . THR B 1 333 ? -5.582 34.406 -4.559 1 98.5 333 THR B C 1
ATOM 5544 O O . THR B 1 333 ? -6.23 34.281 -3.514 1 98.5 333 THR B O 1
ATOM 5547 N N . GLN B 1 334 ? -5.941 35.188 -5.461 1 96.94 334 GLN B N 1
ATOM 5548 C CA . GLN B 1 334 ? -7.238 35.844 -5.512 1 96.94 334 GLN B CA 1
ATOM 5549 C C . GLN B 1 334 ? -8.008 35.469 -6.773 1 96.94 334 GLN B C 1
ATOM 5551 O O . GLN B 1 334 ? -8.859 36.219 -7.242 1 96.94 334 GLN B O 1
ATOM 5556 N N . SER B 1 335 ? -7.582 34.375 -7.309 1 97.12 335 SER B N 1
ATOM 5557 C CA . SER B 1 335 ? -8.234 33.875 -8.508 1 97.12 335 SER B CA 1
ATOM 5558 C C . SER B 1 335 ? -9.281 32.812 -8.164 1 97.12 335 SER B C 1
ATOM 5560 O O . SER B 1 335 ? -9.125 32.062 -7.199 1 97.12 335 SER B O 1
ATOM 5562 N N . LYS B 1 336 ? -10.312 32.719 -9 1 95.31 336 LYS B N 1
ATOM 5563 C CA . LYS B 1 336 ? -11.328 31.688 -8.859 1 95.31 336 LYS B CA 1
ATOM 5564 C C . LYS B 1 336 ? -10.82 30.344 -9.375 1 95.31 336 LYS B C 1
ATOM 5566 O O . LYS B 1 336 ? -11.367 29.297 -9.047 1 95.31 336 LYS B O 1
ATOM 5571 N N . HIS B 1 337 ? -9.82 30.469 -10.258 1 97.31 337 HIS B N 1
ATOM 5572 C CA . HIS B 1 337 ? -9.188 29.234 -10.719 1 97.31 337 HIS B CA 1
ATOM 5573 C C . HIS B 1 337 ? -8.25 28.672 -9.648 1 97.31 337 HIS B C 1
ATOM 5575 O O . HIS B 1 337 ? -7.484 29.406 -9.031 1 97.31 337 HIS B O 1
ATOM 5581 N N . PRO B 1 338 ? -8.25 27.469 -9.422 1 98 338 PRO B N 1
ATOM 5582 C CA . PRO B 1 338 ? -7.547 26.875 -8.281 1 98 338 PRO B CA 1
ATOM 5583 C C . PRO B 1 338 ? -6.051 26.703 -8.523 1 98 338 PRO B C 1
ATOM 5585 O O . PRO B 1 338 ? -5.621 26.609 -9.68 1 98 338 PRO B O 1
ATOM 5588 N N . LEU B 1 339 ? -5.238 26.75 -7.465 1 98.62 339 LEU B N 1
ATOM 5589 C CA . LEU B 1 339 ? -3.904 26.172 -7.375 1 98.62 339 LEU B CA 1
ATOM 5590 C C . LEU B 1 339 ? -3.961 24.75 -6.82 1 98.62 339 LEU B C 1
ATOM 5592 O O . LEU B 1 339 ? -4.684 24.484 -5.855 1 98.62 339 LEU B O 1
ATOM 5596 N N . ARG B 1 340 ? -3.273 23.859 -7.441 1 98.56 340 ARG B N 1
ATOM 5597 C CA . ARG B 1 340 ? -3.352 22.469 -7.008 1 98.56 340 ARG B CA 1
ATOM 5598 C C . ARG B 1 340 ? -1.962 21.875 -6.777 1 98.56 340 ARG B C 1
ATOM 5600 O O . ARG B 1 340 ? -1.104 21.938 -7.66 1 98.56 340 ARG B O 1
ATOM 5607 N N . ILE B 1 341 ? -1.743 21.359 -5.598 1 98.44 341 ILE B N 1
ATOM 5608 C CA . ILE B 1 341 ? -0.521 20.609 -5.309 1 98.44 341 ILE B CA 1
ATOM 5609 C C . ILE B 1 341 ? -0.612 19.219 -5.914 1 98.44 341 ILE B C 1
ATOM 5611 O O . ILE B 1 341 ? -1.543 18.453 -5.617 1 98.44 341 ILE B O 1
ATOM 5615 N N . LEU B 1 342 ? 0.326 18.906 -6.684 1 97.31 342 LEU B N 1
ATOM 5616 C CA . LEU B 1 342 ? 0.273 17.625 -7.395 1 97.31 342 LEU B CA 1
ATOM 5617 C C . LEU B 1 342 ? 0.863 16.5 -6.551 1 97.31 342 LEU B C 1
ATOM 5619 O O . LEU B 1 342 ? 1.815 16.719 -5.797 1 97.31 342 LEU B O 1
ATOM 5623 N N . SER B 1 343 ? 0.237 15.383 -6.723 1 96 343 SER B N 1
ATOM 5624 C CA . SER B 1 343 ? 0.729 14.203 -6.023 1 96 343 SER B CA 1
ATOM 5625 C C . SER B 1 343 ? 2.051 13.719 -6.609 1 96 343 SER B C 1
ATOM 5627 O O . SER B 1 343 ? 2.387 14.055 -7.746 1 96 343 SER B O 1
ATOM 5629 N N . LYS B 1 344 ? 2.801 12.984 -5.832 1 93.56 344 LYS B N 1
ATOM 5630 C CA . LYS B 1 344 ? 4.051 12.359 -6.266 1 93.56 344 LYS B CA 1
ATOM 5631 C C . LYS B 1 344 ? 3.896 10.844 -6.391 1 93.56 344 LYS B C 1
ATOM 5633 O O . LYS B 1 344 ? 3.131 10.234 -5.645 1 93.56 344 LYS B O 1
ATOM 5638 N N . PRO B 1 345 ? 4.668 10.305 -7.344 1 91 345 PRO B N 1
ATOM 5639 C CA . PRO B 1 345 ? 4.621 8.852 -7.469 1 91 345 PRO B CA 1
ATOM 5640 C C . PRO B 1 345 ? 5.211 8.133 -6.254 1 91 345 PRO B C 1
ATOM 5642 O O . PRO B 1 345 ? 6.145 8.648 -5.625 1 91 345 PRO B O 1
ATOM 5645 N N . VAL B 1 346 ? 4.602 7.07 -5.945 1 92.06 346 VAL B N 1
ATOM 5646 C CA . VAL B 1 346 ? 5.059 6.23 -4.844 1 92.06 346 VAL B CA 1
ATOM 5647 C C . VAL B 1 346 ? 5.691 4.953 -5.391 1 92.06 346 VAL B C 1
ATOM 5649 O O . VAL B 1 346 ? 5.098 4.27 -6.23 1 92.06 346 VAL B O 1
ATOM 5652 N N . LEU B 1 347 ? 6.902 4.648 -4.977 1 89 347 LEU B N 1
ATOM 5653 C CA . LEU B 1 347 ? 7.59 3.439 -5.406 1 89 347 LEU B CA 1
ATOM 5654 C C . LEU B 1 347 ? 7.492 2.352 -4.344 1 89 347 LEU B C 1
ATOM 5656 O O . LEU B 1 347 ? 7.773 2.598 -3.166 1 89 347 LEU B O 1
ATOM 5660 N N . VAL B 1 348 ? 7.027 1.245 -4.773 1 90.44 348 VAL B N 1
ATOM 5661 C CA . VAL B 1 348 ? 6.953 0.08 -3.896 1 90.44 348 VAL B CA 1
ATOM 5662 C C . VAL B 1 348 ? 8.016 -0.941 -4.301 1 90.44 348 VAL B C 1
ATOM 5664 O O . VAL B 1 348 ? 8.102 -1.324 -5.473 1 90.44 348 VAL B O 1
ATOM 5667 N N . SER B 1 349 ? 9 -1.23 -3.4 1 83.38 349 SER B N 1
ATOM 5668 C CA . SER B 1 349 ? 10.031 -2.207 -3.715 1 83.38 349 SER B CA 1
ATOM 5669 C C . SER B 1 349 ? 10.109 -3.299 -2.652 1 83.38 349 SER B C 1
ATOM 5671 O O . SER B 1 349 ? 9.867 -3.039 -1.471 1 83.38 349 SER B O 1
ATOM 5673 N N . SER B 1 350 ? 10.078 -4.414 -3.084 1 72.25 350 SER B N 1
ATOM 5674 C CA . SER B 1 350 ? 10.359 -5.52 -2.172 1 72.25 350 SER B CA 1
ATOM 5675 C C . SER B 1 350 ? 11.852 -5.809 -2.09 1 72.25 350 SER B C 1
ATOM 5677 O O . SER B 1 350 ? 12.586 -5.605 -3.061 1 72.25 350 SER B O 1
ATOM 5679 N N . PHE B 1 351 ? 12.555 -5.707 -0.817 1 58.75 351 PHE B N 1
ATOM 5680 C CA . PHE B 1 351 ? 13.984 -5.836 -0.56 1 58.75 351 PHE B CA 1
ATOM 5681 C C . PHE B 1 351 ? 14.578 -6.988 -1.362 1 58.75 351 PHE B C 1
ATOM 5683 O O . PHE B 1 351 ? 14.086 -8.117 -1.291 1 58.75 351 PHE B O 1
ATOM 5690 N N . LYS B 1 352 ? 15.258 -6.727 -2.547 1 51.5 352 LYS B N 1
ATOM 5691 C CA . LYS B 1 352 ? 16.266 -7.641 -3.072 1 51.5 352 LYS B CA 1
ATOM 5692 C C . LYS B 1 352 ? 17.547 -7.566 -2.258 1 51.5 352 LYS B C 1
ATOM 5694 O O . LYS B 1 352 ? 18.031 -6.473 -1.951 1 51.5 352 LYS B O 1
ATOM 5699 N N . ILE B 1 353 ? 17.844 -8.328 -1.31 1 40.69 353 ILE B N 1
ATOM 5700 C CA . ILE B 1 353 ? 19.141 -8.422 -0.663 1 40.69 353 ILE B CA 1
ATOM 5701 C C . ILE B 1 353 ? 20.25 -8.188 -1.691 1 40.69 353 ILE B C 1
ATOM 5703 O O . ILE B 1 353 ? 20.453 -8.992 -2.598 1 40.69 353 ILE B O 1
ATOM 5707 N N . GLU B 1 354 ? 20.328 -7.094 -2.256 1 33.66 354 GLU B N 1
ATOM 5708 C CA . GLU B 1 354 ? 21.625 -6.949 -2.936 1 33.66 354 GLU B CA 1
ATOM 5709 C C . GLU B 1 354 ? 22.781 -6.984 -1.941 1 33.66 354 GLU B C 1
ATOM 5711 O O . GLU B 1 354 ? 22.719 -6.344 -0.89 1 33.66 354 GLU B O 1
ATOM 5716 N N . LYS B 1 355 ? 23.5 -8.062 -1.919 1 32.56 355 LYS B N 1
ATOM 5717 C CA . LYS B 1 355 ? 24.828 -8.023 -1.316 1 32.56 355 LYS B CA 1
ATOM 5718 C C . LYS B 1 355 ? 25.578 -6.758 -1.73 1 32.56 355 LYS B C 1
ATOM 5720 O O . LYS B 1 355 ? 25.719 -6.484 -2.924 1 32.56 355 LYS B O 1
ATOM 5725 N N . LEU B 1 356 ? 25.562 -5.617 -0.902 1 26.2 356 LEU B N 1
ATOM 5726 C CA . LEU B 1 356 ? 26.859 -4.984 -1.049 1 26.2 356 LEU B CA 1
ATOM 5727 C C . LEU B 1 356 ? 27.984 -6.023 -0.98 1 26.2 356 LEU B C 1
ATOM 5729 O O . LEU B 1 356 ? 27.969 -6.891 -0.104 1 26.2 356 LEU B O 1
#

Solvent-accessible surface area (backbone atoms only — not comparable to full-atom values): 38332 Å² total; per-residue (Å²): 130,82,81,67,81,77,62,49,76,62,52,51,51,31,51,53,50,43,52,54,50,51,54,51,43,51,52,50,51,50,50,44,50,53,41,52,51,49,47,55,51,44,56,51,43,50,52,47,39,52,50,50,50,53,49,52,51,52,50,51,53,50,55,51,48,51,56,52,49,50,51,54,52,52,50,51,51,53,51,50,52,50,50,52,49,50,51,49,36,51,50,52,51,50,53,50,46,52,51,46,51,53,49,44,52,52,48,53,50,50,48,50,52,49,53,54,39,64,71,39,56,52,70,58,25,59,70,43,42,65,66,56,54,64,66,60,70,77,71,75,73,75,78,77,82,63,68,88,56,62,74,66,57,41,78,66,39,39,45,38,56,26,52,50,56,60,58,48,47,77,79,24,60,38,53,82,65,35,40,21,73,70,22,33,10,47,37,49,46,64,43,89,59,25,40,33,38,25,30,41,85,67,70,66,76,64,71,88,43,72,65,20,21,72,72,50,53,28,34,33,34,64,61,66,42,81,55,55,73,50,64,50,39,34,37,34,55,83,40,60,31,38,37,43,44,34,27,36,76,79,51,69,28,84,54,84,68,72,59,18,56,92,58,39,14,55,31,38,33,36,49,90,86,41,43,29,35,29,44,92,70,66,38,81,47,92,65,93,62,85,61,50,43,41,28,43,35,36,31,46,78,79,12,35,41,37,33,22,33,70,91,76,62,45,72,73,49,72,48,75,48,85,68,88,63,40,33,20,42,30,40,33,39,77,19,75,44,48,41,34,54,47,64,49,66,70,45,80,42,66,74,68,82,64,80,126,131,81,83,68,83,79,64,48,74,64,54,52,53,31,51,53,50,43,52,54,48,50,54,50,43,50,54,50,50,51,51,45,51,53,44,53,50,49,47,55,50,44,56,50,44,50,52,46,39,52,50,49,51,53,50,52,51,52,51,50,53,51,56,50,48,52,54,51,50,50,52,54,51,50,50,51,52,54,52,51,50,51,50,52,49,51,52,52,37,48,50,54,50,48,52,49,46,51,51,45,51,52,49,46,52,51,49,53,48,48,48,50,51,48,52,53,39,64,70,40,56,53,70,58,27,60,71,44,41,66,68,58,55,63,64,58,70,80,72,72,73,73,79,77,81,63,70,87,55,60,73,68,58,42,78,67,39,40,45,38,55,26,52,51,55,59,59,47,47,78,79,24,60,39,51,83,67,34,40,22,72,71,21,33,9,47,36,47,45,64,44,89,59,24,39,32,39,25,31,42,84,67,69,66,74,64,71,88,44,73,67,19,20,73,73,49,53,29,33,33,34,63,60,67,41,81,56,54,73,49,63,51,39,34,36,34,56,83,39,59,31,37,37,42,44,35,26,37,76,78,50,69,29,86,54,85,67,72,61,19,57,94,58,39,14,53,30,38,34,36,48,90,88,40,44,29,36,30,43,92,71,65,39,81,48,91,63,93,61,85,62,50,43,42,26,42,34,37,30,45,78,79,12,34,41,37,32,22,35,71,91,77,64,45,73,73,49,71,50,76,50,87,66,87,62,41,34,19,44,30,40,34,39,77,18,74,44,49,40,34,54,47,66,50,67,71,45,80,41,66,77,68,84,64,80,125

Organism: NCBI:txid58324